Protein AF-A0A8T7AA45-F1 (afdb_monomer)

Foldseek 3Di:
DDPLDDDDPVLLVVLADPVLVVQEPEEAEEAEDQEQLVVQVVDDADDALHKYKYWYQAHPNYDDPPRDGDHDDRSQKTKIKIKHKHQADAPLVLQVLLLLVLLLQVLVVVVQQVQWFDAPPFFIDHPNATFWGKDWDWDDDDGMIMIMIIIMGGQDDPDDPPPDPGGHDHQCPGPRHDDGDRSSNSRSSSSRSVSVCVVCCRPCQCVVCFVVNLVRHPQAQAWKWFADPNDIDTAGFPGADSSRFTWGDDPPGTDTHSDTPDMDGPPWQWEKEWEADQFKIKIFIDTPPGGPDDIDIDTDPLPLVVVVVVCCVVCVPDAGPAYEYQYPNDDSNQVSVQVSCCVRHVDGHDYDAFDCDFVQAGDPDPPRRVPRLLVNLLQLLQLVVCLVVVAQKEFRWAQAQKIKTWIAGNRNYTPGIDIGGHQVNQLCVVVVPDPDDDDDPFDDDCDGPDPSNNSNNVSVCVVLVVSVVVVVVVCVVDPVPGGYEYEYEYDCRVVVCVVCVPPPPHHYDYDHCSSSSSSVSSVVSVVD

pLDDT: mean 88.95, std 11.35, range [33.25, 98.56]

Nearest PDB structures (foldseek):
  4xtw-assembly2_B  TM=8.180E-01  e=6.264E-20  Mycobacterium tuberculosis
  4op0-assembly2_B  TM=8.089E-01  e=9.878E-20  Mycobacterium tuberculosis H37Rv
  3rkx-assembly1_A  TM=8.396E-01  e=1.027E-16  Staphylococcus aureus subsp. aureus ECT-R 2
  3djc-assembly2_D  TM=8.272E-01  e=6.348E-16  Legionella pneumophila subsp. pneumophila str. Philadelphia 1
  3v8j-assembly1_A  TM=8.514E-01  e=2.221E-15  Staphylococcus aureus A9781

Structure (mmCIF, N/CA/C/O backbone):
data_AF-A0A8T7AA45-F1
#
_entry.id   AF-A0A8T7AA45-F1
#
loop_
_atom_site.group_PDB
_atom_site.id
_atom_site.type_symbol
_atom_site.label_atom_id
_atom_site.label_alt_id
_atom_site.label_comp_id
_atom_site.label_asym_id
_atom_site.label_entity_id
_atom_site.label_seq_id
_atom_site.pdbx_PDB_ins_code
_atom_site.Cartn_x
_atom_site.Cartn_y
_atom_site.Cartn_z
_atom_site.occupancy
_atom_site.B_iso_or_equiv
_atom_site.auth_seq_id
_atom_site.auth_comp_id
_atom_site.auth_asym_id
_atom_site.auth_atom_id
_atom_site.pdbx_PDB_model_num
ATOM 1 N N . MET A 1 1 ? -27.283 29.668 18.998 1.00 33.25 1 MET A N 1
ATOM 2 C CA . MET A 1 1 ? -25.837 29.643 19.294 1.00 33.25 1 MET A CA 1
ATOM 3 C C . MET A 1 1 ? -25.556 28.261 19.825 1.00 33.25 1 MET A C 1
ATOM 5 O O . MET A 1 1 ? -26.089 27.935 20.875 1.00 33.25 1 MET A O 1
ATOM 9 N N . ILE A 1 2 ? -24.916 27.415 19.022 1.00 34.56 2 ILE A N 1
ATOM 10 C CA . ILE A 1 2 ? -24.655 26.023 19.390 1.00 34.56 2 ILE A CA 1
ATOM 11 C C . ILE A 1 2 ? -23.529 26.033 20.419 1.00 34.56 2 ILE A C 1
ATOM 13 O O . ILE A 1 2 ? -22.495 26.669 20.232 1.00 34.56 2 ILE A O 1
ATOM 17 N N . ASP A 1 3 ? -23.825 25.395 21.536 1.00 42.53 3 ASP A N 1
ATOM 18 C CA . ASP A 1 3 ? -23.030 25.320 22.741 1.00 42.53 3 ASP A CA 1
ATOM 19 C C . ASP A 1 3 ? -21.851 24.361 22.508 1.00 42.53 3 ASP A C 1
ATOM 21 O O . ASP A 1 3 ? -21.913 23.178 22.833 1.00 42.53 3 ASP A O 1
ATOM 25 N N . HIS A 1 4 ? -20.753 24.862 21.932 1.00 50.78 4 HIS A N 1
ATOM 26 C CA . HIS A 1 4 ? -19.437 24.203 22.014 1.00 50.78 4 HIS A CA 1
ATOM 27 C C . HIS A 1 4 ? -18.843 24.323 23.431 1.00 50.78 4 HIS A C 1
ATOM 29 O O . HIS A 1 4 ? -17.626 24.250 23.600 1.00 50.78 4 HIS A O 1
ATOM 35 N N . ALA A 1 5 ? -19.709 24.552 24.431 1.00 61.84 5 ALA A N 1
ATOM 36 C CA . ALA A 1 5 ? -19.382 24.762 25.821 1.00 61.84 5 ALA A CA 1
ATOM 37 C C . ALA A 1 5 ? -18.411 23.710 26.309 1.00 61.84 5 ALA A C 1
ATOM 39 O O . ALA A 1 5 ? -18.487 22.521 25.979 1.00 61.84 5 ALA A O 1
ATOM 40 N N . HIS A 1 6 ? -17.514 24.213 27.137 1.00 84.25 6 HIS A N 1
ATOM 41 C CA . HIS A 1 6 ? -16.704 23.437 28.036 1.00 84.25 6 HIS A CA 1
ATOM 42 C C . HIS A 1 6 ? -17.445 22.214 28.576 1.00 84.25 6 HIS A C 1
ATOM 44 O O . HIS A 1 6 ? -18.660 22.224 28.804 1.00 84.25 6 HIS A O 1
ATOM 50 N N . LEU A 1 7 ? -16.688 21.150 28.786 1.00 91.56 7 LEU A N 1
ATOM 51 C CA . LEU A 1 7 ? -17.201 19.962 29.438 1.00 91.56 7 LEU A CA 1
ATOM 52 C C . LEU A 1 7 ? -17.827 20.356 30.781 1.00 91.56 7 LEU A C 1
ATOM 54 O O . LEU A 1 7 ? -17.224 21.079 31.578 1.00 91.56 7 LEU A O 1
ATOM 58 N N . SER A 1 8 ? -19.061 19.917 31.016 1.00 93.69 8 SER A N 1
ATOM 59 C CA . SER A 1 8 ? -19.813 20.295 32.207 1.00 93.69 8 SER A CA 1
ATOM 60 C C . SER A 1 8 ? -20.681 19.136 32.679 1.00 93.69 8 SER A C 1
ATOM 62 O O . SER A 1 8 ? -21.363 18.474 31.894 1.00 93.69 8 SER A O 1
ATOM 64 N N . VAL A 1 9 ? -20.668 18.897 33.993 1.00 93.69 9 VAL A N 1
ATOM 65 C CA . VAL A 1 9 ? -21.466 17.828 34.608 1.00 93.69 9 VAL A CA 1
ATOM 66 C C . VAL A 1 9 ? -22.955 18.100 34.392 1.00 93.69 9 VAL A C 1
ATOM 68 O O . VAL A 1 9 ? -23.713 17.193 34.071 1.00 93.69 9 VAL A O 1
ATOM 71 N N . ALA A 1 10 ? -23.367 19.368 34.477 1.00 92.38 10 ALA A N 1
ATOM 72 C CA . ALA A 1 10 ? -24.760 19.768 34.313 1.00 92.38 10 ALA A CA 1
ATOM 73 C C . ALA A 1 10 ? -25.297 19.515 32.892 1.00 92.38 10 ALA A C 1
ATOM 75 O O . ALA A 1 10 ? -26.455 19.121 32.737 1.00 92.38 10 ALA A O 1
ATOM 76 N N . ASP A 1 11 ? -24.486 19.746 31.856 1.00 92.19 11 ASP A N 1
ATOM 77 C CA . ASP A 1 11 ? -24.891 19.488 30.472 1.00 92.19 11 ASP A CA 1
ATOM 78 C C . ASP A 1 11 ? -24.833 17.997 30.148 1.00 92.19 11 ASP A C 1
ATOM 80 O O . ASP A 1 11 ? -25.753 17.485 29.512 1.00 92.19 11 ASP A O 1
ATOM 84 N N . PHE A 1 12 ? -23.822 17.279 30.642 1.00 94.00 12 PHE A N 1
ATOM 85 C CA . PHE A 1 12 ? -23.780 15.819 30.563 1.00 94.00 12 PHE A CA 1
ATOM 86 C C . PHE A 1 12 ? -25.046 15.195 31.176 1.00 94.00 12 PHE A C 1
ATOM 88 O O . PHE A 1 12 ? -25.753 14.434 30.513 1.00 94.00 12 PHE A O 1
ATOM 95 N N . ASP A 1 13 ? -25.405 15.593 32.399 1.00 92.69 13 ASP A N 1
ATOM 96 C CA . ASP A 1 13 ? -26.589 15.099 33.110 1.00 92.69 13 ASP A CA 1
ATOM 97 C C . ASP A 1 13 ? -27.908 15.423 32.402 1.00 92.69 13 ASP A C 1
ATOM 99 O O . ASP A 1 13 ? -28.885 14.682 32.553 1.00 92.69 13 ASP A O 1
ATOM 103 N N . ARG A 1 14 ? -27.959 16.520 31.633 1.00 91.44 14 ARG A N 1
ATOM 104 C CA . ARG A 1 14 ? -29.129 16.895 30.822 1.00 91.44 14 ARG A CA 1
ATOM 105 C C . ARG A 1 14 ? -29.361 15.916 29.674 1.00 91.44 14 ARG A C 1
ATOM 107 O O . ARG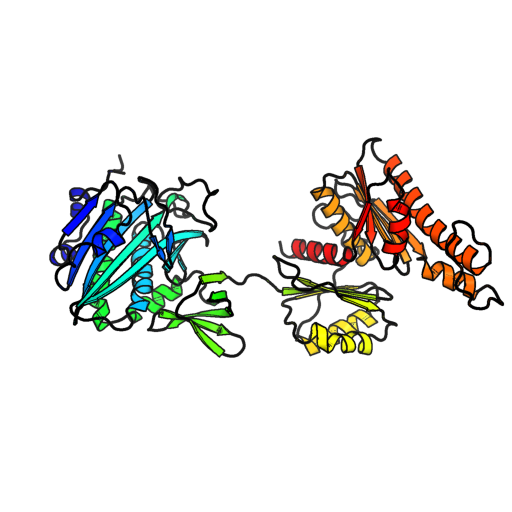 A 1 14 ? -30.508 15.703 29.284 1.00 91.44 14 ARG A O 1
ATOM 114 N N . HIS A 1 15 ? -28.288 15.341 29.141 1.00 91.56 15 HIS A N 1
ATOM 115 C CA . HIS A 1 15 ? -28.327 14.383 28.039 1.00 91.56 15 HIS A CA 1
ATOM 116 C C . HIS A 1 15 ? -28.331 12.921 28.510 1.00 91.56 15 HIS A C 1
ATOM 118 O O . HIS A 1 15 ? -28.638 12.025 27.723 1.00 91.56 15 HIS A O 1
ATOM 124 N N . LEU A 1 16 ? -28.033 12.662 29.787 1.00 90.06 16 LEU A N 1
ATOM 125 C CA . LEU A 1 16 ? -27.965 11.312 30.337 1.00 90.06 16 LEU A CA 1
ATOM 126 C C . LEU A 1 16 ? -29.354 10.667 30.455 1.00 90.06 16 LEU A C 1
ATOM 128 O O . LEU A 1 16 ? -30.253 11.166 31.139 1.00 90.06 16 LEU A O 1
ATOM 132 N N . GLY A 1 17 ? -29.517 9.501 29.826 1.00 85.19 17 GLY A N 1
ATOM 133 C CA . GLY A 1 17 ? -30.761 8.736 29.875 1.00 85.19 17 GLY A CA 1
ATOM 134 C C . GLY A 1 17 ? -31.127 8.282 31.301 1.00 85.19 17 GLY A C 1
ATOM 135 O O . GLY A 1 17 ? -30.249 7.899 32.078 1.00 85.19 17 GLY A O 1
ATOM 136 N N . PRO A 1 18 ? -32.425 8.243 31.666 1.00 80.25 18 PRO A N 1
ATOM 137 C CA . PRO A 1 18 ? -32.855 7.929 33.033 1.00 80.25 18 PRO A CA 1
ATOM 138 C C . PRO A 1 18 ? -32.487 6.507 33.484 1.00 80.25 18 PRO A C 1
ATOM 140 O O . PRO A 1 18 ? -32.278 6.288 34.673 1.00 80.25 18 PRO A O 1
ATOM 143 N N . GLY A 1 19 ? -32.367 5.555 32.551 1.00 81.12 19 GLY A N 1
ATOM 144 C CA . GLY A 1 19 ? -31.950 4.178 32.844 1.00 81.12 19 GLY A CA 1
ATOM 145 C C . GLY A 1 19 ? -30.464 4.024 33.185 1.00 81.12 19 GLY A C 1
ATOM 146 O O . GLY A 1 19 ? -30.075 2.993 33.717 1.00 81.12 19 GLY A O 1
ATOM 147 N N . VAL A 1 20 ? -29.643 5.044 32.916 1.00 84.12 20 VAL A N 1
ATOM 148 C CA . VAL A 1 20 ? -28.186 4.998 33.113 1.00 84.12 20 VAL A CA 1
ATOM 149 C C . VAL A 1 20 ? -27.795 5.453 34.518 1.00 84.12 20 VAL A C 1
ATOM 151 O O . VAL A 1 20 ? -26.892 4.885 35.125 1.00 84.12 20 VAL A O 1
ATOM 154 N N . LYS A 1 21 ? -28.511 6.442 35.073 1.00 86.88 21 LYS A N 1
ATOM 155 C CA . LYS A 1 21 ? -28.230 7.035 36.395 1.00 86.88 21 LYS A CA 1
ATOM 156 C C . LYS A 1 21 ? -28.052 6.020 37.533 1.00 86.88 21 LYS A C 1
ATOM 158 O O . LYS A 1 21 ? -27.139 6.213 38.326 1.00 86.88 21 LYS A O 1
ATOM 163 N N . PRO A 1 22 ? -28.838 4.929 37.634 1.00 91.00 22 PRO A N 1
ATOM 164 C CA . PRO A 1 22 ? -28.629 3.924 38.677 1.00 91.00 22 PRO A CA 1
ATOM 165 C C . PRO A 1 22 ? -27.280 3.204 38.592 1.00 91.00 22 PRO A C 1
ATOM 167 O O . PRO A 1 22 ? -26.842 2.644 39.593 1.00 91.00 22 PRO A O 1
ATOM 170 N N . HIS A 1 23 ? -26.632 3.206 37.429 1.00 92.81 23 HIS A N 1
ATOM 171 C CA . HIS A 1 23 ? -25.357 2.539 37.171 1.00 92.81 23 HIS A CA 1
ATOM 172 C C . HIS A 1 23 ? -24.181 3.514 37.076 1.00 92.81 23 HIS A C 1
ATOM 174 O O . HIS A 1 23 ? -23.044 3.070 36.994 1.00 92.81 23 HIS A O 1
ATOM 180 N N . LEU A 1 24 ? -24.418 4.824 37.126 1.00 94.81 24 LEU A N 1
ATOM 181 C CA . LEU A 1 24 ? -23.363 5.829 37.180 1.00 94.81 24 LEU A CA 1
ATOM 182 C C . LEU A 1 24 ? -23.053 6.156 38.646 1.00 94.81 24 LEU A C 1
ATOM 184 O O . LEU A 1 24 ? -23.938 6.588 39.381 1.00 94.81 24 LEU A O 1
ATOM 188 N N . GLN A 1 25 ? -21.815 5.921 39.078 1.00 96.12 25 GLN A N 1
ATOM 189 C CA . GLN A 1 25 ? -21.346 6.306 40.409 1.00 96.12 25 GLN A CA 1
ATOM 190 C C . GLN A 1 25 ? -20.983 7.788 40.447 1.00 96.12 25 GLN A C 1
ATOM 192 O O . GLN A 1 25 ? -21.463 8.498 41.324 1.00 96.12 25 GLN A O 1
ATOM 197 N N . ASP A 1 26 ? -20.149 8.241 39.509 1.00 95.94 26 ASP A N 1
ATOM 198 C CA . ASP A 1 26 ? -19.750 9.646 39.412 1.00 95.94 26 ASP A CA 1
ATOM 199 C C . ASP A 1 26 ? -19.184 9.984 38.021 1.00 95.94 26 ASP A C 1
ATOM 201 O O . ASP A 1 26 ? -18.845 9.093 37.229 1.00 95.94 26 ASP A O 1
ATOM 205 N N . ILE A 1 27 ? -19.061 11.280 37.738 1.00 96.06 27 ILE A N 1
ATOM 206 C CA . ILE A 1 27 ? -18.383 11.829 36.564 1.00 96.06 27 ILE A CA 1
ATOM 207 C C . ILE A 1 27 ? -17.385 12.912 36.985 1.00 96.06 27 ILE A C 1
ATOM 209 O O . ILE A 1 27 ? -17.725 13.926 37.590 1.00 96.06 27 ILE A O 1
ATOM 213 N N . LEU A 1 28 ? -16.130 12.710 36.599 1.00 97.00 28 LEU A N 1
ATOM 214 C CA . LEU A 1 28 ? -15.008 13.580 36.913 1.00 97.00 28 LEU A CA 1
ATOM 215 C C . LEU A 1 28 ? -14.596 14.336 35.649 1.00 97.00 28 LEU A C 1
ATOM 217 O O . LEU A 1 28 ? -14.003 13.765 34.735 1.00 97.00 28 LEU A O 1
ATOM 221 N N . ILE A 1 29 ? -14.916 15.629 35.595 1.00 96.38 29 ILE A N 1
ATOM 222 C CA . ILE A 1 29 ? -14.514 16.512 34.495 1.00 96.38 29 ILE A CA 1
ATOM 223 C C . ILE A 1 29 ? -13.346 17.378 34.953 1.00 96.38 29 ILE A C 1
ATOM 225 O O . ILE A 1 29 ? -13.465 18.133 35.919 1.00 96.38 29 ILE A O 1
ATOM 229 N N . VAL A 1 30 ? -12.224 17.282 34.244 1.00 95.31 30 VAL A N 1
ATOM 230 C CA . VAL A 1 30 ? -10.992 18.018 34.545 1.00 95.31 30 VAL A CA 1
ATOM 231 C C . VAL A 1 30 ? -10.563 18.881 33.360 1.00 95.31 30 VAL A C 1
ATOM 233 O O . VAL A 1 30 ? -10.872 18.590 32.209 1.00 95.31 30 VAL A O 1
ATOM 236 N N . GLN A 1 31 ? -9.854 19.976 33.631 1.00 93.75 31 GLN A N 1
ATOM 237 C CA . GLN A 1 31 ? -9.307 20.815 32.558 1.00 93.75 31 GLN A CA 1
ATOM 238 C C . GLN A 1 31 ? -8.138 20.111 31.864 1.00 93.75 31 GLN A C 1
ATOM 240 O O . GLN A 1 31 ? -8.100 19.999 30.645 1.00 93.75 31 GLN A O 1
ATOM 245 N N . GLU A 1 32 ? -7.211 19.571 32.646 1.00 94.38 32 GLU A N 1
ATOM 246 C CA . GLU A 1 32 ? -6.036 18.886 32.127 1.00 94.38 32 GLU A CA 1
ATOM 247 C C . GLU A 1 32 ? -5.744 17.639 32.955 1.00 94.38 32 GLU A C 1
ATOM 249 O O . GLU A 1 32 ? -5.924 17.626 34.176 1.00 94.38 32 GLU A O 1
ATOM 254 N N . VAL A 1 33 ? -5.285 16.591 32.279 1.00 96.00 33 VAL A N 1
ATOM 255 C CA . VAL A 1 33 ? -4.812 15.348 32.887 1.00 96.00 33 VAL A CA 1
ATOM 256 C C . VAL A 1 33 ? -3.629 14.815 32.080 1.00 96.00 33 VAL A C 1
ATOM 258 O O . VAL A 1 33 ? -3.537 15.080 30.888 1.00 96.00 33 VAL A O 1
ATOM 261 N N . GLY A 1 34 ? -2.728 14.044 32.692 1.00 95.19 34 GLY A N 1
ATOM 262 C CA . GLY A 1 34 ? -1.714 13.313 31.920 1.00 95.19 34 GLY A CA 1
ATOM 263 C C . GLY A 1 34 ? -2.390 12.321 30.966 1.00 95.19 34 GLY A C 1
ATOM 264 O O . GLY A 1 34 ? -2.362 12.492 29.752 1.00 95.19 34 GLY A O 1
ATOM 265 N N . SER A 1 35 ? -3.100 11.348 31.537 1.00 96.62 35 SER A N 1
ATOM 266 C CA . SER A 1 35 ? -3.940 10.374 30.834 1.00 96.62 35 SER A CA 1
ATOM 267 C C . SER A 1 35 ? -5.206 10.120 31.654 1.00 96.62 35 SER A C 1
ATOM 269 O O . SER A 1 35 ? -5.129 9.870 32.859 1.00 96.62 35 SER A O 1
ATOM 271 N N . SER A 1 36 ? -6.379 10.191 31.022 1.00 97.25 36 SER A N 1
ATOM 272 C CA . SER A 1 36 ? -7.666 9.939 31.689 1.00 97.25 36 SER A CA 1
ATOM 273 C C . SER A 1 36 ? -7.806 8.479 32.140 1.00 97.25 36 SER A C 1
ATOM 275 O O . SER A 1 36 ? -8.377 8.226 33.202 1.00 97.25 36 SER A O 1
ATOM 277 N N . ASN A 1 37 ? -7.193 7.534 31.416 1.00 97.44 37 ASN A N 1
ATOM 278 C CA . ASN A 1 37 ? -7.073 6.144 31.856 1.00 97.44 37 ASN A CA 1
ATOM 279 C C . ASN A 1 37 ? -6.233 6.028 33.132 1.00 97.44 37 ASN A C 1
ATOM 281 O O . ASN A 1 37 ? -6.673 5.407 34.096 1.00 97.44 37 ASN A O 1
ATOM 285 N N . ASP A 1 38 ? -5.045 6.644 33.164 1.00 96.56 38 ASP A N 1
ATOM 286 C CA . ASP A 1 38 ? -4.155 6.574 34.334 1.00 96.56 38 ASP A CA 1
ATOM 287 C C . ASP A 1 38 ? -4.809 7.191 35.567 1.00 96.56 38 ASP A C 1
ATOM 289 O O . ASP A 1 38 ? -4.690 6.656 36.668 1.00 96.56 38 ASP A O 1
ATOM 293 N N . PHE A 1 39 ? -5.547 8.285 35.372 1.00 97.12 39 PHE A N 1
ATOM 294 C CA . PHE A 1 39 ? -6.305 8.931 36.433 1.00 97.12 39 PHE A CA 1
ATOM 295 C C . PHE A 1 39 ? -7.352 7.990 37.044 1.00 97.12 39 PHE A C 1
ATOM 297 O O . PHE A 1 39 ? -7.386 7.833 38.264 1.00 97.12 39 PHE A O 1
ATOM 304 N N . LEU A 1 40 ? -8.150 7.306 36.216 1.00 97.25 40 LEU A N 1
ATOM 305 C CA . LEU A 1 40 ? -9.131 6.326 36.697 1.00 97.25 40 LEU A CA 1
ATOM 306 C C . LEU A 1 40 ? -8.482 5.062 37.282 1.00 97.25 40 LEU A C 1
ATOM 308 O O . LEU A 1 40 ? -9.023 4.475 38.212 1.00 97.25 40 LEU A O 1
ATOM 312 N N . LEU A 1 41 ? -7.315 4.652 36.782 1.00 95.50 41 LEU A N 1
ATOM 313 C CA . LEU A 1 41 ? -6.566 3.503 37.303 1.00 95.50 41 LEU A CA 1
ATOM 314 C C . LEU A 1 41 ? -5.846 3.790 38.629 1.00 95.50 41 LEU A C 1
ATOM 316 O O . LEU A 1 41 ? -5.406 2.833 39.277 1.00 95.50 41 LEU A O 1
ATOM 320 N N . ALA A 1 42 ? -5.651 5.063 38.982 1.00 94.88 42 ALA A N 1
ATOM 321 C CA . ALA A 1 42 ? -4.960 5.507 40.192 1.00 94.88 42 ALA A CA 1
ATOM 322 C C . ALA A 1 42 ? -5.892 5.699 41.399 1.00 94.88 42 ALA A C 1
ATOM 324 O O . ALA A 1 42 ? -5.408 5.799 42.527 1.00 94.88 42 ALA A O 1
ATOM 325 N N . ILE A 1 43 ? -7.202 5.755 41.170 1.00 93.00 43 ILE A N 1
ATOM 326 C CA . ILE A 1 43 ? -8.227 5.851 42.214 1.00 93.00 43 ILE A CA 1
ATOM 327 C C . ILE A 1 43 ? -8.858 4.483 42.486 1.00 93.00 43 ILE A C 1
ATOM 329 O O . ILE A 1 43 ? -8.633 3.521 41.748 1.00 93.00 43 ILE A O 1
ATOM 333 N N . ASP A 1 44 ? -9.634 4.391 43.566 1.00 92.19 44 ASP A N 1
ATOM 334 C CA . ASP A 1 44 ? -10.352 3.160 43.881 1.00 92.19 44 ASP A CA 1
ATOM 335 C C . ASP A 1 44 ? -11.345 2.814 42.756 1.00 92.19 44 ASP A C 1
ATOM 337 O O . ASP A 1 44 ? -12.023 3.708 42.231 1.00 92.19 44 ASP A O 1
ATOM 341 N N . PRO A 1 45 ? -11.450 1.527 42.372 1.00 92.06 45 PRO A N 1
ATOM 342 C CA . PRO A 1 45 ? -12.404 1.108 41.359 1.00 92.06 45 PRO A CA 1
ATOM 343 C C . PRO A 1 45 ? -13.835 1.438 41.812 1.00 92.06 45 PRO A C 1
ATOM 345 O O . PRO A 1 45 ? -14.121 1.401 43.014 1.00 92.06 45 PRO A O 1
ATOM 348 N N . PRO A 1 46 ? -14.759 1.723 40.876 1.00 94.56 46 PRO A N 1
ATOM 349 C CA . PRO A 1 46 ? -16.154 1.926 41.236 1.00 94.56 46 PRO A CA 1
ATOM 350 C C . PRO A 1 46 ? -16.743 0.674 41.901 1.00 94.56 46 PRO A C 1
ATOM 352 O O . PRO A 1 46 ? -16.223 -0.442 41.771 1.00 94.56 46 PRO A O 1
ATOM 355 N N . GLU A 1 47 ? -17.859 0.853 42.604 1.00 93.81 47 GLU A N 1
ATOM 356 C CA . GLU A 1 47 ? -18.631 -0.265 43.136 1.00 93.81 47 GLU A CA 1
ATOM 357 C C . GLU A 1 47 ? -19.021 -1.245 42.016 1.00 93.81 47 GLU A C 1
ATOM 359 O O . GLU A 1 47 ? -19.099 -0.897 40.834 1.00 93.81 47 GLU A O 1
ATOM 364 N N . ASN A 1 48 ? -19.280 -2.497 42.389 1.00 91.44 48 ASN A N 1
ATOM 365 C CA . ASN A 1 48 ? -19.659 -3.528 41.429 1.00 91.44 48 ASN A CA 1
ATOM 366 C C . ASN A 1 48 ? -20.863 -3.092 40.582 1.00 91.44 48 ASN A C 1
ATOM 368 O O . ASN A 1 48 ? -21.890 -2.657 41.107 1.00 91.44 48 ASN A O 1
ATOM 372 N N . ASN A 1 49 ? -20.746 -3.277 39.267 1.00 88.94 49 ASN A N 1
ATOM 373 C CA . ASN A 1 49 ? -21.749 -2.900 38.271 1.00 88.94 49 ASN A CA 1
ATOM 374 C C . ASN A 1 49 ? -22.090 -1.395 38.272 1.00 88.94 49 ASN A C 1
ATOM 376 O O . ASN A 1 49 ? -23.219 -1.003 37.940 1.00 88.94 49 ASN A O 1
ATOM 380 N N . LYS A 1 50 ? -21.119 -0.562 38.666 1.00 93.50 50 LYS A N 1
ATOM 381 C CA . LYS A 1 50 ? -21.151 0.890 38.517 1.00 93.50 50 LYS A CA 1
ATOM 382 C C . LYS A 1 50 ? -20.050 1.378 37.582 1.00 93.50 50 LYS A C 1
ATOM 384 O O . LYS A 1 50 ? -18.971 0.790 37.490 1.00 93.50 50 LYS A O 1
ATOM 389 N N . ALA A 1 51 ? -20.336 2.501 36.938 1.00 96.19 51 ALA A N 1
ATOM 390 C CA . ALA A 1 51 ? -19.421 3.251 36.105 1.00 96.19 51 ALA A CA 1
ATOM 391 C C . ALA A 1 51 ? -18.870 4.473 36.842 1.00 96.19 51 ALA A C 1
ATOM 393 O O . ALA A 1 51 ? -19.616 5.181 37.519 1.00 96.19 51 ALA A O 1
ATOM 394 N N . LEU A 1 52 ? -17.593 4.767 36.632 1.00 97.81 52 LEU A N 1
ATOM 395 C CA . LEU A 1 52 ? -16.965 6.035 36.989 1.00 97.81 52 LEU A CA 1
ATOM 396 C C . LEU A 1 52 ? -16.343 6.634 35.730 1.00 97.81 52 LEU A C 1
ATOM 398 O O . LEU A 1 52 ? -15.537 5.984 35.071 1.00 97.81 52 LEU A O 1
ATOM 402 N N . ILE A 1 53 ? -16.742 7.848 35.368 1.00 98.19 53 ILE A N 1
ATOM 403 C CA . ILE A 1 53 ? -16.325 8.477 34.111 1.00 98.19 53 ILE A CA 1
ATOM 404 C C . ILE A 1 53 ? -15.283 9.554 34.395 1.00 98.19 53 ILE A C 1
ATOM 406 O O . ILE A 1 53 ? -15.429 10.322 35.341 1.00 98.19 53 ILE A O 1
ATOM 410 N N . CYS A 1 54 ? -14.264 9.648 33.545 1.00 98.19 54 CYS A N 1
ATOM 411 C CA . CYS A 1 54 ? -13.356 10.784 33.484 1.00 98.19 54 CYS A CA 1
ATOM 412 C C . CYS A 1 54 ? -13.413 11.418 32.095 1.00 98.19 54 CYS A C 1
ATOM 414 O O . CYS A 1 54 ? -13.276 10.732 31.083 1.00 98.19 54 CYS A O 1
ATOM 416 N N . MET A 1 55 ? -13.589 12.735 32.046 1.00 97.62 55 MET A N 1
ATOM 417 C CA . MET A 1 55 ? -13.442 13.516 30.823 1.00 97.62 55 MET A CA 1
ATOM 418 C C . MET A 1 55 ? -12.461 14.657 31.054 1.00 97.62 55 MET A C 1
ATOM 420 O O . MET A 1 55 ? -12.423 15.232 32.144 1.00 97.62 55 MET A O 1
ATOM 424 N N . ALA A 1 56 ? -11.699 15.005 30.023 1.00 95.94 56 ALA A N 1
ATOM 425 C CA . ALA A 1 56 ? -10.740 16.098 30.094 1.00 95.94 56 ALA A CA 1
ATOM 426 C C . ALA A 1 56 ? -10.864 17.038 28.895 1.00 95.94 56 ALA A C 1
ATOM 428 O O . ALA A 1 56 ? -11.185 16.605 27.790 1.00 95.94 56 ALA A O 1
ATOM 429 N N . GLU A 1 57 ? -10.589 18.326 29.102 1.00 93.50 57 GLU A N 1
ATOM 430 C CA . GLU A 1 57 ? -10.461 19.268 27.983 1.00 93.50 57 GLU A CA 1
ATOM 431 C C . GLU A 1 57 ? -9.171 19.023 27.190 1.00 93.50 57 GLU A C 1
ATOM 433 O O . GLU A 1 57 ? -9.152 19.204 25.972 1.00 93.50 57 GLU A O 1
ATOM 438 N N . HIS A 1 58 ? -8.111 18.585 27.875 1.00 92.38 58 HIS A N 1
ATOM 439 C CA . HIS A 1 58 ? -6.809 18.287 27.291 1.00 92.38 58 HIS A CA 1
ATOM 440 C C . HIS A 1 58 ? -6.085 17.151 28.034 1.00 92.38 58 HIS A C 1
ATOM 442 O O . HIS A 1 58 ? -6.174 17.027 29.259 1.00 92.38 58 HIS A O 1
ATOM 448 N N . GLN A 1 59 ? -5.337 16.344 27.280 1.00 93.75 59 GLN A N 1
ATOM 449 C CA . GLN A 1 59 ? -4.409 15.333 27.780 1.00 93.75 59 GLN A CA 1
ATOM 450 C C . GLN A 1 59 ? -2.963 15.691 27.416 1.00 93.75 59 GLN A C 1
ATOM 452 O O . GLN A 1 59 ? -2.640 15.771 26.233 1.00 93.75 59 GLN A O 1
ATOM 457 N N . SER A 1 60 ? -2.090 15.837 28.416 1.00 92.94 60 SER A N 1
ATOM 458 C CA . SER A 1 60 ? -0.672 16.183 28.214 1.00 92.94 60 SER A CA 1
ATOM 459 C C . SER A 1 60 ? 0.266 14.986 28.045 1.00 92.94 60 SER A C 1
ATOM 461 O O . SER A 1 60 ? 1.384 15.156 27.572 1.00 92.94 60 SER A O 1
ATOM 463 N N . ALA A 1 61 ? -0.174 13.779 28.404 1.00 92.81 61 ALA A N 1
ATOM 464 C CA . ALA A 1 61 ? 0.585 12.534 28.271 1.00 92.81 61 ALA A CA 1
ATOM 465 C C . ALA A 1 61 ? -0.352 11.385 27.860 1.00 92.81 61 ALA A C 1
ATOM 467 O O . ALA A 1 61 ? -0.449 10.352 28.530 1.00 92.81 61 ALA A O 1
ATOM 468 N N . GLY A 1 62 ? -1.124 11.607 26.792 1.00 90.50 62 GLY A N 1
ATOM 469 C CA . GLY A 1 62 ? -2.110 10.641 26.331 1.00 90.50 62 GLY A CA 1
ATOM 470 C C . GLY A 1 62 ? -1.474 9.328 25.892 1.00 90.50 62 GLY A C 1
ATOM 471 O O . GLY A 1 62 ? -0.409 9.304 25.278 1.00 90.50 62 GLY A O 1
ATOM 472 N N . ARG A 1 63 ? -2.149 8.218 26.196 1.00 92.31 63 ARG A N 1
ATOM 473 C CA . ARG A 1 63 ? -1.651 6.871 25.923 1.00 92.31 63 ARG A CA 1
ATOM 474 C C . ARG A 1 63 ? -2.459 6.178 24.835 1.00 92.31 63 ARG A C 1
ATOM 476 O O . ARG A 1 63 ? -3.685 6.150 24.872 1.00 92.31 63 ARG A O 1
ATOM 483 N N . GLY A 1 64 ? -1.746 5.540 23.923 1.00 88.81 64 GLY A N 1
ATOM 484 C CA . GLY A 1 64 ? -2.244 4.527 23.011 1.00 88.81 64 GLY A CA 1
ATOM 485 C C . GLY A 1 64 ? -1.786 3.124 23.415 1.00 88.81 64 GLY A C 1
ATOM 486 O O . GLY A 1 64 ? -1.076 2.896 24.398 1.00 88.81 64 GLY A O 1
ATOM 487 N N . THR A 1 65 ? -2.184 2.135 22.619 1.00 84.69 65 THR A N 1
ATOM 488 C CA . THR A 1 65 ? -1.727 0.749 22.786 1.00 84.69 65 THR A CA 1
ATOM 489 C C . THR A 1 65 ? -0.212 0.648 22.630 1.00 84.69 65 THR A C 1
ATOM 491 O O . THR A 1 65 ? 0.355 1.316 21.761 1.00 84.69 65 THR A O 1
ATOM 494 N N . ARG A 1 66 ? 0.412 -0.274 23.373 1.00 81.44 66 ARG A N 1
ATOM 495 C CA . ARG A 1 66 ? 1.841 -0.619 23.246 1.00 81.44 66 ARG A CA 1
ATOM 496 C C . ARG A 1 66 ? 2.794 0.556 23.497 1.00 81.44 66 ARG A C 1
ATOM 498 O O . ARG A 1 66 ? 3.871 0.606 22.922 1.00 81.44 66 ARG A O 1
ATOM 505 N N . GLY A 1 67 ? 2.387 1.499 24.346 1.00 80.44 67 GLY A N 1
ATOM 506 C CA . GLY A 1 67 ? 3.216 2.647 24.721 1.00 80.44 67 GLY A CA 1
ATOM 507 C C . GLY A 1 67 ? 3.289 3.755 23.670 1.00 80.44 67 GLY A C 1
ATOM 508 O O . GLY A 1 67 ? 4.051 4.691 23.866 1.00 80.44 67 GLY A O 1
ATOM 509 N N . ARG A 1 68 ? 2.505 3.674 22.583 1.00 85.12 68 ARG A N 1
ATOM 510 C CA . ARG A 1 68 ? 2.343 4.794 21.644 1.00 85.12 68 ARG A CA 1
ATOM 511 C C . ARG A 1 68 ? 1.693 5.981 22.350 1.00 85.12 68 ARG A C 1
ATOM 513 O O . ARG A 1 68 ? 0.882 5.780 23.253 1.00 85.12 68 ARG A O 1
ATOM 520 N N . GLU A 1 69 ? 2.008 7.189 21.912 1.00 87.12 69 GLU A N 1
ATOM 521 C CA . GLU A 1 69 ? 1.393 8.408 22.434 1.00 87.12 69 GLU A CA 1
ATOM 522 C C . GLU A 1 69 ? 0.057 8.692 21.731 1.00 87.12 69 GLU A C 1
ATOM 524 O O . GLU A 1 69 ? -0.151 8.344 20.566 1.00 87.12 69 GLU A O 1
ATOM 529 N N . TRP A 1 70 ? -0.883 9.280 22.470 1.00 88.19 70 TRP A N 1
ATOM 530 C CA . TRP A 1 70 ? -2.131 9.823 21.941 1.00 88.19 70 TRP A CA 1
ATOM 531 C C . TRP A 1 70 ? -2.109 11.340 22.099 1.00 88.19 70 TRP A C 1
ATOM 533 O O . TRP A 1 70 ? -2.195 11.856 23.217 1.00 88.19 70 TRP A O 1
ATOM 543 N N . HIS A 1 71 ? -2.025 12.045 20.975 1.00 86.31 71 HIS A N 1
ATOM 544 C CA . HIS A 1 71 ? -2.055 13.500 20.949 1.00 86.31 71 HIS A CA 1
ATOM 545 C C . HIS A 1 71 ? -3.502 13.984 21.025 1.00 86.31 71 HIS A C 1
ATOM 547 O O . HIS A 1 71 ? -4.372 13.506 20.300 1.00 86.31 71 HIS A O 1
ATOM 553 N N . SER A 1 72 ? -3.765 14.938 21.914 1.00 84.62 72 SER A N 1
ATOM 554 C CA . SER A 1 72 ? -5.072 15.580 22.035 1.00 84.62 72 SER A CA 1
ATOM 555 C C . SER A 1 72 ? -4.918 17.087 21.922 1.00 84.62 72 SER A C 1
ATOM 557 O O . SER A 1 72 ? -3.937 17.643 22.408 1.00 84.62 72 SER A O 1
ATOM 559 N N . GLN A 1 73 ? -5.886 17.753 21.303 1.00 84.44 73 GLN A N 1
ATOM 560 C CA . GLN A 1 73 ? -5.934 19.207 21.225 1.00 84.44 73 GLN A CA 1
ATOM 561 C C . GLN A 1 73 ? -7.121 19.745 22.016 1.00 84.44 73 GLN A C 1
ATOM 563 O O . GLN A 1 73 ? -8.226 19.196 21.974 1.00 84.44 73 GLN A O 1
ATOM 568 N N . LEU A 1 74 ? -6.877 20.852 22.720 1.00 86.75 74 LEU A N 1
ATOM 569 C CA . LEU A 1 74 ? -7.864 21.510 23.565 1.00 86.75 74 LEU A CA 1
ATOM 570 C C . LEU A 1 74 ? -9.123 21.853 22.755 1.00 86.75 74 LEU A C 1
ATOM 572 O O . LEU A 1 74 ? -9.064 22.620 21.797 1.00 86.75 74 LEU A O 1
ATOM 576 N N . GLY A 1 75 ? -10.263 21.273 23.131 1.00 83.38 75 GLY A N 1
ATOM 577 C CA . GLY A 1 75 ? -11.551 21.507 22.462 1.00 83.38 75 GLY A CA 1
ATOM 578 C C . GLY A 1 75 ? -11.752 20.780 21.123 1.00 83.38 75 GLY A C 1
ATOM 579 O O . GLY A 1 75 ? -12.898 20.587 20.720 1.00 83.38 75 GLY A O 1
ATOM 580 N N . ALA A 1 76 ? -10.678 20.337 20.465 1.00 88.88 76 ALA A N 1
ATOM 581 C CA . ALA A 1 76 ? -10.714 19.643 19.175 1.00 88.88 76 ALA A CA 1
ATOM 582 C C . ALA A 1 76 ? -10.680 18.111 19.298 1.00 88.88 76 ALA A C 1
ATOM 584 O O . ALA A 1 76 ? -11.055 17.409 18.360 1.00 88.88 76 ALA A O 1
ATOM 585 N N . SER A 1 77 ? -10.284 17.581 20.456 1.00 91.81 77 SER A N 1
ATOM 586 C CA . SER A 1 77 ? -10.324 16.149 20.752 1.00 91.81 77 SER A CA 1
ATOM 587 C C . SER A 1 77 ? -11.420 15.816 21.765 1.00 91.81 77 SER A C 1
ATOM 589 O O . SER A 1 77 ? -11.668 16.541 22.731 1.00 91.81 77 SER A O 1
ATOM 591 N N . PHE A 1 78 ? -12.068 14.674 21.565 1.00 95.44 78 PHE A N 1
ATOM 592 C CA . PHE A 1 78 ? -12.892 14.023 22.570 1.00 95.44 78 PHE A CA 1
ATOM 593 C C . PHE A 1 78 ? -11.996 13.133 23.427 1.00 95.44 78 PHE A C 1
ATOM 595 O O . PHE A 1 78 ? -11.465 12.140 22.934 1.00 95.44 78 PHE A O 1
ATOM 602 N N . VAL A 1 79 ? -11.810 13.511 24.691 1.00 96.44 79 VAL A N 1
ATOM 603 C CA . VAL A 1 79 ? -11.042 12.740 25.673 1.00 96.44 79 VAL A CA 1
ATOM 604 C C . VAL A 1 79 ? -12.008 12.198 26.716 1.00 96.44 79 VAL A C 1
ATOM 606 O O . VAL A 1 79 ? -12.550 12.950 27.531 1.00 96.44 79 VAL A O 1
ATOM 609 N N . TYR A 1 80 ? -12.233 10.890 26.668 1.00 98.06 80 TYR A N 1
ATOM 610 C CA . TYR A 1 80 ? -13.209 10.204 27.501 1.00 98.06 80 TYR A CA 1
ATOM 611 C C . TYR A 1 80 ? -12.641 8.881 27.996 1.00 98.06 80 TYR A C 1
ATOM 613 O O . TYR A 1 80 ? -12.113 8.106 27.206 1.00 98.06 80 TYR A O 1
ATOM 621 N N . SER A 1 81 ? -12.808 8.601 29.284 1.00 98.56 81 SER A N 1
ATOM 622 C CA . SER A 1 81 ? -12.543 7.288 29.859 1.00 98.56 81 SER A CA 1
ATOM 623 C C . SER A 1 81 ? -13.687 6.854 30.765 1.00 98.56 81 SER A C 1
ATOM 625 O O . SER A 1 81 ? -14.233 7.663 31.516 1.00 98.56 81 SER A O 1
ATOM 627 N N . ILE A 1 82 ? -14.032 5.570 30.726 1.00 98.50 82 ILE A N 1
ATOM 628 C CA . ILE A 1 82 ? -15.011 4.957 31.627 1.00 98.50 82 ILE A CA 1
ATOM 629 C C . ILE A 1 82 ? -14.381 3.777 32.358 1.00 98.50 82 ILE A C 1
ATOM 631 O O . ILE A 1 82 ? -13.852 2.848 31.750 1.00 98.50 82 ILE A O 1
ATOM 635 N N . ALA A 1 83 ? -14.441 3.825 33.682 1.00 98.06 83 ALA A N 1
ATOM 636 C CA . ALA A 1 83 ? -14.108 2.730 34.568 1.00 98.06 83 ALA A CA 1
ATOM 637 C C . ALA A 1 83 ? -15.370 1.929 34.883 1.00 98.06 83 ALA A C 1
ATOM 639 O O . ALA A 1 83 ? -16.391 2.505 35.252 1.00 98.06 83 ALA A O 1
ATOM 640 N N . TRP A 1 84 ? -15.285 0.607 34.791 1.00 96.88 84 TRP A N 1
ATOM 641 C CA . TRP A 1 84 ? -16.336 -0.327 35.176 1.00 96.88 84 TRP A CA 1
ATOM 642 C C . TRP A 1 84 ? -15.746 -1.431 36.043 1.00 96.88 84 TRP A C 1
ATOM 644 O O . TRP A 1 84 ? -14.628 -1.894 35.806 1.00 96.88 84 TRP A O 1
ATOM 654 N N . ASN A 1 85 ? -16.488 -1.864 37.057 1.00 93.94 85 ASN A N 1
ATOM 655 C CA . ASN A 1 85 ? -16.074 -2.969 37.908 1.00 93.94 85 ASN A CA 1
ATOM 656 C C . ASN A 1 85 ? -17.044 -4.141 37.758 1.00 93.94 85 ASN A C 1
ATOM 658 O O . ASN A 1 85 ? -18.184 -4.093 38.228 1.00 93.94 85 ASN A O 1
ATOM 662 N N . PHE A 1 86 ? -16.593 -5.196 37.082 1.00 92.75 86 PHE A N 1
ATOM 663 C CA . PHE A 1 86 ? -17.349 -6.434 36.975 1.00 92.75 86 PHE A CA 1
ATOM 664 C C . PHE A 1 86 ? -17.235 -7.221 38.278 1.00 92.75 86 PHE A C 1
ATOM 666 O O . PHE A 1 86 ? -16.138 -7.414 38.805 1.00 92.75 86 PHE A O 1
ATOM 673 N N . SER A 1 87 ? -18.369 -7.737 38.755 1.00 89.69 87 SER A N 1
ATOM 674 C CA . SER A 1 87 ? -18.397 -8.594 39.950 1.00 89.69 87 SER A CA 1
ATOM 675 C C . SER A 1 87 ? -17.559 -9.867 39.771 1.00 89.69 87 SER A C 1
ATOM 677 O O . SER A 1 87 ? -16.960 -10.343 40.733 1.00 89.69 87 SER A O 1
ATOM 679 N N . GLU A 1 88 ? -17.499 -10.380 38.539 1.00 86.75 88 GLU A N 1
ATOM 680 C CA . GLU A 1 88 ? -16.694 -11.529 38.122 1.00 86.75 88 GLU A CA 1
ATOM 681 C C . GLU A 1 88 ? -16.007 -11.232 36.784 1.00 86.75 88 GLU A C 1
ATOM 683 O O . GLU A 1 88 ? -16.554 -10.508 35.951 1.00 86.75 88 GLU A O 1
ATOM 688 N N . ALA A 1 89 ? -14.808 -11.776 36.562 1.00 85.69 89 ALA A N 1
ATOM 689 C CA . ALA A 1 89 ? -14.085 -11.588 35.305 1.00 85.69 89 ALA A CA 1
ATOM 690 C C . ALA A 1 89 ? -14.858 -12.188 34.110 1.00 85.69 89 ALA A C 1
ATOM 692 O O . ALA A 1 89 ? -15.075 -13.403 34.086 1.00 85.69 89 ALA A O 1
ATOM 693 N N . PRO A 1 90 ? -15.235 -11.381 33.096 1.00 87.62 90 PRO A N 1
ATOM 694 C CA . PRO A 1 90 ? -15.906 -11.903 31.913 1.00 87.62 90 PRO A CA 1
ATOM 695 C C . PRO A 1 90 ? -14.992 -12.831 31.111 1.00 87.62 90 PRO A C 1
ATOM 697 O O . PRO A 1 90 ? -13.776 -12.626 31.038 1.00 87.62 90 PRO A O 1
ATOM 700 N N . GLN A 1 91 ? -15.584 -13.814 30.433 1.00 86.00 91 GLN A N 1
ATOM 701 C CA . GLN A 1 91 ? -14.858 -14.593 29.432 1.00 86.00 91 GLN A CA 1
ATOM 702 C C . GLN A 1 91 ? -14.457 -13.705 28.246 1.00 86.00 91 GLN A C 1
ATOM 704 O O . GLN A 1 91 ? -15.162 -12.759 27.897 1.00 86.00 91 GLN A O 1
ATOM 709 N N . ASN A 1 92 ? -13.319 -14.023 27.619 1.00 87.75 92 ASN A N 1
ATOM 710 C CA . ASN A 1 92 ? -12.816 -13.339 26.422 1.00 87.75 92 ASN A CA 1
ATOM 711 C C . ASN A 1 92 ? -12.786 -11.809 26.562 1.00 87.75 92 ASN A C 1
ATOM 713 O O . ASN A 1 92 ? -13.197 -11.074 25.664 1.00 87.75 92 ASN A O 1
ATOM 717 N N . ILE A 1 93 ? -12.288 -11.313 27.698 1.00 90.00 93 ILE A N 1
ATOM 718 C CA . ILE A 1 93 ? -12.175 -9.871 27.959 1.00 90.00 93 ILE A CA 1
ATOM 719 C C . ILE A 1 93 ? -11.346 -9.134 26.890 1.00 90.00 93 ILE A C 1
ATOM 721 O O . ILE A 1 93 ? -11.552 -7.948 26.664 1.00 90.00 93 ILE A O 1
ATOM 725 N N . SER A 1 94 ? -10.459 -9.840 26.178 1.00 89.44 94 SER A N 1
ATOM 726 C CA . SER A 1 94 ? -9.705 -9.319 25.031 1.00 89.44 94 SER A CA 1
ATOM 727 C C . SER A 1 94 ? -10.600 -8.802 23.902 1.00 89.44 94 SER A C 1
ATOM 729 O O . SER A 1 94 ? -10.253 -7.813 23.264 1.00 89.44 94 SER A O 1
ATOM 731 N N . ALA A 1 95 ? -11.760 -9.424 23.677 1.00 95.00 95 ALA A N 1
ATOM 732 C CA . ALA A 1 95 ? -12.699 -9.032 22.627 1.00 95.00 95 ALA A CA 1
ATOM 733 C C . ALA A 1 95 ? -13.549 -7.802 22.995 1.00 95.00 95 ALA A C 1
ATOM 735 O O . ALA A 1 95 ? -14.222 -7.237 22.132 1.00 95.00 95 ALA A O 1
ATOM 736 N N . LEU A 1 96 ? -13.494 -7.343 24.253 1.00 96.19 96 LEU A N 1
ATOM 737 C CA . LEU A 1 96 ? -14.293 -6.219 24.742 1.00 96.19 96 LEU A CA 1
ATOM 738 C C . LEU A 1 96 ? -14.016 -4.935 23.945 1.00 96.19 96 LEU A C 1
ATOM 740 O O . LEU A 1 96 ? -14.940 -4.184 23.647 1.00 96.19 96 LEU A O 1
ATOM 744 N N . THR A 1 97 ? -12.763 -4.715 23.530 1.00 96.56 97 THR A N 1
ATOM 745 C CA . THR A 1 97 ? -12.374 -3.566 22.692 1.00 96.56 97 THR A CA 1
ATOM 746 C C . THR A 1 97 ? -13.128 -3.518 21.359 1.00 96.56 97 THR A C 1
ATOM 748 O O . THR A 1 97 ? -13.448 -2.434 20.878 1.00 96.56 97 THR A O 1
ATOM 751 N N . LEU A 1 98 ? -13.460 -4.677 20.777 1.00 97.75 98 LEU A N 1
ATOM 752 C CA . LEU A 1 98 ? -14.187 -4.761 19.509 1.00 97.75 98 LEU A CA 1
ATOM 753 C C . LEU A 1 98 ? -15.661 -4.396 19.709 1.00 97.75 98 LEU A C 1
ATOM 755 O O . LEU A 1 98 ? -16.208 -3.609 18.939 1.00 97.75 98 LEU A O 1
ATOM 759 N N . ALA A 1 99 ? -16.279 -4.896 20.785 1.00 98.00 99 ALA A N 1
ATOM 760 C CA . ALA A 1 99 ? -17.649 -4.539 21.159 1.00 98.00 99 ALA A CA 1
ATOM 761 C C . ALA A 1 99 ? -17.787 -3.031 21.444 1.00 98.00 99 ALA A C 1
ATOM 763 O O . ALA A 1 99 ? -18.727 -2.388 20.980 1.00 98.00 99 ALA A O 1
ATOM 764 N N . ILE A 1 100 ? -16.813 -2.454 22.157 1.00 98.50 100 ILE A N 1
ATOM 765 C CA . ILE A 1 100 ? -16.736 -1.009 22.418 1.00 98.50 100 ILE A CA 1
ATOM 766 C C . ILE A 1 100 ? -16.595 -0.233 21.105 1.00 98.50 100 ILE A C 1
ATOM 768 O O . ILE A 1 100 ? -17.256 0.789 20.943 1.00 98.50 100 ILE A O 1
ATOM 772 N N . GLY A 1 101 ? -15.797 -0.731 20.154 1.00 98.31 101 GLY A N 1
ATOM 773 C CA . GLY A 1 101 ? -15.689 -0.165 18.807 1.00 98.31 101 GLY A CA 1
ATOM 774 C C . GLY A 1 101 ? -17.038 -0.068 18.100 1.00 98.31 101 GLY A C 1
ATOM 775 O O . GLY A 1 101 ? -17.390 1.002 17.609 1.00 98.31 101 GLY A O 1
ATOM 776 N N . VAL A 1 102 ? -17.833 -1.143 18.129 1.00 98.50 102 VAL A N 1
ATOM 777 C CA . VAL A 1 102 ? -19.195 -1.145 17.567 1.00 98.50 102 VAL A CA 1
ATOM 778 C C . VAL A 1 102 ? -20.086 -0.120 18.267 1.00 98.50 102 VAL A C 1
ATOM 780 O O . VAL A 1 102 ? -20.754 0.659 17.597 1.00 98.50 102 VAL A O 1
ATOM 783 N N . VAL A 1 103 ? -20.076 -0.066 19.602 1.00 98.38 103 VAL A N 1
ATOM 784 C CA . VAL A 1 103 ? -20.889 0.903 20.360 1.00 98.38 103 VAL A CA 1
ATOM 785 C C . VAL A 1 103 ? -20.471 2.348 20.079 1.00 98.38 103 VAL A C 1
ATOM 787 O O . VAL A 1 103 ? -21.331 3.220 19.945 1.00 98.38 103 VAL A O 1
ATOM 790 N N . ALA A 1 104 ? -19.172 2.617 19.954 1.00 98.38 104 ALA A N 1
ATOM 791 C CA . ALA A 1 104 ? -18.664 3.937 19.605 1.00 98.38 104 ALA A CA 1
ATOM 792 C C . ALA A 1 104 ? -19.103 4.341 18.191 1.00 98.38 104 ALA A C 1
ATOM 794 O O . ALA A 1 104 ? -19.627 5.439 18.009 1.00 98.38 104 ALA A O 1
ATOM 795 N N . GLN A 1 105 ? -18.967 3.443 17.213 1.00 98.06 105 GLN A N 1
ATOM 796 C CA . GLN A 1 105 ? -19.406 3.681 15.838 1.00 98.06 105 GLN A CA 1
ATOM 797 C C . GLN A 1 105 ? -20.923 3.911 15.761 1.00 98.06 105 GLN A C 1
ATOM 799 O O . GLN A 1 105 ? -21.342 4.930 15.223 1.00 98.06 105 GLN A O 1
ATOM 804 N N . GLN A 1 106 ? -21.745 3.059 16.380 1.00 97.75 106 GLN A N 1
ATOM 805 C CA . GLN A 1 106 ? -23.207 3.219 16.404 1.00 97.75 106 GLN A CA 1
ATOM 806 C C . GLN A 1 106 ? -23.629 4.516 17.101 1.00 97.75 106 GLN A C 1
ATOM 808 O O . GLN A 1 106 ? -24.612 5.163 16.733 1.00 97.75 106 GLN A O 1
ATOM 813 N N . THR A 1 107 ? -22.883 4.925 18.131 1.00 96.81 107 THR A N 1
ATOM 814 C CA . THR A 1 107 ? -23.092 6.222 18.773 1.00 96.81 107 THR A CA 1
ATOM 815 C C . THR A 1 107 ? -22.843 7.349 17.773 1.00 96.81 107 THR A C 1
ATOM 817 O O . THR A 1 107 ? -23.713 8.199 17.617 1.00 96.81 107 THR A O 1
ATOM 820 N N . LEU A 1 108 ? -21.708 7.345 17.068 1.00 96.12 108 LEU A N 1
ATOM 821 C CA . LEU A 1 108 ? -21.364 8.347 16.051 1.00 96.12 108 LEU A CA 1
ATOM 822 C C . LEU A 1 108 ? -22.352 8.357 14.873 1.00 96.12 108 LEU A C 1
ATOM 824 O O . LEU A 1 108 ? -22.736 9.430 14.406 1.00 96.12 108 LEU A O 1
ATOM 828 N N . GLU A 1 109 ? -22.842 7.191 14.457 1.00 95.44 109 GLU A N 1
ATOM 829 C CA . GLU A 1 109 ? -23.885 7.051 13.440 1.00 95.44 109 GLU A CA 1
ATOM 830 C C . GLU A 1 109 ? -25.177 7.779 13.848 1.00 95.44 109 GLU A C 1
ATOM 832 O O . GLU A 1 109 ? -25.753 8.509 13.043 1.00 95.44 109 GLU A O 1
ATOM 837 N N . ASN A 1 110 ? -25.589 7.693 15.121 1.00 93.62 110 ASN A N 1
ATOM 838 C CA . ASN A 1 110 ? -26.746 8.445 15.635 1.00 93.62 110 ASN A CA 1
ATOM 839 C C . ASN A 1 110 ? -26.553 9.973 15.589 1.00 93.62 110 ASN A C 1
ATOM 841 O O . ASN A 1 110 ? -27.532 10.719 15.659 1.00 93.62 110 ASN A O 1
ATOM 845 N N . PHE A 1 111 ? -25.310 10.442 15.475 1.00 93.19 111 PHE A N 1
ATOM 846 C CA . PHE A 1 111 ? -24.969 11.846 15.249 1.00 93.19 111 PHE A CA 1
ATOM 847 C C . PHE A 1 111 ? -24.743 12.187 13.768 1.00 93.19 111 PHE A C 1
ATOM 849 O O . PHE A 1 111 ? -24.385 13.322 13.471 1.00 93.19 111 PHE A O 1
ATOM 856 N N . GLY A 1 112 ? -24.992 11.253 12.845 1.00 92.81 112 GLY A N 1
ATOM 857 C CA . GLY A 1 112 ? -24.919 11.460 11.396 1.00 92.81 112 GLY A CA 1
ATOM 858 C C . GLY A 1 112 ? -23.614 11.005 10.737 1.00 92.81 112 GLY A C 1
ATOM 859 O O . GLY A 1 112 ? -23.455 11.218 9.539 1.00 92.81 112 GLY A O 1
ATOM 860 N N . TYR A 1 113 ? -22.700 10.370 11.475 1.00 94.06 113 TYR A N 1
ATOM 861 C CA . TYR A 1 113 ? -21.397 9.926 10.965 1.00 94.06 113 TYR A CA 1
ATOM 862 C C . TYR A 1 113 ? -21.403 8.426 10.633 1.00 94.06 113 TYR A C 1
ATOM 864 O O . TYR A 1 113 ? -20.748 7.620 11.292 1.00 94.06 113 TYR A O 1
ATOM 872 N N . SER A 1 114 ? -22.194 8.033 9.630 1.00 93.25 114 SER A N 1
ATOM 873 C CA . SER A 1 114 ? -22.339 6.627 9.212 1.00 93.25 114 SER A CA 1
ATOM 874 C C . SER A 1 114 ? -21.153 6.088 8.398 1.00 93.25 114 SER A C 1
ATOM 876 O O . SER A 1 114 ? -21.086 4.896 8.133 1.00 93.25 114 SER A O 1
ATOM 878 N N . ASP A 1 115 ? -20.239 6.958 7.968 1.00 93.94 115 ASP A N 1
ATOM 879 C CA . ASP A 1 115 ? -19.006 6.647 7.230 1.00 93.94 115 ASP A CA 1
ATOM 880 C C . ASP A 1 115 ? -17.828 6.258 8.139 1.00 93.94 115 ASP A C 1
ATOM 882 O O . ASP A 1 115 ? -16.727 6.023 7.645 1.00 93.94 115 ASP A O 1
ATOM 886 N N . VAL A 1 116 ? -18.041 6.191 9.457 1.00 96.88 116 VAL A N 1
ATOM 887 C CA . VAL A 1 116 ? -17.022 5.717 10.397 1.00 96.88 116 VAL A CA 1
ATOM 888 C C . VAL A 1 116 ? -16.903 4.198 10.312 1.00 96.88 116 VAL A C 1
ATOM 890 O O . VAL A 1 116 ? -17.857 3.469 10.587 1.00 96.88 116 VAL A O 1
ATOM 893 N N . GLU A 1 117 ? -15.702 3.731 9.993 1.00 97.62 117 GLU A N 1
ATOM 894 C CA . GLU A 1 117 ? -15.332 2.320 9.921 1.00 97.62 117 GLU A CA 1
ATOM 895 C C . GLU A 1 117 ? -14.498 1.899 11.143 1.00 97.62 117 GLU A C 1
ATOM 897 O O . GLU A 1 117 ? -13.941 2.723 11.876 1.00 97.62 117 GLU A O 1
ATOM 902 N N . LEU A 1 118 ? -14.361 0.588 11.341 1.00 98.31 118 LEU A N 1
ATOM 903 C CA . LEU A 1 118 ? -13.519 -0.014 12.371 1.00 98.31 118 LEU A CA 1
ATOM 904 C C . LEU A 1 118 ? -12.290 -0.681 11.756 1.00 98.31 118 LEU A C 1
ATOM 906 O O . LEU A 1 118 ? -12.355 -1.375 10.740 1.00 98.31 118 LEU A O 1
ATOM 910 N N . LYS A 1 119 ? -11.141 -0.545 12.412 1.00 96.94 119 LYS A N 1
ATOM 911 C CA . LYS A 1 119 ? -9.938 -1.300 12.066 1.00 96.94 119 LYS A CA 1
ATOM 912 C C . LYS A 1 119 ? -9.411 -2.042 13.278 1.00 96.94 119 LYS A C 1
ATOM 914 O O . LYS A 1 119 ? -9.174 -1.470 14.341 1.00 96.94 119 LYS A O 1
ATOM 919 N N . TRP A 1 120 ? -9.214 -3.342 13.087 1.00 97.00 120 TRP A N 1
ATOM 920 C CA . TRP A 1 120 ? -8.678 -4.205 14.121 1.00 97.00 120 TRP A CA 1
ATOM 921 C C . TRP A 1 120 ? -7.276 -3.747 14.573 1.00 97.00 120 TRP A C 1
ATOM 923 O O . TRP A 1 120 ? -6.446 -3.414 13.722 1.00 97.00 120 TRP A O 1
ATOM 933 N N . PRO A 1 121 ? -6.982 -3.771 15.884 1.00 93.75 121 PRO A N 1
ATOM 934 C CA . PRO A 1 121 ? -7.884 -4.213 16.950 1.00 93.75 121 PRO A CA 1
ATOM 935 C C . PRO A 1 121 ? -8.751 -3.102 17.563 1.00 93.75 121 PRO A C 1
ATOM 937 O O . PRO A 1 121 ? -9.669 -3.414 18.314 1.00 93.75 121 PRO A O 1
ATOM 940 N N . ASN A 1 122 ? -8.464 -1.821 17.323 1.00 95.06 122 ASN A N 1
ATOM 941 C CA . ASN A 1 122 ? -8.974 -0.757 18.193 1.00 95.06 122 ASN A CA 1
ATOM 942 C C . ASN A 1 122 ? -9.042 0.648 17.566 1.00 95.06 122 ASN A C 1
ATOM 944 O O . ASN A 1 122 ? -9.173 1.628 18.303 1.00 95.06 122 ASN A O 1
ATOM 948 N N . ASP A 1 123 ? -8.922 0.763 16.245 1.00 96.31 123 ASP A N 1
ATOM 949 C CA . ASP A 1 123 ? -8.923 2.051 15.547 1.00 96.31 123 ASP A CA 1
ATOM 950 C C . ASP A 1 123 ? -10.312 2.363 14.963 1.00 96.31 123 ASP A C 1
ATOM 952 O O . ASP A 1 123 ? -10.983 1.487 14.412 1.00 96.31 123 ASP A O 1
ATOM 956 N N . LEU A 1 124 ? -10.714 3.632 15.055 1.00 97.94 124 LEU A N 1
ATOM 957 C CA . LEU A 1 124 ? -11.846 4.216 14.326 1.00 97.94 124 LEU A CA 1
ATOM 958 C C . LEU A 1 124 ? -11.289 4.932 13.095 1.00 97.94 124 LEU A C 1
ATOM 960 O O . LEU A 1 124 ? -10.319 5.685 13.233 1.00 97.94 124 LEU A O 1
ATOM 964 N N . LEU A 1 125 ? -11.882 4.730 11.918 1.00 96.94 125 LEU A N 1
ATOM 965 C CA . LEU A 1 125 ? -11.403 5.304 10.657 1.00 96.94 125 LEU A CA 1
ATOM 966 C C . LEU A 1 125 ? -12.491 6.089 9.914 1.00 96.94 125 LEU A C 1
ATOM 968 O O . LEU A 1 125 ? -13.670 5.772 10.029 1.00 96.94 125 LEU A O 1
ATOM 972 N N . ILE A 1 126 ? -12.070 7.062 9.105 1.00 94.38 126 ILE A N 1
ATOM 973 C CA . ILE A 1 126 ? -12.851 7.644 8.000 1.00 94.38 126 ILE A CA 1
ATOM 974 C C . ILE A 1 126 ? -11.929 7.682 6.781 1.00 94.38 126 ILE A C 1
ATOM 976 O O . ILE A 1 126 ? -10.785 8.121 6.900 1.00 94.38 126 ILE A O 1
ATOM 980 N N . ASP A 1 127 ? -12.398 7.212 5.621 1.00 87.75 127 ASP A N 1
ATOM 981 C CA . ASP A 1 127 ? -11.617 7.173 4.371 1.00 87.75 127 ASP A CA 1
ATOM 982 C C . ASP A 1 127 ? -10.205 6.574 4.573 1.00 87.75 127 ASP A C 1
ATOM 984 O O . ASP A 1 127 ? -9.194 7.120 4.129 1.00 87.75 127 ASP A O 1
ATOM 988 N N . HIS A 1 128 ? -10.128 5.462 5.315 1.00 86.81 128 HIS A N 1
ATOM 989 C CA . HIS A 1 128 ? -8.889 4.760 5.690 1.00 86.81 128 HIS A CA 1
ATOM 990 C C . HIS A 1 128 ? -7.882 5.551 6.551 1.00 86.81 128 HIS A C 1
ATOM 992 O O . HIS A 1 128 ? -6.804 5.039 6.866 1.00 86.81 128 HIS A O 1
ATOM 998 N N . LYS A 1 129 ? -8.229 6.764 6.989 1.00 90.62 129 LYS A N 1
ATOM 999 C CA . LYS A 1 129 ? -7.431 7.592 7.900 1.00 90.62 129 LYS A CA 1
ATOM 1000 C C . LYS A 1 129 ? -7.923 7.441 9.329 1.00 90.62 129 LYS A C 1
ATOM 1002 O O . LYS A 1 129 ? -9.114 7.271 9.578 1.00 90.62 129 LYS A O 1
ATOM 1007 N N . LYS A 1 130 ? -7.005 7.522 10.289 1.00 92.81 130 LYS A N 1
ATOM 1008 C CA . LYS A 1 130 ? -7.330 7.336 11.704 1.00 92.81 130 LYS A CA 1
ATOM 1009 C C . LYS A 1 130 ? -8.117 8.516 12.268 1.00 92.81 130 LYS A C 1
ATOM 1011 O O . LYS A 1 130 ? -7.597 9.622 12.359 1.00 92.81 130 LYS A O 1
ATOM 1016 N N . LEU A 1 131 ? -9.354 8.257 12.678 1.00 95.50 131 LEU A N 1
ATOM 1017 C CA . LEU A 1 131 ? -10.230 9.201 13.371 1.00 95.50 131 LEU A CA 1
ATOM 1018 C C . LEU A 1 131 ? -9.982 9.192 14.885 1.00 95.50 131 LEU A C 1
ATOM 1020 O O . LEU A 1 131 ? -10.074 10.217 15.559 1.00 95.50 131 LEU A O 1
ATOM 1024 N N . GLY A 1 132 ? -9.723 8.012 15.438 1.00 95.19 132 GLY A N 1
ATOM 1025 C CA . GLY A 1 132 ? -9.698 7.803 16.876 1.00 95.19 132 GLY A CA 1
ATOM 1026 C C . GLY A 1 132 ? -9.165 6.436 17.261 1.00 95.19 132 GLY A C 1
ATOM 1027 O O . GLY A 1 132 ? -8.853 5.605 16.406 1.00 95.19 132 GLY A O 1
ATOM 1028 N N . GLY A 1 133 ? -9.059 6.205 18.562 1.00 95.94 133 GLY A N 1
ATOM 1029 C CA . GLY A 1 133 ? -8.575 4.947 19.109 1.00 95.94 133 GLY A CA 1
ATOM 1030 C C . GLY A 1 133 ? -9.213 4.609 20.446 1.00 95.94 133 GLY A C 1
ATOM 1031 O O . GLY A 1 133 ? -9.604 5.488 21.216 1.00 95.94 133 GLY A O 1
ATOM 1032 N N . ILE A 1 134 ? -9.292 3.309 20.711 1.00 97.56 134 ILE A N 1
ATOM 1033 C CA . ILE A 1 134 ? -9.810 2.742 21.955 1.00 97.56 134 ILE A CA 1
ATOM 1034 C C . ILE A 1 134 ? -8.655 2.087 22.716 1.00 97.56 134 ILE A C 1
ATOM 1036 O O . ILE A 1 134 ? -7.835 1.376 22.132 1.00 97.56 134 ILE A O 1
ATOM 1040 N N . LEU A 1 135 ? -8.580 2.312 24.025 1.00 96.69 135 LEU A N 1
ATOM 1041 C CA . LEU A 1 135 ? -7.602 1.693 24.914 1.00 96.69 135 LEU A CA 1
ATOM 1042 C C . LEU A 1 135 ? -8.314 1.066 26.111 1.00 96.69 135 LEU A C 1
ATOM 1044 O O . LEU A 1 135 ? -8.752 1.765 27.023 1.00 96.69 135 LEU A O 1
ATOM 1048 N N . VAL A 1 136 ? -8.391 -0.264 26.117 1.00 95.94 136 VAL A N 1
ATOM 1049 C CA . VAL A 1 136 ? -8.948 -1.037 27.231 1.00 95.94 136 VAL A CA 1
ATOM 1050 C C . VAL A 1 136 ? -7.817 -1.558 28.108 1.00 95.94 136 VAL A C 1
ATOM 1052 O O . VAL A 1 136 ? -6.937 -2.281 27.643 1.00 95.94 136 VAL A O 1
ATOM 1055 N N . GLU A 1 137 ? -7.867 -1.223 29.390 1.00 95.44 137 GLU A N 1
ATOM 1056 C CA . GLU A 1 137 ? -6.942 -1.702 30.410 1.00 95.44 137 GLU A CA 1
ATOM 1057 C C . GLU A 1 137 ? -7.702 -2.464 31.486 1.00 95.44 137 GLU A C 1
ATOM 1059 O O . GLU A 1 137 ? -8.754 -2.031 31.953 1.00 95.44 137 GLU A O 1
ATOM 1064 N N . VAL A 1 138 ? -7.164 -3.615 31.882 1.00 93.38 138 VAL A N 1
ATOM 1065 C CA . VAL A 1 138 ? -7.826 -4.538 32.804 1.00 93.38 138 VAL A CA 1
ATOM 1066 C C . VAL A 1 138 ? -6.934 -4.773 34.017 1.00 93.38 138 VAL A C 1
ATOM 1068 O O . VAL A 1 138 ? -5.777 -5.168 33.880 1.00 93.38 138 VAL A O 1
ATOM 1071 N N . LYS A 1 139 ? -7.487 -4.574 35.214 1.00 90.50 139 LYS A N 1
ATOM 1072 C CA . LYS A 1 139 ? -6.894 -4.956 36.498 1.00 90.50 139 LYS A CA 1
ATOM 1073 C C . LYS A 1 139 ? -7.795 -5.987 37.168 1.00 90.50 139 LYS A C 1
ATOM 1075 O O . LYS A 1 139 ? -8.931 -5.696 37.534 1.00 90.50 139 LYS A O 1
ATOM 1080 N N . GLN A 1 140 ? -7.286 -7.197 37.358 1.00 84.25 140 GLN A N 1
ATOM 1081 C CA . GLN A 1 140 ? -7.989 -8.213 38.139 1.00 84.25 140 GLN A CA 1
ATOM 1082 C C . GLN A 1 140 ? -7.629 -8.072 39.618 1.00 84.25 140 GLN A C 1
ATOM 1084 O O . GLN A 1 140 ? -6.454 -7.939 39.967 1.00 84.25 140 GLN A O 1
ATOM 1089 N N . HIS A 1 141 ? -8.637 -8.109 40.488 1.00 76.69 141 HIS A N 1
ATOM 1090 C CA . HIS A 1 141 ? -8.451 -8.127 41.934 1.00 76.69 141 HIS A CA 1
ATOM 1091 C C . HIS A 1 141 ? -9.405 -9.144 42.567 1.00 76.69 141 HIS A C 1
ATOM 1093 O O . HIS A 1 141 ? -10.617 -8.950 42.577 1.00 76.69 141 HIS A O 1
ATOM 1099 N N . ASN A 1 142 ? -8.860 -10.229 43.123 1.00 79.00 142 ASN A N 1
ATOM 1100 C CA . ASN A 1 142 ? -9.642 -11.379 43.592 1.00 79.00 142 ASN A CA 1
ATOM 1101 C C . ASN A 1 142 ? -10.578 -11.900 42.483 1.00 79.00 142 ASN A C 1
ATOM 1103 O O . ASN A 1 142 ? -10.097 -12.274 41.416 1.00 79.00 142 ASN A O 1
ATOM 1107 N N . ASN A 1 143 ? -11.892 -11.910 42.727 1.00 77.31 143 ASN A N 1
ATOM 1108 C CA . ASN A 1 143 ? -12.892 -12.303 41.735 1.00 77.31 143 ASN A CA 1
ATOM 1109 C C . ASN A 1 143 ? -13.354 -11.137 40.850 1.00 77.31 143 ASN A C 1
ATOM 1111 O O . ASN A 1 143 ? -13.856 -11.396 39.760 1.00 77.31 143 ASN A O 1
ATOM 1115 N N . SER A 1 144 ? -13.189 -9.879 41.277 1.00 85.00 144 SER A N 1
ATOM 1116 C CA . SER A 1 144 ? -13.669 -8.729 40.509 1.00 85.00 144 SER A CA 1
ATOM 1117 C C . SER A 1 144 ? -12.680 -8.331 39.416 1.00 85.00 144 SER A C 1
ATOM 1119 O O . SER A 1 144 ? -11.456 -8.426 39.568 1.00 85.00 144 SER A O 1
ATOM 1121 N N . CYS A 1 145 ? -13.219 -7.850 38.303 1.00 91.12 145 CYS A N 1
ATOM 1122 C CA . CYS A 1 145 ? -12.445 -7.410 37.154 1.00 91.12 145 CYS A CA 1
ATOM 1123 C C . CYS A 1 145 ? -12.716 -5.930 36.912 1.00 91.12 145 CYS A C 1
ATOM 1125 O O . CYS A 1 145 ? -13.790 -5.547 36.452 1.00 91.12 145 CYS A O 1
ATOM 1127 N N . HIS A 1 146 ? -11.724 -5.102 37.221 1.00 93.94 146 HIS A N 1
ATOM 1128 C CA . HIS A 1 146 ? -11.780 -3.674 36.977 1.00 93.94 146 HIS A CA 1
ATOM 1129 C C . HIS A 1 146 ? -11.274 -3.378 35.567 1.00 93.94 146 HIS A C 1
ATOM 1131 O O . HIS A 1 146 ? -10.169 -3.776 35.198 1.00 93.94 146 HIS A O 1
ATOM 1137 N N . VAL A 1 147 ? -12.089 -2.686 34.782 1.00 96.25 147 VAL A N 1
ATOM 1138 C CA . VAL A 1 147 ? -11.776 -2.299 33.409 1.00 96.25 147 VAL A CA 1
ATOM 1139 C C . VAL A 1 147 ? -11.830 -0.789 33.297 1.00 96.25 147 VAL A C 1
ATOM 1141 O O . VAL A 1 147 ? -12.780 -0.172 33.768 1.00 96.25 147 VAL A O 1
ATOM 1144 N N . VAL A 1 148 ? -10.834 -0.204 32.640 1.00 97.81 148 VAL A N 1
ATOM 1145 C CA . VAL A 1 148 ? -10.829 1.202 32.241 1.00 97.81 148 VAL A CA 1
ATOM 1146 C C . VAL A 1 148 ? -10.727 1.264 30.726 1.00 97.81 148 VAL A C 1
ATOM 1148 O O . VAL A 1 148 ? -9.794 0.725 30.135 1.00 97.81 148 VAL A O 1
ATOM 1151 N N . CYS A 1 149 ? -11.718 1.883 30.095 1.00 97.88 149 CYS A N 1
ATOM 1152 C CA . CYS A 1 149 ? -11.780 2.068 28.655 1.00 97.88 149 CYS A CA 1
ATOM 1153 C C . CYS A 1 149 ? -11.629 3.546 28.312 1.00 97.88 149 CYS A C 1
ATOM 1155 O O . CYS A 1 149 ? -12.553 4.324 28.552 1.00 97.88 149 CYS A O 1
ATOM 1157 N N . GLY A 1 150 ? -10.511 3.892 27.684 1.00 98.06 150 GLY A N 1
ATOM 1158 C CA . GLY A 1 150 ? -10.258 5.201 27.098 1.00 98.06 150 GLY A CA 1
ATOM 1159 C C . GLY A 1 150 ? -10.693 5.230 25.639 1.00 98.06 150 GLY A C 1
ATOM 1160 O O . GLY A 1 150 ? -10.402 4.305 24.882 1.00 98.06 150 GLY A O 1
ATOM 1161 N N . ILE A 1 151 ? -11.394 6.287 25.243 1.00 98.44 151 ILE A N 1
ATOM 1162 C CA . ILE A 1 151 ? -11.871 6.529 23.882 1.00 98.44 151 ILE A CA 1
ATOM 1163 C C . ILE A 1 151 ? -11.443 7.942 23.493 1.00 98.44 151 ILE A C 1
ATOM 1165 O O . ILE A 1 151 ? -11.928 8.932 24.044 1.00 98.44 151 ILE A O 1
ATOM 1169 N N . GLY A 1 152 ? -10.511 8.014 22.544 1.00 96.88 152 GLY A N 1
ATOM 1170 C CA . GLY A 1 152 ? -10.032 9.253 21.942 1.00 96.88 152 GLY A CA 1
ATOM 1171 C C . GLY A 1 152 ? -10.591 9.414 20.533 1.00 96.88 152 GLY A C 1
ATOM 1172 O O . GLY A 1 152 ? -10.442 8.502 19.721 1.00 96.88 152 GLY A O 1
ATOM 1173 N N . ILE A 1 153 ? -11.226 10.549 20.230 1.00 96.19 153 ILE A N 1
ATOM 1174 C CA . ILE A 1 153 ? -11.769 10.848 18.890 1.00 96.19 153 ILE A CA 1
ATOM 1175 C C . ILE A 1 153 ? -11.363 12.262 18.480 1.00 96.19 153 ILE A C 1
ATOM 1177 O O . ILE A 1 153 ? -11.546 13.209 19.246 1.00 96.19 153 ILE A O 1
ATOM 1181 N N . ASN A 1 154 ? -10.852 12.419 17.264 1.00 93.94 154 ASN A N 1
ATOM 1182 C CA . ASN A 1 154 ? -10.588 13.724 16.671 1.00 93.94 154 ASN A CA 1
ATOM 1183 C C . ASN A 1 154 ? -11.903 14.335 16.175 1.00 93.94 154 ASN A C 1
ATOM 1185 O O . ASN A 1 154 ? -12.563 13.785 15.294 1.00 93.94 154 ASN A O 1
ATOM 1189 N N . LEU A 1 155 ? -12.305 15.466 16.748 1.00 92.31 155 LEU A N 1
ATOM 1190 C CA . LEU A 1 155 ? -13.554 16.139 16.387 1.00 92.31 155 LEU A CA 1
ATOM 1191 C C . LEU A 1 155 ? -13.330 17.201 15.315 1.00 92.31 155 LEU A C 1
ATOM 1193 O O . LEU A 1 155 ? -14.148 17.310 14.406 1.00 92.31 155 LEU A O 1
ATOM 1197 N N . LEU A 1 156 ? -12.241 17.966 15.438 1.00 89.12 156 LEU A N 1
ATOM 1198 C CA . LEU A 1 156 ? -11.892 19.062 14.537 1.00 89.12 156 LEU A CA 1
ATOM 1199 C C . LEU A 1 156 ? -10.478 18.886 13.979 1.00 89.12 156 LEU A C 1
ATOM 1201 O O . LEU A 1 156 ? -9.556 18.506 14.705 1.00 89.12 156 LEU A O 1
ATOM 1205 N N . SER A 1 157 ? -10.303 19.198 12.699 1.00 83.50 157 SER A N 1
ATOM 1206 C CA . SER A 1 157 ? -9.015 19.160 12.014 1.00 83.50 157 SER A CA 1
ATOM 1207 C C . SER A 1 157 ? -8.199 20.413 12.332 1.00 83.50 157 SER A C 1
ATOM 1209 O O . SER A 1 157 ? -8.205 21.383 11.575 1.00 83.50 157 SER A O 1
ATOM 1211 N N . THR A 1 158 ? -7.480 20.393 13.452 1.00 72.19 158 THR A N 1
ATOM 1212 C CA . THR A 1 158 ? -6.638 21.518 13.902 1.00 72.19 158 THR A CA 1
ATOM 1213 C C . THR A 1 158 ? -5.169 21.139 14.136 1.00 72.19 158 THR A C 1
ATOM 1215 O O . THR A 1 158 ? -4.398 21.963 14.628 1.00 72.19 158 THR A O 1
ATOM 1218 N N . MET A 1 159 ? -4.763 19.907 13.805 1.00 61.56 159 MET A N 1
ATOM 1219 C CA . MET A 1 159 ? -3.369 19.446 13.892 1.00 61.56 159 MET A CA 1
ATOM 1220 C C . MET A 1 159 ? -2.651 19.626 12.551 1.00 61.56 159 MET A C 1
ATOM 1222 O O . MET A 1 159 ? -3.155 19.170 11.524 1.00 61.56 159 MET A O 1
ATOM 1226 N N . ASP A 1 160 ? -1.462 20.230 12.581 1.00 57.09 160 ASP A N 1
ATOM 1227 C CA . ASP A 1 160 ? -0.518 20.174 11.464 1.00 57.09 160 ASP A CA 1
ATOM 1228 C C . ASP A 1 160 ? 0.087 18.763 11.387 1.00 57.09 160 ASP A C 1
ATOM 1230 O O . ASP A 1 160 ? 0.407 18.146 12.403 1.00 57.09 160 ASP A O 1
ATOM 1234 N N . SER A 1 161 ? 0.199 18.215 10.176 1.00 54.22 161 SER A N 1
ATOM 1235 C CA . SER A 1 161 ? 0.521 16.800 9.941 1.00 54.22 161 SER A CA 1
ATOM 1236 C C . SER A 1 161 ? 1.998 16.425 10.108 1.00 54.22 161 SER A C 1
ATOM 1238 O O . SER A 1 161 ? 2.342 15.271 9.879 1.00 54.22 161 SER A O 1
ATOM 1240 N N . GLU A 1 162 ? 2.879 17.373 10.438 1.00 52.41 162 GLU A N 1
ATOM 1241 C CA . GLU A 1 162 ? 4.337 17.173 10.380 1.00 52.41 162 GLU A CA 1
ATOM 1242 C C . GLU A 1 162 ? 4.890 16.258 11.493 1.00 52.41 162 GLU A C 1
ATOM 1244 O O . GLU A 1 162 ? 5.937 15.649 11.293 1.00 52.41 162 GLU A O 1
ATOM 1249 N N . ASP A 1 163 ? 4.165 16.080 12.607 1.00 52.19 163 ASP A N 1
ATOM 1250 C CA . ASP A 1 163 ? 4.627 15.316 13.783 1.00 52.19 163 ASP A CA 1
ATOM 1251 C C . ASP A 1 163 ? 4.001 13.905 13.929 1.00 52.19 163 ASP A C 1
ATOM 1253 O O . ASP A 1 163 ? 4.258 13.217 14.919 1.00 52.19 163 ASP A O 1
ATOM 1257 N N . ILE A 1 164 ? 3.155 13.449 12.990 1.00 61.81 164 ILE A N 1
ATOM 1258 C CA . ILE A 1 164 ? 2.412 12.176 13.113 1.00 61.81 164 ILE A CA 1
ATOM 1259 C C . ILE A 1 164 ? 2.655 11.269 11.898 1.00 61.81 164 ILE A C 1
ATOM 1261 O O . ILE A 1 164 ? 2.141 11.513 10.810 1.00 61.81 164 ILE A O 1
ATOM 1265 N N . ASP A 1 165 ? 3.348 10.146 12.118 1.00 58.66 165 ASP A N 1
ATOM 1266 C CA . ASP A 1 165 ? 3.719 9.166 11.077 1.00 58.66 165 ASP A CA 1
ATOM 1267 C C . ASP A 1 165 ? 2.521 8.458 10.401 1.00 58.66 165 ASP A C 1
ATOM 1269 O O . ASP A 1 165 ? 2.654 7.863 9.329 1.00 58.66 165 ASP A O 1
ATOM 1273 N N . GLN A 1 166 ? 1.337 8.472 11.027 1.00 69.19 166 GLN A N 1
ATOM 1274 C CA . GLN A 1 166 ? 0.126 7.816 10.524 1.00 69.19 166 GLN A CA 1
ATOM 1275 C C . GLN A 1 166 ? -0.872 8.837 9.969 1.00 69.19 166 GLN A C 1
ATOM 1277 O O . GLN A 1 166 ? -1.248 9.785 10.652 1.00 69.19 166 GLN A O 1
ATOM 1282 N N . ALA A 1 167 ? -1.415 8.568 8.776 1.00 81.00 167 ALA A N 1
ATOM 1283 C CA . ALA A 1 167 ? -2.509 9.361 8.225 1.00 81.00 167 ALA A CA 1
ATOM 1284 C C . ALA A 1 167 ? -3.720 9.386 9.182 1.00 81.00 167 ALA A C 1
ATOM 1286 O O . ALA A 1 167 ? -4.301 8.343 9.506 1.00 81.00 167 ALA A O 1
ATOM 1287 N N . PHE A 1 168 ? -4.113 10.586 9.609 1.00 85.19 168 PHE A N 1
ATOM 1288 C CA . PHE A 1 168 ? -5.224 10.824 10.527 1.00 85.19 168 PHE A CA 1
ATOM 1289 C C . PHE A 1 168 ? -6.276 11.753 9.907 1.00 85.19 168 PHE A C 1
ATOM 1291 O O . PHE A 1 168 ? -6.071 12.350 8.849 1.00 85.19 168 PHE A O 1
ATOM 1298 N N . THR A 1 169 ? -7.439 11.817 10.545 1.00 90.69 169 THR A N 1
ATOM 1299 C CA . THR A 1 169 ? -8.581 12.646 10.153 1.00 90.69 169 THR A CA 1
ATOM 1300 C C . THR A 1 169 ? -9.379 13.059 11.392 1.00 90.69 169 THR A C 1
ATOM 1302 O O . THR A 1 169 ? -9.042 12.661 12.511 1.00 90.69 169 THR A O 1
ATOM 1305 N N . ALA A 1 170 ? -10.415 13.868 11.197 1.00 92.06 170 ALA A N 1
ATOM 1306 C CA . ALA A 1 170 ? -11.323 14.354 12.226 1.00 92.06 170 ALA A CA 1
ATOM 1307 C C . ALA A 1 170 ? -12.775 14.334 11.719 1.00 92.06 170 ALA A C 1
ATOM 1309 O O . ALA A 1 170 ? -13.017 14.291 10.512 1.00 92.06 170 ALA A O 1
ATOM 1310 N N . LEU A 1 171 ? -13.754 14.350 12.631 1.00 92.06 171 LEU A N 1
ATOM 1311 C CA . LEU A 1 171 ? -15.177 14.266 12.264 1.00 92.06 171 LEU A CA 1
ATOM 1312 C C . LEU A 1 171 ? -15.643 15.396 11.332 1.00 92.06 171 LEU A C 1
ATOM 1314 O O . LEU A 1 171 ? -16.526 15.174 10.507 1.00 92.06 171 LEU A O 1
ATOM 1318 N N . ASP A 1 172 ? -15.068 16.595 11.432 1.00 89.69 172 ASP A N 1
ATOM 1319 C CA . ASP A 1 172 ? -15.374 17.725 10.542 1.00 89.69 172 ASP A CA 1
ATOM 1320 C C . ASP A 1 172 ? -14.922 17.519 9.085 1.00 89.69 172 ASP A C 1
ATOM 1322 O O . ASP A 1 172 ? -15.392 18.230 8.199 1.00 89.69 172 ASP A O 1
ATOM 1326 N N . GLN A 1 173 ? -14.070 16.524 8.821 1.00 88.38 173 GLN A N 1
ATOM 1327 C CA . GLN A 1 173 ? -13.644 16.116 7.479 1.00 88.38 173 GLN A CA 1
ATOM 1328 C C . GLN A 1 173 ? -14.490 14.975 6.888 1.00 88.38 173 GLN A C 1
ATOM 1330 O O . GLN A 1 173 ? -14.272 14.587 5.740 1.00 88.38 173 GLN A O 1
ATOM 1335 N N . SER A 1 174 ? -15.451 14.433 7.644 1.00 88.88 174 SER A N 1
ATOM 1336 C CA . SER A 1 174 ? -16.387 13.414 7.152 1.00 88.88 174 SER A CA 1
ATOM 1337 C C . SER A 1 174 ? -17.172 13.918 5.941 1.00 88.88 174 SER A C 1
ATOM 1339 O O . SER A 1 174 ? -17.638 15.062 5.917 1.00 88.88 174 SER A O 1
ATOM 1341 N N . LYS A 1 175 ? -17.430 13.031 4.972 1.00 86.00 175 LYS A N 1
ATOM 1342 C CA . LYS A 1 175 ? -18.303 13.316 3.816 1.00 86.00 175 LYS A CA 1
ATOM 1343 C C . LYS A 1 175 ? -19.745 13.625 4.229 1.00 86.00 175 LYS A C 1
ATOM 1345 O O . LYS A 1 175 ? -20.473 14.269 3.478 1.00 86.00 175 LYS A O 1
ATOM 1350 N N . ASN A 1 176 ? -20.142 13.206 5.428 1.00 80.62 176 ASN A N 1
ATOM 1351 C CA . ASN A 1 176 ? -21.454 13.453 6.017 1.00 80.62 176 ASN A CA 1
ATOM 1352 C C . ASN A 1 176 ? -21.462 14.685 6.934 1.00 80.62 176 ASN A C 1
ATOM 1354 O O . ASN A 1 176 ? 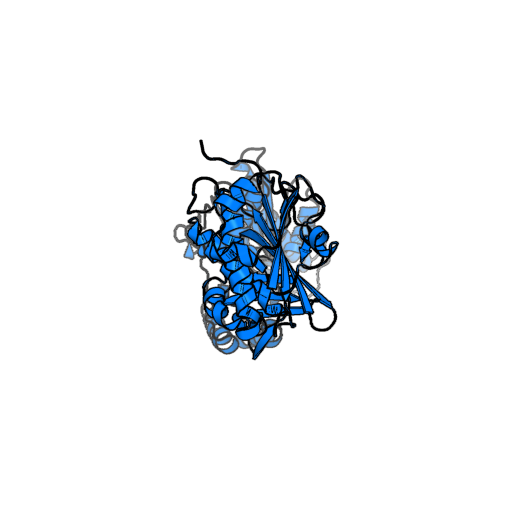-22.247 14.717 7.882 1.00 80.62 176 ASN A O 1
ATOM 1358 N N . SER A 1 177 ? -20.592 15.675 6.678 1.00 66.00 177 SER A N 1
ATOM 1359 C CA . SER A 1 177 ? -20.318 16.805 7.578 1.00 66.00 177 SER A CA 1
ATOM 1360 C C . SER A 1 177 ? -21.588 17.373 8.227 1.00 66.00 177 SER A C 1
ATOM 1362 O O . SER A 1 177 ? -22.476 17.912 7.562 1.00 66.00 177 SER A O 1
ATOM 1364 N N . GLN A 1 178 ? -21.650 17.261 9.552 1.00 72.38 178 GLN A N 1
ATOM 1365 C CA . GLN A 1 178 ? -22.706 17.814 10.396 1.00 72.38 178 GLN A CA 1
ATOM 1366 C C . GLN A 1 178 ? -22.209 19.082 11.107 1.00 72.38 178 GLN A C 1
ATOM 1368 O O . GLN A 1 178 ? -21.000 19.324 11.171 1.00 72.38 178 GLN A O 1
ATOM 1373 N N . PRO A 1 179 ? -23.106 19.898 11.697 1.00 76.94 179 PRO A N 1
ATOM 1374 C CA . PRO A 1 179 ? -22.699 20.878 12.701 1.00 76.94 179 PRO A CA 1
ATOM 1375 C C . PRO A 1 179 ? -21.846 20.210 13.794 1.00 76.94 179 PRO A C 1
ATOM 1377 O O . PRO A 1 179 ? -22.107 19.047 14.116 1.00 76.94 179 PRO A O 1
ATOM 1380 N N . PRO A 1 180 ? -20.865 20.906 14.401 1.00 80.12 180 PRO A N 1
ATOM 1381 C CA . PRO A 1 180 ? -19.939 20.226 15.292 1.00 80.12 180 PRO A CA 1
ATOM 1382 C C . PRO A 1 180 ? -20.665 19.625 16.496 1.00 80.12 180 PRO A C 1
ATOM 1384 O O . PRO A 1 180 ? -21.519 20.262 17.124 1.00 80.12 180 PRO A O 1
ATOM 1387 N N . ILE A 1 181 ? -20.317 18.377 16.798 1.00 87.69 181 ILE A N 1
ATOM 1388 C CA . ILE A 1 181 ? -20.980 17.572 17.817 1.00 87.69 181 ILE A CA 1
ATOM 1389 C C . ILE A 1 181 ? -20.808 18.175 19.218 1.00 87.69 181 ILE A C 1
ATOM 1391 O O . ILE A 1 181 ? -19.732 18.627 19.613 1.00 87.69 181 ILE A O 1
ATOM 1395 N N . CYS A 1 182 ? -21.880 18.162 20.013 1.00 91.12 182 CYS A N 1
ATOM 1396 C CA . CYS A 1 182 ? -21.800 18.534 21.422 1.00 91.12 182 CYS A CA 1
ATOM 1397 C C . CYS A 1 182 ? -21.104 17.413 22.210 1.00 91.12 182 CYS A C 1
ATOM 1399 O O . CYS A 1 182 ? -21.660 16.323 22.358 1.00 91.12 182 CYS A O 1
ATOM 1401 N N . ARG A 1 183 ? -19.911 17.690 22.755 1.00 93.38 183 ARG A N 1
ATOM 1402 C CA . ARG A 1 183 ? -19.095 16.713 23.505 1.00 93.38 183 ARG A CA 1
ATOM 1403 C C . ARG A 1 183 ? -19.812 16.142 24.730 1.00 93.38 183 ARG A C 1
ATOM 1405 O O . ARG A 1 183 ? -19.731 14.942 24.968 1.00 93.38 183 ARG A O 1
ATOM 1412 N N . ASN A 1 184 ? -20.559 16.971 25.465 1.00 94.81 184 ASN A N 1
ATOM 1413 C CA . ASN A 1 184 ? -21.352 16.523 26.617 1.00 94.81 184 ASN A CA 1
ATOM 1414 C C . ASN A 1 184 ? -22.466 15.546 26.192 1.00 94.81 184 ASN A C 1
ATOM 1416 O O . ASN A 1 184 ? -22.678 14.527 26.845 1.00 94.81 184 ASN A O 1
ATOM 1420 N N . ASN A 1 185 ? -23.140 15.819 25.068 1.00 94.31 185 ASN A N 1
ATOM 1421 C CA . ASN A 1 185 ? -24.176 14.940 24.524 1.00 94.31 185 ASN A CA 1
ATOM 1422 C C . ASN A 1 185 ? -23.587 13.619 23.996 1.00 94.31 185 ASN A C 1
ATOM 1424 O O . ASN A 1 185 ? -24.100 12.548 24.315 1.00 94.31 185 ASN A O 1
ATOM 1428 N N . LEU A 1 186 ? -22.475 13.689 23.251 1.00 95.44 186 LEU A N 1
ATOM 1429 C CA . LEU A 1 186 ? -21.739 12.507 22.792 1.00 95.44 186 LEU A CA 1
ATOM 1430 C C . LEU A 1 186 ? -21.352 11.615 23.977 1.00 95.44 186 LEU A C 1
ATOM 1432 O O . LEU A 1 186 ? -21.658 10.425 23.971 1.00 95.44 186 LEU A O 1
ATOM 1436 N N . ALA A 1 187 ? -20.747 12.195 25.016 1.00 96.56 187 ALA A N 1
ATOM 1437 C CA . ALA A 1 187 ? -20.352 11.459 26.209 1.00 96.56 187 ALA A CA 1
ATOM 1438 C C . ALA A 1 187 ? -21.543 10.826 26.925 1.00 96.56 187 ALA A C 1
ATOM 1440 O O . ALA A 1 187 ? -21.466 9.660 27.303 1.00 96.56 187 ALA A O 1
ATOM 1441 N N . ALA A 1 188 ? -22.649 11.550 27.103 1.00 96.06 188 ALA A N 1
ATOM 1442 C CA . ALA A 1 188 ? -23.827 11.022 27.784 1.00 96.06 188 ALA A CA 1
ATOM 1443 C C . ALA A 1 188 ? -24.452 9.840 27.025 1.00 96.06 188 ALA A C 1
ATOM 1445 O O . ALA A 1 188 ? -24.786 8.821 27.636 1.00 96.06 188 ALA A O 1
ATOM 1446 N N . LYS A 1 189 ? -24.563 9.947 25.693 1.00 96.31 189 LYS A N 1
ATOM 1447 C CA . LYS A 1 189 ? -25.092 8.874 24.842 1.00 96.31 189 LYS A CA 1
ATOM 1448 C C . LYS A 1 189 ? -24.170 7.653 24.837 1.00 96.31 189 LYS A C 1
ATOM 1450 O O . LYS A 1 189 ? -24.638 6.554 25.131 1.00 96.31 189 LYS A O 1
ATOM 1455 N N . LEU A 1 190 ? -22.872 7.871 24.612 1.00 97.50 190 LEU A N 1
ATOM 1456 C CA . LEU A 1 190 ? -21.851 6.823 24.630 1.00 97.50 190 LEU A CA 1
ATOM 1457 C C . LEU A 1 190 ? -21.818 6.096 25.980 1.00 97.50 190 LEU A C 1
ATOM 1459 O O . LEU A 1 190 ? -21.798 4.872 26.022 1.00 97.50 190 LEU A O 1
ATOM 1463 N N . SER A 1 191 ? -21.891 6.837 27.090 1.00 97.38 191 SER A N 1
ATOM 1464 C CA . SER A 1 191 ? -21.904 6.259 28.442 1.00 97.38 191 SER A CA 1
ATOM 1465 C C . SER A 1 191 ? -23.087 5.320 28.651 1.00 97.38 191 SER A C 1
ATOM 1467 O O . SER A 1 191 ? -22.924 4.246 29.222 1.00 97.38 191 SER A O 1
ATOM 1469 N N . GLY A 1 192 ? -24.279 5.703 28.182 1.00 96.12 192 GLY A N 1
ATOM 1470 C CA . GLY A 1 192 ? -25.463 4.856 28.290 1.00 96.12 192 GLY A CA 1
ATOM 1471 C C . GLY A 1 192 ? -25.326 3.543 27.523 1.00 96.12 192 GLY A C 1
ATOM 1472 O O . GLY A 1 192 ? -25.663 2.484 28.055 1.00 96.12 192 GLY A O 1
ATOM 1473 N N . ASP A 1 193 ? -24.792 3.606 26.304 1.00 96.12 193 ASP A N 1
ATOM 1474 C CA . ASP A 1 193 ? -24.629 2.428 25.454 1.00 96.12 193 ASP A CA 1
ATOM 1475 C C . ASP A 1 193 ? -23.480 1.523 25.948 1.00 96.12 193 ASP A C 1
ATOM 1477 O O . ASP A 1 193 ? -23.625 0.299 25.951 1.00 96.12 193 ASP A O 1
ATOM 1481 N N . LEU A 1 194 ? -22.386 2.098 26.467 1.00 97.81 194 LEU A N 1
ATOM 1482 C CA . LEU A 1 194 ? -21.282 1.346 27.080 1.00 97.81 194 LEU A CA 1
ATOM 1483 C C . LEU A 1 194 ? -21.688 0.669 28.389 1.00 97.81 194 LEU A C 1
ATOM 1485 O O . LEU A 1 194 ? -21.349 -0.490 28.599 1.00 97.81 194 LEU A O 1
ATOM 1489 N N . ILE A 1 195 ? -22.442 1.348 29.257 1.00 96.69 195 ILE A N 1
ATOM 1490 C CA . ILE A 1 195 ? -22.948 0.749 30.501 1.00 96.69 195 ILE A CA 1
ATOM 1491 C C . ILE A 1 195 ? -23.848 -0.445 30.189 1.00 96.69 195 ILE A C 1
ATOM 1493 O O . ILE A 1 195 ? -23.714 -1.491 30.820 1.00 96.69 195 ILE A O 1
ATOM 1497 N N . LYS A 1 196 ? -24.725 -0.321 29.186 1.00 95.25 196 LYS A N 1
ATOM 1498 C CA . LYS A 1 196 ? -25.549 -1.443 28.732 1.00 95.25 196 LYS A CA 1
ATOM 1499 C C . LYS A 1 196 ? -24.685 -2.601 28.227 1.00 95.25 196 LYS A C 1
ATOM 1501 O O . LYS A 1 196 ? -24.886 -3.732 28.656 1.00 95.25 196 LYS A O 1
ATOM 1506 N N . LEU A 1 197 ? -23.692 -2.313 27.383 1.00 96.69 197 LEU A N 1
ATOM 1507 C CA . LEU A 1 197 ? -22.727 -3.313 26.926 1.00 96.69 197 LEU A CA 1
ATOM 1508 C C . LEU A 1 197 ? -22.049 -4.007 28.113 1.00 96.69 197 LEU A C 1
ATOM 1510 O O . LEU A 1 197 ? -22.022 -5.231 28.146 1.00 96.69 197 LEU A O 1
ATOM 1514 N N . PHE A 1 198 ? -21.549 -3.267 29.105 1.00 96.31 198 PHE A N 1
ATOM 1515 C CA . PHE A 1 198 ? -20.879 -3.850 30.270 1.00 96.31 198 PHE A CA 1
ATOM 1516 C C . PHE A 1 198 ? -21.814 -4.683 31.150 1.00 96.31 198 PHE A C 1
ATOM 1518 O O . PHE A 1 198 ? -21.375 -5.664 31.740 1.00 96.31 198 PHE A O 1
ATOM 1525 N N . MET A 1 199 ? -23.095 -4.337 31.241 1.00 94.00 199 MET A N 1
ATOM 1526 C CA . MET A 1 199 ? -24.066 -5.172 31.947 1.00 94.00 199 MET A CA 1
ATOM 1527 C C . MET A 1 199 ? -24.321 -6.501 31.227 1.00 94.00 199 MET A C 1
ATOM 1529 O O . MET A 1 199 ? -24.407 -7.533 31.887 1.00 94.00 199 MET A O 1
ATOM 1533 N N . ASP A 1 200 ? -24.399 -6.483 29.896 1.00 94.00 200 ASP A N 1
ATOM 1534 C CA . ASP A 1 200 ? -24.736 -7.659 29.085 1.00 94.00 200 ASP A CA 1
ATOM 1535 C C . ASP A 1 200 ? -23.510 -8.565 28.811 1.00 94.00 200 ASP A C 1
ATOM 1537 O O . ASP A 1 200 ? -23.645 -9.769 28.564 1.00 94.00 200 ASP A O 1
ATOM 1541 N N . TYR A 1 201 ? -22.293 -8.007 28.845 1.00 94.81 201 TYR A N 1
ATOM 1542 C CA . TYR A 1 201 ? -21.059 -8.694 28.432 1.00 94.81 201 TYR A CA 1
ATOM 1543 C C . TYR A 1 201 ? -20.715 -9.964 29.237 1.00 94.81 201 TYR A C 1
ATOM 1545 O O . TYR A 1 201 ? -20.293 -10.938 28.612 1.00 94.81 201 TYR A O 1
ATOM 1553 N N . PRO A 1 202 ? -20.887 -10.033 30.578 1.00 93.31 202 PRO A N 1
ATOM 1554 C CA . PRO A 1 202 ? -20.578 -11.244 31.346 1.00 93.31 202 PRO A CA 1
ATOM 1555 C C . PRO A 1 202 ? -21.354 -12.481 30.887 1.00 93.31 202 PRO A C 1
ATOM 1557 O O . PRO A 1 202 ? -20.826 -13.589 30.950 1.00 93.31 202 PRO A O 1
ATOM 1560 N N . GLU A 1 203 ? -22.587 -12.296 30.411 1.00 92.19 203 GLU A N 1
ATOM 1561 C CA . GLU A 1 203 ? -23.445 -13.390 29.948 1.00 92.19 203 GLU A CA 1
ATOM 1562 C C . GLU A 1 203 ? -23.256 -13.688 28.459 1.00 92.19 203 GLU A C 1
ATOM 1564 O O . GLU A 1 203 ? -23.327 -14.842 28.033 1.00 92.19 203 GLU A O 1
ATOM 1569 N N . THR A 1 204 ? -23.036 -12.649 27.655 1.00 92.81 204 THR A N 1
ATOM 1570 C CA . THR A 1 204 ? -23.091 -12.756 26.192 1.00 92.81 204 THR A CA 1
ATOM 1571 C C . THR A 1 204 ? -21.721 -12.861 25.517 1.00 92.81 204 THR A C 1
ATOM 1573 O O . THR A 1 204 ? -21.630 -13.399 24.408 1.00 92.81 204 THR A O 1
ATOM 1576 N N . GLY A 1 205 ? -20.655 -12.379 26.167 1.00 93.75 205 GLY A N 1
ATOM 1577 C CA . GLY A 1 205 ? -19.340 -12.189 25.553 1.00 93.75 205 GLY A CA 1
ATOM 1578 C C . GLY A 1 205 ? -19.408 -11.275 24.323 1.00 93.75 205 GLY A C 1
ATOM 1579 O O . GLY A 1 205 ? -20.336 -10.500 24.156 1.00 93.75 205 GLY A O 1
ATOM 1580 N N . PHE A 1 206 ? -18.450 -11.382 23.402 1.00 94.94 206 PHE A N 1
ATOM 1581 C CA . PHE A 1 206 ? -18.428 -10.548 22.188 1.00 94.94 206 PHE A CA 1
ATOM 1582 C C . PHE A 1 206 ? -19.486 -10.925 21.131 1.00 94.94 206 PHE A C 1
ATOM 1584 O O . PHE A 1 206 ? -19.781 -10.145 20.225 1.00 94.94 206 PHE A O 1
ATOM 1591 N N . LYS A 1 207 ? -20.095 -12.108 21.239 1.00 94.44 207 LYS A N 1
ATOM 1592 C CA . LYS A 1 207 ? -20.937 -12.701 20.192 1.00 94.44 207 LYS A CA 1
ATOM 1593 C C . LYS A 1 207 ? -22.029 -11.773 19.619 1.00 94.44 207 LYS A C 1
ATOM 1595 O O . LYS A 1 207 ? -22.150 -11.754 18.395 1.00 94.44 207 LYS A O 1
ATOM 1600 N N . PRO A 1 208 ? -22.795 -10.992 20.414 1.00 95.62 208 PRO A N 1
ATOM 1601 C CA . PRO A 1 208 ? -23.832 -10.102 19.876 1.00 95.62 208 PRO A CA 1
ATOM 1602 C C . PRO A 1 208 ? -23.307 -8.994 18.955 1.00 95.62 208 PRO A C 1
ATOM 1604 O O . PRO A 1 208 ? -24.061 -8.478 18.136 1.00 95.62 208 PRO A O 1
ATOM 1607 N N . TRP A 1 209 ? -22.032 -8.622 19.092 1.00 96.69 209 TRP A N 1
ATOM 1608 C CA . TRP A 1 209 ? -21.418 -7.517 18.355 1.00 96.69 209 TRP A CA 1
ATOM 1609 C C . TRP A 1 209 ? -20.587 -7.971 17.156 1.00 96.69 209 TRP A C 1
ATOM 1611 O O . TRP A 1 209 ? -20.173 -7.121 16.373 1.00 96.69 209 TRP A O 1
ATOM 1621 N N . ARG A 1 210 ? -20.349 -9.278 16.981 1.00 96.56 210 ARG A N 1
ATOM 1622 C CA . ARG A 1 210 ? -19.439 -9.781 15.942 1.00 96.56 210 ARG A CA 1
ATOM 1623 C C . ARG A 1 210 ? -19.871 -9.387 14.534 1.00 96.56 210 ARG A C 1
ATOM 1625 O O . ARG A 1 210 ? -19.081 -8.794 13.816 1.00 96.56 210 ARG A O 1
ATOM 1632 N N . GLU A 1 211 ? -21.105 -9.704 14.155 1.00 97.00 211 GLU A N 1
ATOM 1633 C CA . GLU A 1 211 ? -21.600 -9.455 12.793 1.00 97.00 211 GLU A CA 1
ATOM 1634 C C . GLU A 1 211 ? -21.577 -7.957 12.461 1.00 97.00 211 GLU A C 1
ATOM 1636 O O . GLU A 1 211 ? -21.119 -7.558 11.393 1.00 97.00 211 GLU A O 1
ATOM 1641 N N . ALA A 1 212 ? -21.982 -7.118 13.421 1.00 97.81 212 ALA A N 1
ATOM 1642 C CA . ALA A 1 212 ? -21.887 -5.669 13.288 1.00 97.81 212 ALA A CA 1
ATOM 1643 C C . ALA A 1 212 ? -20.427 -5.218 13.125 1.00 97.81 212 ALA A C 1
ATOM 1645 O O . ALA A 1 212 ? -20.128 -4.441 12.223 1.00 97.81 212 ALA A O 1
ATOM 1646 N N . TRP A 1 213 ? -19.506 -5.739 13.940 1.00 98.31 213 TRP A N 1
ATOM 1647 C CA . TRP A 1 213 ? -18.086 -5.409 13.839 1.00 98.31 213 TRP A CA 1
ATOM 1648 C C . TRP A 1 213 ? -17.495 -5.806 12.480 1.00 98.31 213 TRP A C 1
ATOM 1650 O O . TRP A 1 213 ? -16.826 -4.990 11.856 1.00 98.31 213 TRP A O 1
ATOM 1660 N N . GLU A 1 214 ? -17.774 -7.019 11.995 1.00 98.00 214 GLU A N 1
ATOM 1661 C CA . GLU A 1 214 ? -17.297 -7.509 10.693 1.00 98.00 214 GLU A CA 1
ATOM 1662 C C . GLU A 1 214 ? -17.866 -6.674 9.542 1.00 98.00 214 GLU A C 1
ATOM 1664 O O . GLU A 1 214 ? -17.137 -6.337 8.612 1.00 98.00 214 GLU A O 1
ATOM 1669 N N . SER A 1 215 ? -19.135 -6.256 9.629 1.00 97.69 215 SER A N 1
ATOM 1670 C CA . SER A 1 215 ? -19.751 -5.367 8.632 1.00 97.69 215 SER A CA 1
ATOM 1671 C C . SER A 1 215 ? -19.133 -3.964 8.590 1.00 97.69 215 SER A C 1
ATOM 1673 O O . SER A 1 215 ? -19.172 -3.310 7.551 1.00 97.69 215 SER A O 1
ATOM 1675 N N . LEU A 1 216 ? -18.550 -3.519 9.706 1.00 97.88 216 LEU A N 1
ATOM 1676 C CA . LEU A 1 216 ? -17.902 -2.216 9.859 1.00 97.88 216 LEU A CA 1
ATOM 1677 C C . LEU A 1 216 ? -16.385 -2.287 9.656 1.00 97.88 216 LEU A C 1
ATOM 1679 O O . LEU A 1 216 ? -15.719 -1.250 9.675 1.00 97.88 216 LEU A O 1
ATOM 1683 N N . HIS A 1 217 ? -15.804 -3.482 9.522 1.00 98.12 217 HIS A N 1
ATOM 1684 C CA . HIS A 1 217 ? -14.361 -3.613 9.471 1.00 98.12 217 HIS A CA 1
ATOM 1685 C C . HIS A 1 217 ? -13.819 -3.161 8.105 1.00 98.12 217 HIS A C 1
ATOM 1687 O O . HIS A 1 217 ? -14.022 -3.819 7.089 1.00 98.12 217 HIS A O 1
ATOM 1693 N N . ALA A 1 218 ? -13.028 -2.085 8.100 1.00 96.06 218 ALA A N 1
ATOM 1694 C CA . ALA A 1 218 ? -12.442 -1.469 6.904 1.00 96.06 218 ALA A CA 1
ATOM 1695 C C . ALA A 1 218 ? -11.599 -2.424 6.032 1.00 96.06 218 ALA A C 1
ATOM 1697 O O . ALA A 1 218 ? -11.353 -2.148 4.858 1.00 96.06 218 ALA A O 1
ATOM 1698 N N . LEU A 1 219 ? -11.118 -3.536 6.603 1.00 95.62 219 LEU A N 1
ATOM 1699 C CA . LEU A 1 219 ? -10.312 -4.544 5.907 1.00 95.62 219 LEU A CA 1
ATOM 1700 C C . LEU A 1 219 ? -11.046 -5.884 5.748 1.00 95.62 219 LEU A C 1
ATOM 1702 O O . LEU A 1 219 ? -10.426 -6.873 5.363 1.00 95.62 219 LEU A O 1
ATOM 1706 N N . GLN A 1 220 ? -12.352 -5.937 6.023 1.00 96.94 220 GLN A N 1
ATOM 1707 C CA . GLN A 1 220 ? -13.139 -7.159 5.899 1.00 96.94 220 GLN A CA 1
ATOM 1708 C C . GLN A 1 220 ? -13.079 -7.711 4.471 1.00 96.94 220 GLN A C 1
ATOM 1710 O O . GLN A 1 220 ? -13.357 -7.008 3.502 1.00 96.94 220 GLN A O 1
ATOM 1715 N N . ASN A 1 221 ? -12.745 -8.997 4.344 1.00 94.81 221 ASN A N 1
ATOM 1716 C CA . ASN A 1 221 ? -12.583 -9.716 3.078 1.00 94.81 221 ASN A CA 1
ATOM 1717 C C . ASN A 1 221 ? -11.546 -9.102 2.119 1.00 94.81 221 ASN A C 1
ATOM 1719 O O . ASN A 1 221 ? -11.545 -9.427 0.930 1.00 94.81 221 ASN A O 1
ATOM 1723 N N . LYS A 1 222 ? -10.651 -8.242 2.617 1.00 90.06 222 LYS A N 1
ATOM 1724 C CA . LYS A 1 222 ? -9.572 -7.648 1.827 1.00 90.06 222 LYS A CA 1
ATOM 1725 C C . LYS A 1 222 ? -8.267 -8.425 1.985 1.00 90.06 222 LYS A C 1
ATOM 1727 O O . LYS A 1 222 ? -8.046 -9.104 2.990 1.00 90.06 222 LYS A O 1
ATOM 1732 N N . SER A 1 223 ? -7.389 -8.299 0.990 1.00 88.88 223 SER A N 1
ATOM 1733 C CA . SER A 1 223 ? -5.992 -8.731 1.101 1.00 88.88 223 SER A CA 1
ATOM 1734 C C . SER A 1 223 ? -5.301 -7.866 2.150 1.00 88.88 223 SER A C 1
ATOM 1736 O O . SER A 1 223 ? -5.390 -6.640 2.098 1.00 88.88 223 SER A O 1
ATOM 1738 N N . VAL A 1 224 ? -4.628 -8.481 3.116 1.00 92.00 224 VAL A N 1
ATOM 1739 C CA . VAL A 1 224 ? -3.968 -7.790 4.223 1.00 92.00 224 VAL A CA 1
ATOM 1740 C C . VAL A 1 224 ? -2.547 -8.287 4.430 1.00 92.00 224 VAL A C 1
ATOM 1742 O O . VAL A 1 224 ? -2.207 -9.436 4.141 1.00 92.00 224 VAL A O 1
ATOM 1745 N N . ARG A 1 225 ? -1.717 -7.393 4.963 1.00 89.94 225 ARG A N 1
ATOM 1746 C CA . ARG A 1 225 ? -0.383 -7.682 5.477 1.00 89.94 225 ARG A CA 1
ATOM 1747 C C . ARG A 1 225 ? -0.367 -7.299 6.949 1.00 89.94 225 ARG A C 1
ATOM 1749 O O . ARG A 1 225 ? -0.640 -6.151 7.301 1.00 89.94 225 ARG A O 1
ATOM 1756 N N . LEU A 1 226 ? -0.067 -8.276 7.789 1.00 91.81 226 LEU A N 1
ATOM 1757 C CA . LEU A 1 226 ? 0.031 -8.141 9.232 1.00 91.81 226 LEU A CA 1
ATOM 1758 C C . LEU A 1 226 ? 1.485 -8.347 9.650 1.00 91.81 226 LEU A C 1
ATOM 1760 O O . LEU A 1 226 ? 2.109 -9.323 9.241 1.00 91.81 226 LEU A O 1
ATOM 1764 N N . GLU A 1 227 ? 2.001 -7.447 10.479 1.00 88.31 227 GLU A N 1
ATOM 1765 C CA . GLU A 1 227 ? 3.358 -7.503 11.025 1.00 88.31 227 GLU A CA 1
ATOM 1766 C C . GLU A 1 227 ? 3.290 -7.683 12.545 1.00 88.31 227 GLU A C 1
ATOM 1768 O O . GLU A 1 227 ? 2.548 -6.976 13.240 1.00 88.31 227 GLU A O 1
ATOM 1773 N N . GLN A 1 228 ? 4.024 -8.663 13.074 1.00 84.81 228 GLN A N 1
ATOM 1774 C CA . GLN A 1 228 ? 4.065 -8.964 14.504 1.00 84.81 228 GLN A CA 1
ATOM 1775 C C . GLN A 1 228 ? 5.407 -9.600 14.885 1.00 84.81 228 GLN A C 1
ATOM 1777 O O . GLN A 1 228 ? 5.728 -10.675 14.395 1.00 84.81 228 GLN A O 1
ATOM 1782 N N . ALA A 1 229 ? 6.158 -8.991 15.811 1.00 80.62 229 ALA A N 1
ATOM 1783 C CA . ALA A 1 229 ? 7.399 -9.550 16.359 1.00 80.62 229 ALA A CA 1
ATOM 1784 C C . ALA A 1 229 ? 8.444 -9.953 15.291 1.00 80.62 229 ALA A C 1
ATOM 1786 O O . ALA A 1 229 ? 9.187 -10.916 15.475 1.00 80.62 229 ALA A O 1
ATOM 1787 N N . GLY A 1 230 ? 8.496 -9.215 14.177 1.00 74.62 230 GLY A N 1
ATOM 1788 C CA . GLY A 1 230 ? 9.368 -9.499 13.030 1.00 74.62 230 GLY A CA 1
ATOM 1789 C C . GLY A 1 230 ? 8.810 -10.510 12.019 1.00 74.62 230 GLY A C 1
ATOM 1790 O O . GLY A 1 230 ? 9.372 -10.634 10.933 1.00 74.62 230 GLY A O 1
ATOM 1791 N N . ASP A 1 231 ? 7.697 -11.178 12.328 1.00 80.69 231 ASP A N 1
ATOM 1792 C CA . ASP A 1 231 ? 6.991 -12.049 11.393 1.00 80.69 231 ASP A CA 1
ATOM 1793 C C . ASP A 1 231 ? 5.980 -11.258 10.558 1.00 80.69 231 ASP A C 1
ATOM 1795 O O . ASP A 1 231 ? 5.305 -10.342 11.041 1.00 80.69 231 ASP A O 1
ATOM 1799 N N . VAL A 1 232 ? 5.839 -11.663 9.296 1.00 85.88 232 VAL A N 1
ATOM 1800 C CA . VAL A 1 232 ? 4.863 -11.108 8.357 1.00 85.88 232 VAL A CA 1
ATOM 1801 C C . VAL A 1 232 ? 3.860 -12.191 7.982 1.00 85.88 232 VAL A C 1
ATOM 1803 O O . VAL A 1 232 ? 4.232 -13.266 7.509 1.00 85.88 232 VAL A O 1
ATOM 1806 N N . ILE A 1 233 ? 2.574 -11.897 8.158 1.00 89.12 233 ILE A N 1
ATOM 1807 C CA . ILE A 1 233 ? 1.463 -12.741 7.719 1.00 89.12 233 ILE A CA 1
ATOM 1808 C C . ILE A 1 233 ? 0.721 -12.006 6.604 1.00 89.12 233 ILE A C 1
ATOM 1810 O O . ILE A 1 233 ? 0.260 -10.883 6.792 1.00 89.12 233 ILE A O 1
ATOM 1814 N N . GLN A 1 234 ? 0.590 -12.648 5.446 1.00 88.81 234 GLN A N 1
ATOM 1815 C CA . GLN A 1 234 ? -0.196 -12.148 4.318 1.00 88.81 234 GLN A CA 1
ATOM 1816 C C . GLN A 1 234 ? -1.351 -13.101 4.018 1.00 88.81 234 GLN A C 1
ATOM 1818 O O . GLN A 1 234 ? -1.205 -14.320 4.137 1.00 88.81 234 GLN A O 1
ATOM 1823 N N . GLY A 1 235 ? -2.500 -12.543 3.647 1.00 89.75 235 GLY A N 1
ATOM 1824 C CA . GLY A 1 235 ? -3.694 -13.323 3.344 1.00 89.75 235 GLY A CA 1
ATOM 1825 C C . GLY A 1 235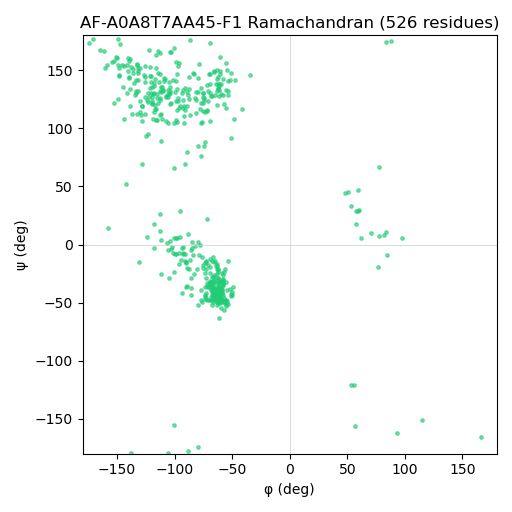 ? -4.952 -12.467 3.265 1.00 89.75 235 GLY A C 1
ATOM 1826 O O . GLY A 1 235 ? -4.868 -11.246 3.207 1.00 89.75 235 GLY A O 1
ATOM 1827 N N . ILE A 1 236 ? -6.121 -13.100 3.283 1.00 92.88 236 ILE A N 1
ATOM 1828 C CA . ILE A 1 236 ? -7.420 -12.414 3.276 1.00 92.88 236 ILE A CA 1
ATOM 1829 C C . ILE A 1 236 ? -7.939 -12.312 4.710 1.00 92.88 236 ILE A C 1
ATOM 1831 O O . ILE A 1 236 ? -8.049 -13.332 5.392 1.00 92.88 236 ILE A O 1
ATOM 1835 N N . ALA A 1 237 ? -8.279 -11.109 5.174 1.00 96.31 237 ALA A N 1
ATOM 1836 C CA . ALA A 1 237 ? -8.915 -10.929 6.478 1.00 96.31 237 ALA A CA 1
ATOM 1837 C C . ALA A 1 237 ? -10.368 -11.431 6.430 1.00 96.31 237 ALA A C 1
ATOM 1839 O O . ALA A 1 237 ? -11.202 -10.878 5.720 1.00 96.31 237 ALA A O 1
ATOM 1840 N N . LEU A 1 238 ? -10.671 -12.487 7.183 1.00 96.88 238 LEU A N 1
ATOM 1841 C CA . LEU A 1 238 ? -11.983 -13.140 7.206 1.00 96.88 238 LEU A CA 1
ATOM 1842 C C . LEU A 1 238 ? -12.918 -12.606 8.299 1.00 96.88 238 LEU A C 1
ATOM 1844 O O . LEU A 1 238 ? -14.084 -12.987 8.325 1.00 96.88 238 LEU A O 1
ATOM 1848 N N . GLY A 1 239 ? -12.436 -11.739 9.187 1.00 97.00 239 GLY A N 1
ATOM 1849 C CA . GLY A 1 239 ? -13.187 -11.256 10.349 1.00 97.00 239 GLY A CA 1
ATOM 1850 C C . GLY A 1 239 ? -12.551 -11.716 11.657 1.00 97.00 239 GLY A C 1
ATOM 1851 O O . GLY A 1 239 ? -11.334 -11.910 11.722 1.00 97.00 239 GLY A O 1
ATOM 1852 N N . VAL A 1 240 ? -13.349 -11.885 12.710 1.00 97.50 240 VAL A N 1
ATOM 1853 C CA . VAL A 1 240 ? -12.857 -12.164 14.074 1.00 97.50 240 VAL A CA 1
ATOM 1854 C C . VAL A 1 240 ? -13.602 -13.332 14.724 1.00 97.50 240 VAL A C 1
ATOM 1856 O O . VAL A 1 240 ? -14.776 -13.581 14.455 1.00 97.50 240 VAL A O 1
ATOM 1859 N N . ASP A 1 241 ? -12.926 -14.074 15.603 1.00 95.00 241 ASP A N 1
ATOM 1860 C CA . ASP A 1 241 ? -13.563 -15.142 16.386 1.00 95.00 241 ASP A CA 1
ATOM 1861 C C . ASP A 1 241 ? -14.171 -14.645 17.720 1.00 95.00 241 ASP A C 1
ATOM 1863 O O . ASP A 1 241 ? -14.145 -13.455 18.035 1.00 95.00 241 ASP A O 1
ATOM 1867 N N . ASP A 1 242 ? -14.732 -15.556 18.530 1.00 91.25 242 ASP A N 1
ATOM 1868 C CA . ASP A 1 242 ? -15.376 -15.228 19.821 1.00 91.25 242 ASP A CA 1
ATOM 1869 C C . ASP A 1 242 ? -14.383 -14.690 20.865 1.00 91.25 242 ASP A C 1
ATOM 1871 O O . ASP A 1 242 ? -14.799 -14.146 21.891 1.00 91.25 242 ASP A O 1
ATOM 1875 N N . THR A 1 243 ? -13.079 -14.863 20.630 1.00 92.00 243 THR A N 1
ATOM 1876 C CA . THR A 1 243 ? -11.992 -14.366 21.487 1.00 92.00 243 THR A CA 1
ATOM 1877 C C . THR A 1 243 ? -11.488 -12.988 21.051 1.00 92.00 243 THR A C 1
ATOM 1879 O O . THR A 1 243 ? -10.715 -12.356 21.779 1.00 92.00 243 THR A O 1
ATOM 1882 N N . GLY A 1 244 ? -11.960 -12.498 19.897 1.00 94.00 244 GLY A N 1
ATOM 1883 C 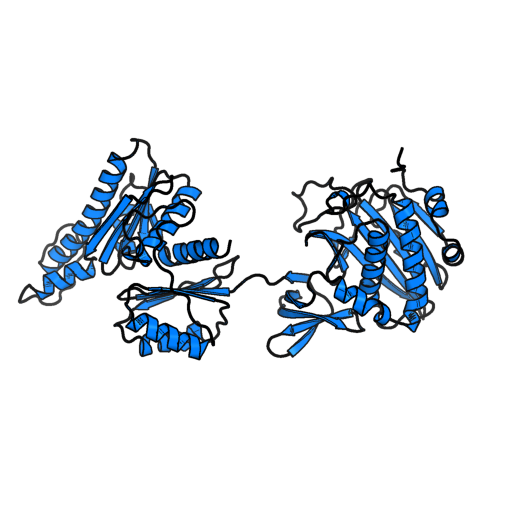CA . GLY A 1 244 ? -11.529 -11.253 19.266 1.00 94.00 244 GLY A CA 1
ATOM 1884 C C . GLY A 1 244 ? -10.263 -11.399 18.418 1.00 94.00 244 GLY A C 1
ATOM 1885 O O . GLY A 1 244 ? -9.687 -10.388 18.005 1.00 94.00 244 GLY A O 1
ATOM 1886 N N . ALA A 1 245 ? -9.816 -12.632 18.152 1.00 96.19 245 ALA A N 1
ATOM 1887 C CA . ALA A 1 245 ? -8.660 -12.878 17.301 1.00 96.19 245 ALA A CA 1
ATOM 1888 C C . ALA A 1 245 ? -9.033 -12.678 15.829 1.00 96.19 245 ALA A C 1
ATOM 1890 O O . ALA A 1 245 ? -10.018 -13.252 15.351 1.00 96.19 245 ALA A O 1
ATOM 1891 N N . LEU A 1 246 ? -8.223 -11.904 15.106 1.00 97.50 246 LEU A N 1
ATOM 1892 C CA . LEU A 1 246 ? -8.375 -11.699 13.668 1.00 97.50 246 LEU A CA 1
ATOM 1893 C C . LEU A 1 246 ? -8.070 -13.005 12.930 1.00 97.50 246 LEU A C 1
ATOM 1895 O O . LEU A 1 246 ? -7.019 -13.611 13.142 1.00 97.50 246 LEU A O 1
ATOM 1899 N N . GLN A 1 247 ? -8.981 -13.434 12.063 1.00 97.88 247 GLN A N 1
ATOM 1900 C CA . GLN A 1 247 ? -8.827 -14.626 11.237 1.00 97.88 247 GLN A CA 1
ATOM 1901 C C . GLN A 1 247 ? -8.290 -14.219 9.864 1.00 97.88 247 GLN A C 1
ATOM 1903 O O . GLN A 1 247 ? -8.937 -13.458 9.147 1.00 97.88 247 GLN A O 1
ATOM 1908 N N . ILE A 1 248 ? -7.116 -14.723 9.483 1.00 97.00 248 ILE A N 1
ATOM 1909 C CA . ILE A 1 248 ? -6.496 -14.454 8.180 1.00 97.00 248 ILE A CA 1
ATOM 1910 C C . ILE A 1 248 ? -6.377 -15.761 7.402 1.00 97.00 248 ILE A C 1
ATOM 1912 O 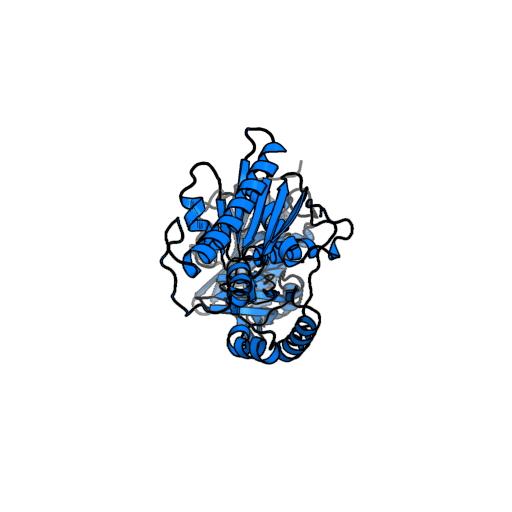O . ILE A 1 248 ? -5.692 -16.685 7.841 1.00 97.00 248 ILE A O 1
ATOM 1916 N N . GLN A 1 249 ? -7.013 -15.836 6.234 1.00 96.00 249 GLN A N 1
ATOM 1917 C CA . GLN A 1 249 ? -6.807 -16.922 5.280 1.00 96.00 249 GLN A CA 1
ATOM 1918 C C . GLN A 1 249 ? -5.483 -16.708 4.549 1.00 96.00 249 GLN A C 1
ATOM 1920 O O . GLN A 1 249 ? -5.397 -15.856 3.667 1.00 96.00 249 GLN A O 1
ATOM 1925 N N . THR A 1 250 ? -4.463 -17.484 4.903 1.00 89.38 250 THR A N 1
ATOM 1926 C CA . THR A 1 250 ? -3.220 -17.582 4.129 1.00 89.38 250 THR A CA 1
ATOM 1927 C C . THR A 1 250 ? -3.377 -18.642 3.033 1.00 89.38 250 THR A C 1
ATOM 1929 O O . THR A 1 250 ? -4.396 -19.332 2.976 1.00 89.38 250 THR A O 1
ATOM 1932 N N . ASP A 1 251 ? -2.372 -18.818 2.173 1.00 79.00 251 ASP A N 1
ATOM 1933 C CA . ASP A 1 251 ? -2.413 -19.827 1.098 1.00 79.00 251 ASP A CA 1
ATOM 1934 C C . ASP A 1 251 ? -2.680 -21.259 1.606 1.00 79.00 251 ASP A C 1
ATOM 1936 O O . ASP A 1 251 ? -3.330 -22.051 0.925 1.00 79.00 251 ASP A O 1
ATOM 1940 N N . ASP A 1 252 ? -2.210 -21.579 2.815 1.00 85.31 252 ASP A N 1
ATOM 1941 C CA . ASP A 1 252 ? -2.219 -22.943 3.354 1.00 85.31 252 ASP A CA 1
ATOM 1942 C C . ASP A 1 252 ? -3.303 -23.185 4.420 1.00 85.31 252 ASP A C 1
ATOM 1944 O O . ASP A 1 252 ? -3.743 -24.322 4.602 1.00 85.31 252 ASP A O 1
ATOM 1948 N N . ALA A 1 253 ? -3.711 -22.154 5.173 1.00 93.56 253 ALA A N 1
ATOM 1949 C CA . ALA A 1 253 ? -4.608 -22.301 6.323 1.00 93.56 253 ALA A CA 1
ATOM 1950 C C . ALA A 1 253 ? -5.216 -20.966 6.786 1.00 93.56 253 ALA A C 1
ATOM 1952 O O . ALA A 1 253 ? -4.739 -19.887 6.444 1.00 93.56 253 ALA A O 1
ATOM 1953 N N . VAL A 1 254 ? -6.231 -21.045 7.649 1.00 96.19 254 VAL A N 1
ATOM 1954 C CA . VAL A 1 254 ? -6.684 -19.895 8.445 1.00 96.19 254 VAL A CA 1
ATOM 1955 C C . VAL A 1 254 ? -5.788 -19.761 9.675 1.00 96.19 254 VAL A C 1
ATOM 1957 O O . VAL A 1 254 ? -5.623 -20.718 10.433 1.00 96.19 254 VAL A O 1
ATOM 1960 N N . ARG A 1 255 ? -5.211 -18.575 9.883 1.00 95.00 255 ARG A N 1
ATOM 1961 C CA . ARG A 1 255 ? -4.447 -18.216 11.083 1.00 95.00 255 ARG A CA 1
ATOM 1962 C C . ARG A 1 255 ? -5.254 -17.269 11.963 1.00 95.00 255 ARG A C 1
ATOM 1964 O O . ARG A 1 255 ? -5.722 -16.241 11.484 1.00 95.00 255 ARG A O 1
ATOM 1971 N N . SER A 1 256 ? -5.352 -17.593 13.248 1.00 95.38 256 SER A N 1
ATOM 1972 C CA . SER A 1 256 ? -5.941 -16.720 14.268 1.00 95.38 256 SER A CA 1
ATOM 1973 C C . SER A 1 256 ? -4.848 -15.870 14.921 1.00 95.38 256 SER A C 1
ATOM 1975 O O . SER A 1 256 ? -3.873 -16.409 15.448 1.00 95.38 256 SER A O 1
ATOM 1977 N N . VAL A 1 257 ? -5.002 -14.546 14.893 1.00 94.25 257 VAL A N 1
ATOM 1978 C CA . VAL A 1 257 ? -4.006 -13.584 15.386 1.00 94.25 257 VAL A CA 1
ATOM 1979 C C . VAL A 1 257 ? -4.601 -12.733 16.506 1.00 94.25 257 VAL A C 1
ATOM 1981 O O . VAL A 1 257 ? -5.620 -12.074 16.328 1.00 94.25 257 VAL A O 1
ATOM 1984 N N . LEU A 1 258 ? -3.953 -12.736 17.674 1.00 90.56 258 LEU A N 1
ATOM 1985 C CA . LEU A 1 258 ? -4.435 -12.038 18.875 1.00 90.56 258 LEU A CA 1
ATOM 1986 C C . LEU A 1 258 ? -3.941 -10.589 18.986 1.00 90.56 258 LEU A C 1
ATOM 1988 O O . LEU A 1 258 ? -4.512 -9.802 19.735 1.00 90.56 258 LEU A O 1
ATOM 1992 N N . SER A 1 259 ? -2.864 -10.225 18.284 1.00 88.94 259 SER A N 1
ATOM 1993 C CA . SER A 1 259 ? -2.343 -8.852 18.277 1.00 88.94 259 SER A CA 1
ATOM 1994 C C . SER A 1 259 ? -1.472 -8.581 17.043 1.00 88.94 259 SER A C 1
ATOM 1996 O O . SER A 1 259 ? -0.862 -9.515 16.542 1.00 88.94 259 SER A O 1
ATOM 1998 N N . ALA A 1 260 ? -1.338 -7.330 16.598 1.00 87.81 260 ALA A N 1
ATOM 1999 C CA . ALA A 1 260 ? -0.392 -6.941 15.542 1.00 87.81 260 ALA A CA 1
ATOM 2000 C C . ALA A 1 260 ? 0.279 -5.599 15.837 1.00 87.81 260 ALA A C 1
ATOM 2002 O O . ALA A 1 260 ? -0.305 -4.747 16.504 1.00 87.81 260 ALA A O 1
ATOM 2003 N N . GLU A 1 261 ? 1.521 -5.435 15.374 1.00 85.75 261 GLU A N 1
ATOM 2004 C CA . GLU A 1 261 ? 2.224 -4.138 15.339 1.00 85.75 261 GLU A CA 1
ATOM 2005 C C . GLU A 1 261 ? 1.645 -3.260 14.252 1.00 85.75 261 GLU A C 1
ATOM 2007 O O . GLU A 1 261 ? 1.310 -2.103 14.506 1.00 85.75 261 GLU A O 1
ATOM 2012 N N . ASN A 1 262 ? 1.449 -3.857 13.083 1.00 86.00 262 ASN A N 1
ATOM 2013 C CA . ASN A 1 262 ? 0.837 -3.199 11.957 1.00 86.00 262 ASN A CA 1
ATOM 2014 C C . ASN A 1 262 ? -0.107 -4.159 11.233 1.00 86.00 262 ASN A C 1
ATOM 2016 O O . ASN A 1 262 ? 0.148 -5.358 11.137 1.00 86.00 262 ASN A O 1
ATOM 2020 N N . LEU A 1 263 ? -1.205 -3.615 10.728 1.00 91.12 263 LEU A N 1
ATOM 2021 C CA . LEU A 1 263 ? -2.147 -4.304 9.859 1.00 91.12 263 LEU A CA 1
ATOM 2022 C C . LEU A 1 263 ? -2.531 -3.312 8.775 1.00 91.12 263 LEU A C 1
ATOM 2024 O O . LEU A 1 263 ? -3.069 -2.245 9.074 1.00 91.12 263 LEU A O 1
ATOM 2028 N N . VAL A 1 264 ? -2.252 -3.643 7.527 1.00 87.56 264 VAL A N 1
ATOM 2029 C CA . VAL A 1 264 ? -2.558 -2.787 6.381 1.00 87.56 264 VAL A CA 1
ATOM 2030 C C . VAL A 1 264 ? -3.233 -3.599 5.292 1.00 87.56 264 VAL A C 1
ATOM 2032 O O . VAL A 1 264 ? -3.039 -4.812 5.201 1.00 87.56 264 VAL A O 1
ATOM 2035 N N . GLU A 1 265 ? -4.022 -2.921 4.463 1.00 86.31 265 GLU A N 1
ATOM 2036 C CA . GLU A 1 265 ? -4.467 -3.493 3.198 1.00 86.31 265 GLU A CA 1
ATOM 2037 C C . GLU A 1 265 ? -3.232 -3.787 2.336 1.00 86.31 265 GLU A C 1
ATOM 2039 O O . GLU A 1 265 ? -2.353 -2.937 2.164 1.00 86.31 265 GLU A O 1
ATOM 2044 N N . ASN A 1 266 ? -3.125 -5.017 1.849 1.00 76.38 266 ASN A N 1
ATOM 2045 C CA . ASN A 1 266 ? -2.033 -5.461 0.999 1.00 76.38 266 ASN A CA 1
ATOM 2046 C C . ASN A 1 266 ? -2.414 -5.198 -0.460 1.00 76.38 266 ASN A C 1
ATOM 2048 O O . ASN A 1 266 ? -2.861 -6.103 -1.164 1.00 76.38 266 ASN A O 1
ATOM 2052 N N . ASN A 1 267 ? -2.252 -3.936 -0.866 1.00 63.22 267 ASN A N 1
ATOM 2053 C CA . ASN A 1 267 ? -2.514 -3.455 -2.228 1.00 63.22 267 ASN A CA 1
ATOM 2054 C C . ASN A 1 267 ? -1.323 -3.633 -3.177 1.00 63.22 267 ASN A C 1
ATOM 2056 O O . ASN A 1 267 ? -1.448 -3.355 -4.362 1.00 63.22 267 ASN A O 1
ATOM 2060 N N . SER A 1 268 ? -0.173 -4.102 -2.687 1.00 61.53 268 SER A N 1
ATOM 2061 C CA . SER A 1 268 ? 1.043 -4.219 -3.489 1.00 61.53 268 SER A CA 1
ATOM 2062 C C . SER A 1 268 ? 0.925 -5.385 -4.479 1.00 61.53 268 SER A C 1
ATOM 2064 O O . SER A 1 268 ? 1.320 -6.511 -4.166 1.00 61.53 268 SER A O 1
ATOM 2066 N N . GLN A 1 269 ? 0.388 -5.131 -5.676 1.00 70.94 269 GLN A N 1
ATOM 2067 C CA . GLN A 1 269 ? 0.482 -6.096 -6.770 1.00 70.94 269 GLN A CA 1
ATOM 2068 C C . GLN A 1 269 ? 1.957 -6.359 -7.077 1.00 70.94 269 GLN A C 1
ATOM 2070 O O . GLN A 1 269 ? 2.749 -5.432 -7.246 1.00 70.94 269 GLN A O 1
ATOM 2075 N N . THR A 1 270 ? 2.336 -7.630 -7.134 1.00 81.06 270 THR A N 1
ATOM 2076 C CA . THR A 1 270 ? 3.677 -8.058 -7.522 1.00 81.06 270 THR A CA 1
ATOM 2077 C C . THR A 1 270 ? 3.697 -8.308 -9.023 1.00 81.06 270 THR A C 1
ATOM 2079 O O . THR A 1 270 ? 3.119 -9.278 -9.513 1.00 81.06 270 THR A O 1
ATOM 2082 N N . ASN A 1 271 ? 4.390 -7.456 -9.770 1.00 89.25 271 ASN A N 1
ATOM 2083 C CA . ASN A 1 271 ? 4.474 -7.534 -11.223 1.00 89.25 271 ASN A CA 1
ATOM 2084 C C . ASN A 1 271 ? 5.832 -8.101 -11.661 1.00 89.25 271 ASN A C 1
ATOM 2086 O O . ASN A 1 271 ? 6.887 -7.719 -11.150 1.00 89.25 271 ASN A O 1
ATOM 2090 N N . LEU A 1 272 ? 5.805 -9.018 -12.631 1.00 92.56 272 LEU A N 1
ATOM 2091 C CA . LEU A 1 272 ? 6.996 -9.513 -13.322 1.00 92.56 272 LEU A CA 1
ATOM 2092 C C . LEU A 1 272 ? 7.158 -8.764 -14.648 1.00 92.56 272 LEU A C 1
ATOM 2094 O O . LEU A 1 272 ? 6.334 -8.918 -15.550 1.00 92.56 272 LEU A O 1
ATOM 2098 N N . TYR A 1 273 ? 8.239 -8.000 -14.769 1.00 94.12 273 TYR A N 1
ATOM 2099 C CA . TYR A 1 273 ? 8.586 -7.225 -15.959 1.00 94.12 273 TYR A CA 1
ATOM 2100 C C . TYR A 1 273 ? 9.706 -7.915 -16.725 1.00 94.12 273 TYR A C 1
ATOM 2102 O O . TYR A 1 273 ? 10.720 -8.291 -16.134 1.00 94.12 273 TYR A O 1
ATOM 2110 N N . ILE A 1 274 ? 9.525 -8.097 -18.032 1.00 94.44 274 ILE A N 1
ATOM 2111 C CA . ILE A 1 274 ? 10.461 -8.831 -18.885 1.00 94.44 274 ILE A CA 1
ATOM 2112 C C . ILE A 1 274 ? 10.711 -8.045 -20.168 1.00 94.44 274 ILE A C 1
ATOM 2114 O O . ILE A 1 274 ? 9.774 -7.708 -20.884 1.00 94.44 274 ILE A O 1
ATOM 2118 N N . ASP A 1 275 ? 11.979 -7.842 -20.491 1.00 94.81 275 ASP A N 1
ATOM 2119 C CA . ASP A 1 275 ? 12.453 -7.388 -21.790 1.00 94.81 275 ASP A CA 1
ATOM 2120 C C . ASP A 1 275 ? 13.140 -8.547 -22.532 1.00 94.81 275 ASP A C 1
ATOM 2122 O O . ASP A 1 275 ? 14.005 -9.244 -21.992 1.00 94.81 275 ASP A O 1
ATOM 2126 N N . ILE A 1 276 ? 12.719 -8.796 -23.771 1.00 93.38 276 ILE A N 1
ATOM 2127 C CA . ILE A 1 276 ? 13.234 -9.865 -24.628 1.00 93.38 276 ILE A CA 1
ATOM 2128 C C . ILE A 1 276 ? 13.760 -9.261 -25.928 1.00 93.38 276 ILE A C 1
ATOM 2130 O O . ILE A 1 276 ? 13.029 -9.105 -26.919 1.00 93.38 276 ILE A O 1
ATOM 2134 N N . GLY A 1 277 ? 15.067 -9.022 -25.931 1.00 90.31 277 GLY A N 1
ATOM 2135 C CA . GLY A 1 277 ? 15.841 -8.630 -27.094 1.00 90.31 277 GLY A CA 1
ATOM 2136 C C . GLY A 1 277 ? 16.200 -9.800 -28.014 1.00 90.31 277 GLY A C 1
ATOM 2137 O O . GLY A 1 277 ? 15.805 -10.955 -27.846 1.00 90.31 277 GLY A O 1
ATOM 2138 N N . ASN A 1 278 ? 17.008 -9.507 -29.033 1.00 87.44 278 ASN A N 1
ATOM 2139 C CA . ASN A 1 278 ? 17.437 -10.510 -30.015 1.00 87.44 278 ASN A CA 1
ATOM 2140 C C . ASN A 1 278 ? 18.484 -11.503 -29.486 1.00 87.44 278 ASN A C 1
ATOM 2142 O O . ASN A 1 278 ? 18.609 -12.610 -30.022 1.00 87.44 278 ASN A O 1
ATOM 2146 N N . THR A 1 279 ? 19.245 -11.103 -28.469 1.00 87.06 279 THR A N 1
ATOM 2147 C CA . THR A 1 279 ? 20.406 -11.839 -27.941 1.00 87.06 279 THR A CA 1
ATOM 2148 C C . THR A 1 279 ? 20.385 -12.008 -26.428 1.00 87.06 279 THR A C 1
ATOM 2150 O O . THR A 1 279 ? 21.141 -12.827 -25.899 1.00 87.06 279 THR A O 1
ATOM 2153 N N . SER A 1 280 ? 19.546 -11.247 -25.733 1.00 89.25 280 SER A N 1
ATOM 2154 C CA . SER A 1 280 ? 19.428 -11.253 -24.282 1.00 89.25 280 SER A CA 1
ATOM 2155 C C . SER A 1 280 ? 17.977 -11.117 -23.843 1.00 89.25 280 SER A C 1
ATOM 2157 O O . SER A 1 280 ? 17.133 -10.584 -24.559 1.00 89.25 280 SER A O 1
ATOM 2159 N N . MET A 1 281 ? 17.714 -11.631 -22.648 1.00 90.25 281 MET A N 1
ATOM 2160 C CA . MET A 1 281 ? 16.475 -11.458 -21.911 1.00 90.25 281 MET A CA 1
ATOM 2161 C C . MET A 1 281 ? 16.813 -10.856 -20.552 1.00 90.25 281 MET A C 1
ATOM 2163 O O . MET A 1 281 ? 17.678 -11.387 -19.847 1.00 90.25 281 MET A O 1
ATOM 2167 N N . HIS A 1 282 ? 16.109 -9.790 -20.197 1.00 91.06 282 HIS A N 1
ATOM 2168 C CA . HIS A 1 282 ? 16.224 -9.088 -18.930 1.00 91.06 282 HIS A CA 1
ATOM 2169 C C . HIS A 1 282 ? 14.892 -9.175 -18.193 1.00 91.06 282 HIS A C 1
ATOM 2171 O O . HIS A 1 282 ? 13.838 -9.080 -18.814 1.00 91.06 282 HIS A O 1
ATOM 2177 N N . TRP A 1 283 ? 14.903 -9.384 -16.882 1.00 92.25 283 TRP A N 1
ATOM 2178 C CA . TRP A 1 283 ? 13.667 -9.365 -16.105 1.00 92.25 283 TRP A CA 1
ATOM 2179 C C . TRP A 1 283 ? 13.890 -8.886 -14.676 1.00 92.25 283 TRP A C 1
ATOM 2181 O O . TRP A 1 283 ? 14.983 -9.034 -14.130 1.00 92.25 283 TRP A O 1
ATOM 2191 N N . ARG A 1 284 ? 12.836 -8.332 -14.073 1.00 90.50 284 ARG A N 1
ATOM 2192 C CA . ARG A 1 284 ? 12.790 -7.944 -12.657 1.00 90.50 284 ARG A CA 1
ATOM 2193 C C . ARG A 1 284 ? 11.394 -8.146 -12.081 1.00 90.50 284 ARG A C 1
ATOM 2195 O O . ARG A 1 284 ? 10.404 -8.102 -12.812 1.00 90.50 284 ARG A O 1
ATOM 2202 N N . VAL A 1 285 ? 11.328 -8.341 -10.771 1.00 87.94 285 VAL A N 1
ATOM 2203 C CA . VAL A 1 285 ? 10.084 -8.313 -10.003 1.00 87.94 285 VAL A CA 1
ATOM 2204 C C . VAL A 1 285 ? 10.027 -6.999 -9.247 1.00 87.94 285 VAL A C 1
ATOM 2206 O O . VAL A 1 285 ? 11.000 -6.616 -8.597 1.00 87.94 285 VAL A O 1
ATOM 2209 N N . SER A 1 286 ? 8.889 -6.329 -9.325 1.00 82.69 286 SER A N 1
ATOM 2210 C CA . SER A 1 286 ? 8.628 -5.106 -8.577 1.00 82.69 286 SER A CA 1
ATOM 2211 C C . SER A 1 286 ? 7.224 -5.158 -7.993 1.00 82.69 286 SER A C 1
ATOM 2213 O O . SER A 1 286 ? 6.340 -5.833 -8.527 1.00 82.69 286 SER A O 1
ATOM 2215 N N . ASN A 1 287 ? 7.039 -4.480 -6.872 1.00 74.62 287 ASN A N 1
ATOM 2216 C CA . ASN A 1 287 ? 5.727 -4.138 -6.349 1.00 74.62 287 ASN A CA 1
ATOM 2217 C C . ASN A 1 287 ? 5.561 -2.611 -6.440 1.00 74.62 287 ASN A C 1
ATOM 2219 O O . ASN A 1 287 ? 6.545 -1.904 -6.620 1.00 74.62 287 ASN A O 1
ATOM 2223 N N . GLU A 1 288 ? 4.342 -2.084 -6.305 1.00 61.94 288 GLU A N 1
ATOM 2224 C CA . GLU A 1 288 ? 4.061 -0.639 -6.462 1.00 61.94 288 GLU A CA 1
ATOM 2225 C C . GLU A 1 288 ? 4.929 0.308 -5.600 1.00 61.94 288 GLU A C 1
ATOM 2227 O O . GLU A 1 288 ? 4.928 1.514 -5.834 1.00 61.94 288 GLU A O 1
ATOM 2232 N N . LYS A 1 289 ? 5.654 -0.201 -4.593 1.00 54.97 289 LYS A N 1
ATOM 2233 C CA . LYS A 1 289 ? 6.478 0.589 -3.667 1.00 54.97 289 LYS A CA 1
ATOM 2234 C C . LYS A 1 289 ? 7.984 0.364 -3.817 1.00 54.97 289 LYS A C 1
ATOM 2236 O O . LYS A 1 289 ? 8.748 1.244 -3.430 1.00 54.97 289 LYS A O 1
ATOM 2241 N N . GLU A 1 290 ? 8.426 -0.785 -4.326 1.00 65.88 290 GLU A N 1
ATOM 2242 C CA . GLU A 1 290 ? 9.846 -1.143 -4.388 1.00 65.88 290 GLU A CA 1
ATOM 2243 C C . GLU A 1 290 ? 10.162 -2.253 -5.403 1.00 65.88 290 GLU A C 1
ATOM 2245 O O . GLU A 1 290 ? 9.377 -3.177 -5.645 1.00 65.88 290 GLU A O 1
ATOM 2250 N N . ILE A 1 291 ? 11.393 -2.215 -5.923 1.00 69.69 291 ILE A N 1
ATOM 2251 C CA . ILE A 1 291 ? 11.970 -3.311 -6.704 1.00 69.69 291 ILE A CA 1
ATOM 2252 C C . ILE A 1 291 ? 12.214 -4.496 -5.759 1.00 69.69 291 ILE A C 1
ATOM 2254 O O . ILE A 1 291 ? 13.158 -4.504 -4.969 1.00 69.69 291 ILE A O 1
ATOM 2258 N N . ALA A 1 292 ? 11.371 -5.520 -5.871 1.00 57.88 292 ALA A N 1
ATOM 2259 C CA . ALA A 1 292 ? 11.382 -6.699 -5.007 1.00 57.88 292 ALA A CA 1
ATOM 2260 C C . ALA A 1 292 ? 12.549 -7.667 -5.294 1.00 57.88 292 ALA A C 1
ATOM 2262 O O . ALA A 1 292 ? 12.840 -8.545 -4.482 1.00 57.88 292 ALA A O 1
ATOM 2263 N N . SER A 1 293 ? 13.220 -7.542 -6.446 1.00 64.19 293 SER A N 1
ATOM 2264 C CA . SER A 1 293 ? 14.389 -8.361 -6.795 1.00 64.19 293 SER A CA 1
ATOM 2265 C C . SER A 1 293 ? 15.391 -7.613 -7.681 1.00 64.19 293 SER A C 1
ATOM 2267 O O . SER A 1 293 ? 14.952 -6.921 -8.602 1.00 64.19 293 SER A O 1
ATOM 2269 N N . PRO A 1 294 ? 16.713 -7.837 -7.539 1.00 70.88 294 PRO A N 1
ATOM 2270 C CA . PRO A 1 294 ? 17.690 -7.367 -8.519 1.00 70.88 294 PRO A CA 1
ATOM 2271 C C . PRO A 1 294 ? 17.342 -7.841 -9.934 1.00 70.88 294 PRO A C 1
ATOM 2273 O O . PRO A 1 294 ? 16.931 -8.989 -10.121 1.00 70.88 294 PRO A O 1
ATOM 2276 N N . SER A 1 295 ? 17.542 -6.982 -10.931 1.00 80.12 295 SER A N 1
ATOM 2277 C CA . SER A 1 295 ? 17.333 -7.352 -12.330 1.00 80.12 295 SER A CA 1
ATOM 2278 C C . SER A 1 295 ? 18.280 -8.471 -12.759 1.00 80.12 295 SER A C 1
ATOM 2280 O O . SER A 1 295 ? 19.475 -8.460 -12.455 1.00 80.12 295 SER A O 1
ATOM 2282 N N . VAL A 1 296 ? 17.753 -9.427 -13.516 1.00 83.44 296 VAL A N 1
ATOM 2283 C CA . VAL A 1 296 ? 18.498 -10.572 -14.041 1.00 83.44 296 VAL A CA 1
ATOM 2284 C C . VAL A 1 296 ? 18.659 -10.420 -15.547 1.00 83.44 296 VAL A C 1
ATOM 2286 O O . VAL A 1 296 ? 17.688 -10.164 -16.250 1.00 83.44 296 VAL A O 1
ATOM 2289 N N . SER A 1 297 ? 19.879 -10.626 -16.047 1.00 85.06 297 SER A N 1
ATOM 2290 C CA . SER A 1 297 ? 20.224 -10.589 -17.474 1.00 85.06 297 SER A CA 1
ATOM 2291 C C . SER A 1 297 ? 20.759 -11.942 -17.941 1.00 85.06 297 SER A C 1
ATOM 2293 O O . SER A 1 297 ? 21.658 -12.511 -17.316 1.00 85.06 297 SER A O 1
ATOM 2295 N N . ILE A 1 298 ? 20.217 -12.477 -19.039 1.00 86.38 298 ILE A N 1
ATOM 2296 C CA . ILE A 1 298 ? 20.597 -13.783 -19.598 1.00 86.38 298 ILE A CA 1
ATOM 2297 C C . ILE A 1 298 ? 20.799 -13.683 -21.107 1.00 86.38 298 ILE A C 1
ATOM 2299 O O . ILE A 1 298 ? 19.907 -13.248 -21.830 1.00 86.38 298 ILE A O 1
ATOM 2303 N N . LYS A 1 299 ? 21.930 -14.191 -21.610 1.00 86.50 299 LYS A N 1
ATOM 2304 C CA . LYS A 1 299 ? 22.168 -14.353 -23.054 1.00 86.50 299 LYS A CA 1
ATOM 2305 C C . LYS A 1 299 ? 21.478 -15.606 -23.600 1.00 86.50 299 LYS A C 1
ATOM 2307 O O . LYS A 1 299 ? 21.476 -16.654 -22.954 1.00 86.50 299 LYS A O 1
ATOM 2312 N N . HIS A 1 300 ? 20.953 -15.533 -24.822 1.00 86.81 300 HIS A N 1
ATOM 2313 C CA . HIS A 1 300 ? 20.329 -16.672 -25.497 1.00 86.81 300 HIS A CA 1
ATOM 2314 C C . HIS A 1 300 ? 20.662 -16.745 -26.989 1.00 86.81 300 HIS A C 1
ATOM 2316 O O . HIS A 1 300 ? 20.973 -15.756 -27.642 1.00 86.81 300 HIS A O 1
ATOM 2322 N N . ASN A 1 301 ? 20.479 -17.931 -27.567 1.00 84.00 301 ASN A N 1
ATOM 2323 C CA . ASN A 1 301 ? 20.629 -18.209 -28.999 1.00 84.00 301 ASN A CA 1
ATOM 2324 C C . ASN A 1 301 ? 19.288 -18.563 -29.678 1.00 84.00 301 ASN A C 1
ATOM 2326 O O . ASN A 1 301 ? 19.274 -19.285 -30.671 1.00 84.00 301 ASN A O 1
ATOM 2330 N N . LYS A 1 302 ? 18.164 -18.076 -29.124 1.00 83.56 302 LYS A N 1
ATOM 2331 C CA . LYS A 1 302 ? 16.777 -18.349 -29.560 1.00 83.56 302 LYS A CA 1
ATOM 2332 C C . LYS A 1 302 ? 16.268 -19.773 -29.278 1.00 83.56 302 LYS A C 1
ATOM 2334 O O . LYS A 1 302 ? 15.162 -20.122 -29.684 1.00 83.56 302 LYS A O 1
ATOM 2339 N N . ASP A 1 303 ? 17.005 -20.580 -28.510 1.00 86.00 303 ASP A N 1
ATOM 2340 C CA . ASP A 1 303 ? 16.467 -21.797 -27.882 1.00 86.00 303 ASP A CA 1
ATOM 2341 C C . ASP A 1 303 ? 15.609 -21.436 -26.654 1.00 86.00 303 ASP A C 1
ATOM 2343 O O . ASP A 1 303 ? 16.024 -21.563 -25.501 1.00 86.00 303 ASP A O 1
ATOM 2347 N N . TRP A 1 304 ? 14.389 -20.952 -26.902 1.00 86.06 304 TRP A N 1
ATOM 2348 C CA . TRP A 1 304 ? 13.491 -20.437 -25.859 1.00 86.06 304 TRP A CA 1
ATOM 2349 C C . TRP A 1 304 ? 13.106 -21.473 -24.811 1.00 86.06 304 TRP A C 1
ATOM 2351 O O . TRP A 1 304 ? 12.946 -21.143 -23.636 1.00 86.06 304 TRP A O 1
ATOM 2361 N N . ARG A 1 305 ? 13.002 -22.744 -25.213 1.00 81.75 305 ARG A N 1
ATOM 2362 C CA . ARG A 1 305 ? 12.701 -23.831 -24.281 1.00 81.75 305 ARG A CA 1
ATOM 2363 C C . ARG A 1 305 ? 13.828 -23.985 -23.267 1.00 81.75 305 ARG A C 1
ATOM 2365 O O . ARG A 1 305 ? 13.549 -24.141 -22.079 1.00 81.75 305 ARG A O 1
ATOM 2372 N N . LYS A 1 306 ? 15.083 -23.949 -23.720 1.00 84.38 306 LYS A N 1
ATOM 2373 C CA . LYS A 1 306 ? 16.245 -23.997 -22.832 1.00 84.38 306 LYS A CA 1
ATOM 2374 C C . LYS A 1 306 ? 16.354 -22.725 -21.994 1.00 84.38 306 LYS A C 1
ATOM 2376 O O . LYS A 1 306 ? 16.496 -22.844 -20.781 1.00 84.38 306 LYS A O 1
ATOM 2381 N N . THR A 1 307 ? 16.230 -21.544 -22.603 1.00 85.38 307 THR A N 1
ATOM 2382 C CA . THR A 1 307 ? 16.328 -20.247 -21.910 1.00 85.38 307 THR A CA 1
ATOM 2383 C C . THR A 1 307 ? 15.344 -20.145 -20.747 1.00 85.38 307 THR A C 1
ATOM 2385 O O . THR A 1 307 ? 15.770 -19.927 -19.617 1.00 85.38 307 THR A O 1
ATOM 2388 N N . LEU A 1 308 ? 14.052 -20.394 -20.986 1.00 84.69 308 LEU A N 1
ATOM 2389 C CA . LEU A 1 308 ? 13.018 -20.311 -19.947 1.00 84.69 308 LEU A CA 1
ATOM 2390 C C . LEU A 1 308 ? 13.168 -21.415 -18.891 1.00 84.69 308 LEU A C 1
ATOM 2392 O O . LEU A 1 308 ? 12.971 -21.175 -17.703 1.00 84.69 308 LEU A O 1
ATOM 2396 N N . ARG A 1 309 ? 13.592 -22.626 -19.284 1.00 82.81 309 ARG A N 1
ATOM 2397 C CA . ARG A 1 309 ? 13.845 -23.714 -18.325 1.00 82.81 309 ARG A CA 1
ATOM 2398 C C . ARG A 1 309 ? 15.012 -23.409 -17.385 1.00 82.81 309 ARG A C 1
ATOM 2400 O O . ARG A 1 309 ? 14.935 -23.775 -16.219 1.00 82.81 309 ARG A O 1
ATOM 2407 N N . MET A 1 310 ? 16.065 -22.737 -17.852 1.00 82.31 310 MET A N 1
ATOM 2408 C CA . MET A 1 310 ? 17.163 -22.305 -16.973 1.00 82.31 310 MET A CA 1
ATOM 2409 C C . MET A 1 310 ? 16.690 -21.309 -15.908 1.00 82.31 310 MET A C 1
ATOM 2411 O O . MET A 1 310 ? 17.270 -21.262 -14.831 1.00 82.31 310 MET A O 1
ATOM 2415 N N . GLN A 1 311 ? 15.609 -20.573 -16.177 1.00 80.38 311 GLN A N 1
ATOM 2416 C CA . GLN A 1 311 ? 14.997 -19.658 -15.214 1.00 80.38 311 GLN A CA 1
ATOM 2417 C C . GLN A 1 311 ? 14.010 -20.338 -14.267 1.00 80.38 311 GLN A C 1
ATOM 2419 O O . GLN A 1 311 ? 13.486 -19.689 -13.373 1.00 80.38 311 GLN A O 1
ATOM 2424 N N . GLN A 1 312 ? 13.751 -21.640 -14.421 1.00 77.50 312 GLN A N 1
ATOM 2425 C CA . GLN A 1 312 ? 12.747 -22.339 -13.622 1.00 77.50 312 GLN A CA 1
ATOM 2426 C C . GLN A 1 312 ? 13.048 -22.321 -12.123 1.00 77.50 312 GLN A C 1
ATOM 2428 O O . GLN A 1 312 ? 12.101 -22.366 -11.348 1.00 77.50 312 GLN A O 1
ATOM 2433 N N . THR A 1 313 ? 14.319 -22.273 -11.722 1.00 70.62 313 THR A N 1
ATOM 2434 C CA . THR A 1 313 ? 14.698 -22.149 -10.309 1.00 70.62 313 THR A CA 1
ATOM 2435 C C . THR A 1 313 ? 14.493 -20.715 -9.826 1.00 70.62 313 THR A C 1
ATOM 2437 O O . THR A 1 313 ? 13.802 -20.506 -8.840 1.00 70.62 313 THR A O 1
ATOM 2440 N N . THR A 1 314 ? 15.004 -19.722 -10.560 1.00 71.88 314 THR A N 1
ATOM 2441 C CA . THR A 1 314 ? 14.988 -18.308 -10.143 1.00 71.88 314 THR A CA 1
ATOM 2442 C C . THR A 1 314 ? 13.598 -17.669 -10.215 1.00 71.88 314 THR A C 1
ATOM 2444 O O . THR A 1 314 ? 13.182 -16.988 -9.290 1.00 71.88 314 THR A O 1
ATOM 2447 N N . LEU A 1 315 ? 12.835 -17.943 -11.276 1.00 72.94 315 LEU A N 1
ATOM 2448 C CA . LEU A 1 315 ? 11.418 -17.575 -11.384 1.00 72.94 315 LEU A CA 1
ATOM 2449 C C . LEU A 1 315 ? 10.510 -18.592 -10.665 1.00 72.94 315 LEU A C 1
ATOM 2451 O O . LEU A 1 315 ? 9.289 -18.480 -10.690 1.00 72.94 315 LEU A O 1
ATOM 2455 N N . GLY A 1 316 ? 11.087 -19.646 -10.086 1.00 62.56 316 GLY A N 1
ATOM 2456 C CA . GLY A 1 316 ? 10.380 -20.836 -9.632 1.00 62.56 316 GLY A CA 1
ATOM 2457 C C . GLY A 1 316 ? 9.449 -20.626 -8.455 1.00 62.56 316 GLY A C 1
ATOM 2458 O O . GLY A 1 316 ? 8.395 -21.263 -8.400 1.00 62.56 316 GLY A O 1
ATOM 2459 N N . GLU A 1 317 ? 9.878 -19.762 -7.548 1.00 68.44 317 GLU A N 1
ATOM 2460 C CA . GLU A 1 317 ? 9.253 -19.487 -6.255 1.00 68.44 317 GLU A CA 1
ATOM 2461 C C . GLU A 1 317 ? 8.381 -18.227 -6.296 1.00 68.44 317 GLU A C 1
ATOM 2463 O O . GLU A 1 317 ? 7.631 -17.958 -5.362 1.00 68.44 317 GLU A O 1
ATOM 2468 N N . LEU A 1 318 ? 8.443 -17.476 -7.400 1.00 73.31 318 LEU A N 1
ATOM 2469 C CA . LEU A 1 318 ? 7.655 -16.269 -7.588 1.00 73.31 318 LEU A CA 1
ATOM 2470 C C . LEU A 1 318 ? 6.170 -16.598 -7.773 1.00 73.31 318 LEU A C 1
ATOM 2472 O O . LEU A 1 318 ? 5.803 -17.594 -8.401 1.00 73.31 318 LEU A O 1
ATOM 2476 N N . LYS A 1 319 ? 5.316 -15.699 -7.287 1.00 77.88 319 LYS A N 1
ATOM 2477 C CA . LYS A 1 319 ? 3.869 -15.701 -7.529 1.00 77.88 319 LYS A CA 1
ATOM 2478 C C . LYS A 1 319 ? 3.441 -14.318 -8.037 1.00 77.88 319 LYS A C 1
ATOM 2480 O O . LYS A 1 319 ? 2.829 -13.573 -7.282 1.00 77.88 319 LYS A O 1
ATOM 2485 N N . PRO A 1 320 ? 3.822 -13.928 -9.269 1.00 85.44 320 PRO A N 1
ATOM 2486 C CA . PRO A 1 320 ? 3.464 -12.615 -9.783 1.00 85.44 320 PRO A CA 1
ATOM 2487 C C . PRO A 1 320 ? 1.954 -12.529 -10.044 1.00 85.44 320 PRO A C 1
ATOM 2489 O O . PRO A 1 320 ? 1.353 -13.449 -10.613 1.00 85.44 320 PRO A O 1
ATOM 2492 N N . ASP A 1 321 ? 1.357 -11.402 -9.672 1.00 84.88 321 ASP A N 1
ATOM 2493 C CA . ASP A 1 321 ? -0.031 -11.065 -9.973 1.00 84.88 321 ASP A CA 1
ATOM 2494 C C . ASP A 1 321 ? -0.215 -10.866 -11.477 1.00 84.88 321 ASP A C 1
ATOM 2496 O O . ASP A 1 321 ? -1.132 -11.450 -12.073 1.00 84.88 321 ASP A O 1
ATOM 2500 N N . ASN A 1 322 ? 0.722 -10.137 -12.096 1.00 88.94 322 ASN A N 1
ATOM 2501 C CA . ASN A 1 322 ? 0.757 -9.859 -13.528 1.00 88.94 322 ASN A CA 1
ATOM 2502 C C . ASN A 1 322 ? 2.148 -10.094 -14.129 1.00 88.94 322 ASN A C 1
ATOM 2504 O O . ASN A 1 322 ? 3.174 -10.017 -13.451 1.00 88.94 322 ASN A O 1
ATOM 2508 N N . ILE A 1 323 ? 2.178 -10.372 -15.435 1.00 93.69 323 ILE A N 1
ATOM 2509 C CA . ILE A 1 323 ? 3.408 -10.607 -16.200 1.00 93.69 323 ILE A CA 1
ATOM 2510 C C . ILE A 1 323 ? 3.363 -9.723 -17.443 1.00 93.69 323 ILE A C 1
ATOM 2512 O O . ILE A 1 323 ? 2.529 -9.953 -18.319 1.00 93.69 323 ILE A O 1
ATOM 2516 N N . TYR A 1 324 ? 4.269 -8.754 -17.528 1.00 95.19 324 TYR A N 1
ATOM 2517 C CA . TYR A 1 324 ? 4.376 -7.807 -18.636 1.00 95.19 324 TYR A CA 1
ATOM 2518 C C . TYR A 1 324 ? 5.652 -8.067 -19.430 1.00 95.19 324 TYR A C 1
ATOM 2520 O O . TYR A 1 324 ? 6.732 -8.219 -18.856 1.00 95.19 324 TYR A O 1
ATOM 2528 N N . ILE A 1 325 ? 5.526 -8.144 -20.756 1.00 96.06 325 ILE A N 1
ATOM 2529 C CA . ILE A 1 325 ? 6.628 -8.505 -21.649 1.00 96.06 325 ILE A CA 1
ATOM 2530 C C . ILE A 1 325 ? 6.775 -7.476 -22.771 1.00 96.06 325 ILE A C 1
ATOM 2532 O O . ILE A 1 325 ? 5.891 -7.336 -23.616 1.00 96.06 325 ILE A O 1
ATOM 2536 N N . ALA A 1 326 ? 7.937 -6.833 -22.834 1.00 96.00 326 ALA A N 1
ATOM 2537 C CA . ALA A 1 326 ? 8.446 -6.157 -24.019 1.00 96.00 326 ALA A CA 1
ATOM 2538 C C . ALA A 1 326 ? 9.245 -7.169 -24.853 1.00 96.00 326 ALA A C 1
ATOM 2540 O O . ALA A 1 326 ? 10.078 -7.903 -24.322 1.00 96.00 326 ALA A O 1
ATOM 2541 N N . SER A 1 327 ? 8.967 -7.293 -26.154 1.00 94.56 327 SER A N 1
ATOM 2542 C CA . SER A 1 327 ? 9.686 -8.265 -26.986 1.00 94.56 327 SER A CA 1
ATOM 2543 C C . SER A 1 327 ? 9.841 -7.831 -28.434 1.00 94.56 327 SER A C 1
ATOM 2545 O O . SER A 1 327 ? 8.856 -7.649 -29.149 1.00 94.56 327 SER A O 1
ATOM 2547 N N . VAL A 1 328 ? 11.095 -7.810 -28.891 1.00 91.56 328 VAL A N 1
ATOM 2548 C CA . VAL A 1 328 ? 11.481 -7.630 -30.302 1.00 91.56 328 VAL 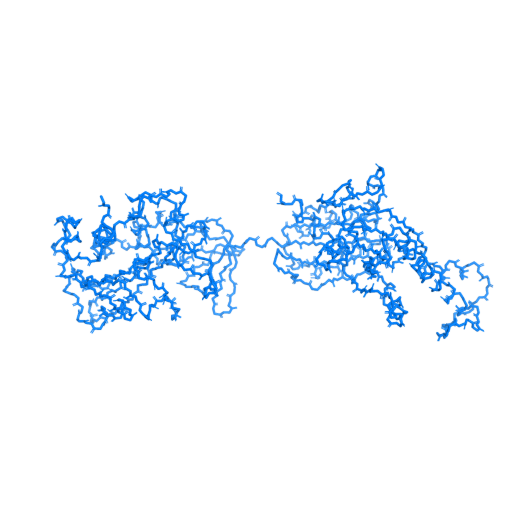A CA 1
ATOM 2549 C C . VAL A 1 328 ? 11.983 -8.927 -30.954 1.00 91.56 328 VAL A C 1
ATOM 2551 O O . VAL A 1 328 ? 12.324 -8.957 -32.134 1.00 91.56 328 VAL A O 1
ATOM 2554 N N . ALA A 1 329 ? 11.986 -10.040 -30.215 1.00 88.38 329 ALA A N 1
ATOM 2555 C CA . ALA A 1 329 ? 12.527 -11.332 -30.648 1.00 88.38 329 ALA A CA 1
ATOM 2556 C C . ALA A 1 329 ? 11.606 -12.153 -31.584 1.00 88.38 329 ALA A C 1
ATOM 2558 O O . ALA A 1 329 ? 11.950 -13.269 -31.994 1.00 88.38 329 ALA A O 1
ATOM 2559 N N . GLY A 1 330 ? 10.440 -11.606 -31.941 1.00 86.88 330 GLY A N 1
ATOM 2560 C CA . GLY A 1 330 ? 9.485 -12.186 -32.888 1.00 86.88 330 GLY A CA 1
ATOM 2561 C C . GLY A 1 330 ? 8.529 -13.232 -32.294 1.00 86.88 330 GLY A C 1
ATOM 2562 O O . GLY A 1 330 ? 8.641 -13.655 -31.144 1.00 86.88 330 GLY A O 1
ATOM 2563 N N . ARG A 1 331 ? 7.566 -13.686 -33.113 1.00 88.50 331 ARG A N 1
ATOM 2564 C CA . ARG A 1 331 ? 6.427 -14.523 -32.676 1.00 88.50 331 ARG A CA 1
ATOM 2565 C C . ARG A 1 331 ? 6.830 -15.842 -32.004 1.00 88.50 331 ARG A C 1
ATOM 2567 O O . ARG A 1 331 ? 6.184 -16.262 -31.052 1.00 88.50 331 ARG A O 1
ATOM 2574 N N . GLN A 1 332 ? 7.917 -16.478 -32.446 1.00 88.75 332 GLN A N 1
ATOM 2575 C CA . GLN A 1 332 ? 8.377 -17.734 -31.841 1.00 88.75 332 GLN A CA 1
ATOM 2576 C C . GLN A 1 332 ? 8.753 -17.566 -30.359 1.00 88.75 332 GLN A C 1
ATOM 2578 O O . GLN A 1 332 ? 8.506 -18.478 -29.567 1.00 88.75 332 GLN A O 1
ATOM 2583 N N . ALA A 1 333 ? 9.335 -16.419 -29.990 1.00 88.00 333 ALA A N 1
ATOM 2584 C CA . ALA A 1 333 ? 9.655 -16.092 -28.604 1.00 88.00 333 ALA A CA 1
ATOM 2585 C C . ALA A 1 333 ? 8.371 -15.885 -27.791 1.00 88.00 333 ALA A C 1
ATOM 2587 O O . ALA A 1 333 ? 8.193 -16.510 -26.747 1.00 88.00 333 ALA A O 1
ATOM 2588 N N . GLN A 1 334 ? 7.434 -15.098 -28.329 1.00 91.62 334 GLN A N 1
ATOM 2589 C CA . GLN A 1 334 ? 6.146 -14.810 -27.692 1.00 91.62 334 GLN A CA 1
ATOM 2590 C C . GLN A 1 334 ? 5.355 -16.099 -27.403 1.00 91.62 334 GLN A C 1
ATOM 2592 O O . GLN A 1 334 ? 4.966 -16.344 -26.262 1.00 91.62 334 GLN A O 1
ATOM 2597 N N . ASP A 1 335 ? 5.216 -16.987 -28.394 1.00 92.38 335 ASP A N 1
ATOM 2598 C CA . ASP A 1 335 ? 4.515 -18.271 -28.249 1.00 92.38 335 ASP A CA 1
ATOM 2599 C C . ASP A 1 335 ? 5.191 -19.209 -27.233 1.00 92.38 335 ASP A C 1
ATOM 2601 O O . ASP A 1 335 ? 4.544 -20.070 -26.624 1.00 92.38 335 ASP A O 1
ATOM 2605 N N . ALA A 1 336 ? 6.516 -19.119 -27.085 1.00 91.00 336 ALA A N 1
ATOM 2606 C CA . ALA A 1 336 ? 7.253 -19.887 -26.088 1.00 91.00 336 ALA A CA 1
ATOM 2607 C C . ALA A 1 336 ? 7.011 -19.337 -24.674 1.00 91.00 336 ALA A C 1
ATOM 2609 O O . ALA A 1 336 ? 6.734 -20.124 -23.767 1.00 91.00 336 ALA A O 1
ATOM 2610 N N . CYS A 1 337 ? 7.043 -18.012 -24.506 1.00 90.88 337 CYS A N 1
ATOM 2611 C CA . CYS A 1 337 ? 6.741 -17.336 -23.246 1.00 90.88 337 CYS A CA 1
ATOM 2612 C C . CYS A 1 337 ? 5.311 -17.625 -22.781 1.00 90.88 337 CYS A C 1
ATOM 2614 O O . CYS A 1 337 ? 5.138 -18.086 -21.656 1.00 90.88 337 CYS A O 1
ATOM 2616 N N . VAL A 1 338 ? 4.302 -17.452 -23.646 1.00 92.94 338 VAL A N 1
ATOM 2617 C CA . VAL A 1 338 ? 2.891 -17.731 -23.305 1.00 92.94 338 VAL A CA 1
ATOM 2618 C C . VAL A 1 338 ? 2.734 -19.147 -22.761 1.00 92.94 338 VAL A C 1
ATOM 2620 O O . VAL A 1 338 ? 2.206 -19.333 -21.667 1.00 92.94 338 VAL A O 1
ATOM 2623 N N . ARG A 1 339 ? 3.252 -20.149 -23.484 1.00 92.12 339 ARG A N 1
ATOM 2624 C CA . ARG A 1 339 ? 3.159 -21.552 -23.059 1.00 92.12 339 ARG A CA 1
ATOM 2625 C C . ARG A 1 339 ? 3.840 -21.801 -21.720 1.00 92.12 339 ARG A C 1
ATOM 2627 O O . ARG A 1 339 ? 3.303 -22.538 -20.899 1.00 92.12 339 ARG A O 1
ATOM 2634 N N . TRP A 1 340 ? 5.015 -21.217 -21.502 1.00 90.38 340 TRP A N 1
ATOM 2635 C CA . TRP A 1 340 ? 5.770 -21.434 -20.274 1.00 90.38 340 TRP A CA 1
ATOM 2636 C C . TRP A 1 340 ? 5.106 -20.768 -19.064 1.00 90.38 340 TRP A C 1
ATOM 2638 O O . TRP A 1 340 ? 4.904 -21.433 -18.052 1.00 90.38 340 TRP A O 1
ATOM 2648 N N . PHE A 1 341 ? 4.694 -19.501 -19.176 1.00 90.88 341 PHE A N 1
ATOM 2649 C CA . PHE A 1 341 ? 4.048 -18.771 -18.080 1.00 90.88 341 PHE A CA 1
ATOM 2650 C C . PHE A 1 341 ? 2.663 -19.333 -17.734 1.00 90.88 341 PHE A C 1
ATOM 2652 O O . PHE A 1 341 ? 2.340 -19.455 -16.552 1.00 90.88 341 PHE A O 1
ATOM 2659 N N . GLN A 1 342 ? 1.891 -19.796 -18.724 1.00 88.75 342 GLN A N 1
ATOM 2660 C CA . GLN A 1 342 ? 0.627 -20.494 -18.468 1.00 88.75 342 GLN A CA 1
ATOM 2661 C C . GLN A 1 342 ? 0.843 -21.816 -17.726 1.00 88.75 342 GLN A C 1
ATOM 2663 O O . GLN A 1 342 ? 0.090 -22.134 -16.813 1.00 88.75 342 GLN A O 1
ATOM 2668 N N . GLN A 1 343 ? 1.879 -22.583 -18.073 1.00 87.50 343 GLN A N 1
ATOM 2669 C CA . GLN A 1 343 ? 2.193 -23.831 -17.368 1.00 87.50 343 GLN A CA 1
ATOM 2670 C C . GLN A 1 343 ? 2.747 -23.591 -15.962 1.00 87.50 343 GLN A C 1
ATOM 2672 O O . GLN A 1 343 ? 2.481 -24.380 -15.059 1.00 87.50 343 GLN A O 1
ATOM 2677 N N . LYS A 1 344 ? 3.548 -22.537 -15.786 1.00 84.50 344 LYS A N 1
ATOM 2678 C CA . LYS A 1 344 ? 4.281 -22.281 -14.546 1.00 84.50 344 LYS A CA 1
ATOM 2679 C C . LYS A 1 344 ? 3.460 -21.517 -13.507 1.00 84.50 344 LYS A C 1
ATOM 2681 O O . LYS A 1 344 ? 3.510 -21.886 -12.339 1.00 84.50 344 LYS A O 1
ATOM 2686 N N . PHE A 1 345 ? 2.731 -20.484 -13.924 1.00 84.75 345 PHE A N 1
ATOM 2687 C CA . PHE A 1 345 ? 1.997 -19.580 -13.031 1.00 84.75 345 PHE A CA 1
ATOM 2688 C C . PHE A 1 345 ? 0.482 -19.584 -13.257 1.00 84.75 345 PHE A C 1
ATOM 2690 O O . PHE A 1 345 ? -0.224 -18.887 -12.539 1.00 84.75 345 PHE A O 1
ATOM 2697 N N . LEU A 1 346 ? -0.035 -20.330 -14.246 1.00 86.50 346 LEU A N 1
ATOM 2698 C CA . LEU A 1 346 ? -1.446 -20.261 -14.670 1.00 86.50 346 LEU A CA 1
ATOM 2699 C C . LEU A 1 346 ? -1.870 -18.844 -15.106 1.00 86.50 346 LEU A C 1
ATOM 2701 O O . LEU A 1 346 ? -3.036 -18.468 -15.005 1.00 86.50 346 LEU A O 1
ATOM 2705 N N . LYS A 1 347 ? -0.916 -18.056 -15.619 1.00 87.38 347 LYS A N 1
ATOM 2706 C CA . LYS A 1 347 ? -1.109 -16.671 -16.066 1.00 87.38 347 LYS A CA 1
ATOM 2707 C C . LYS A 1 347 ? -0.756 -16.534 -17.543 1.00 87.38 347 LYS A C 1
ATOM 2709 O O . LYS A 1 347 ? 0.172 -17.178 -18.035 1.00 87.38 347 LYS A O 1
ATOM 2714 N N . THR A 1 348 ? -1.489 -15.678 -18.248 1.00 91.81 348 THR A N 1
ATOM 2715 C CA . THR A 1 348 ? -1.163 -15.302 -19.630 1.00 91.81 348 THR A CA 1
ATOM 2716 C C . THR A 1 348 ? -0.401 -13.978 -19.600 1.00 91.81 348 THR A C 1
ATOM 2718 O O . THR A 1 348 ? -0.929 -13.024 -19.032 1.00 91.81 348 THR A O 1
ATOM 2721 N N . PRO A 1 349 ? 0.818 -13.903 -20.161 1.00 94.00 349 PRO A N 1
ATOM 2722 C CA . PRO A 1 349 ? 1.585 -12.665 -20.173 1.00 94.00 349 PRO A CA 1
ATOM 2723 C C . PRO A 1 349 ? 0.952 -11.618 -21.094 1.00 94.00 349 PRO A C 1
ATOM 2725 O O . PRO A 1 349 ? 0.401 -11.953 -22.146 1.00 94.00 349 PRO A O 1
ATOM 2728 N N . ILE A 1 350 ? 1.085 -10.353 -20.709 1.00 94.94 350 ILE A N 1
ATOM 2729 C CA . ILE A 1 350 ? 0.635 -9.185 -21.460 1.00 94.94 350 ILE A CA 1
ATOM 2730 C C . ILE A 1 350 ? 1.831 -8.652 -22.243 1.00 94.94 350 ILE A C 1
ATOM 2732 O O . ILE A 1 350 ? 2.836 -8.248 -21.661 1.00 94.94 350 ILE A O 1
ATOM 2736 N N . PHE A 1 351 ? 1.736 -8.671 -23.571 1.00 94.88 351 PHE A N 1
ATOM 2737 C CA . PHE A 1 351 ? 2.775 -8.111 -24.429 1.00 94.88 351 PHE A CA 1
ATOM 2738 C C . PHE A 1 351 ? 2.495 -6.638 -24.680 1.00 94.88 351 PHE A C 1
ATOM 2740 O O . PHE A 1 351 ? 1.462 -6.302 -25.262 1.00 94.88 351 PHE A O 1
ATOM 2747 N N . VAL A 1 352 ? 3.420 -5.781 -24.261 1.00 95.25 352 VAL A N 1
ATOM 2748 C CA . VAL A 1 352 ? 3.327 -4.343 -24.515 1.00 95.25 352 VAL A CA 1
ATOM 2749 C C . VAL A 1 352 ? 3.746 -4.022 -25.947 1.00 95.25 352 VAL A C 1
ATOM 2751 O O . VAL A 1 352 ? 4.482 -4.781 -26.587 1.00 95.25 352 VAL A O 1
ATOM 2754 N N . GLN A 1 353 ? 3.249 -2.904 -26.470 1.00 94.50 353 GLN A N 1
ATOM 2755 C CA . GLN A 1 353 ? 3.526 -2.443 -27.828 1.00 94.50 353 GLN A CA 1
ATOM 2756 C C . GLN A 1 353 ? 3.761 -0.937 -27.830 1.00 94.50 353 GLN A C 1
ATOM 2758 O O . GLN A 1 353 ? 3.212 -0.217 -27.001 1.00 94.50 353 GLN A O 1
ATOM 2763 N N . SER A 1 354 ? 4.544 -0.465 -28.796 1.00 96.31 354 SER A N 1
ATOM 2764 C CA . SER A 1 354 ? 4.712 0.963 -29.052 1.00 96.31 354 SER A CA 1
ATOM 2765 C C . SER A 1 354 ? 3.376 1.600 -29.429 1.00 96.31 354 SER A C 1
ATOM 2767 O O . SER A 1 354 ? 2.648 1.075 -30.276 1.00 96.31 354 SER A O 1
ATOM 2769 N N . GLN A 1 355 ? 3.066 2.734 -28.807 1.00 95.00 355 GLN A N 1
ATOM 2770 C CA . GLN A 1 355 ? 1.822 3.482 -29.003 1.00 95.00 355 GLN A CA 1
ATOM 2771 C C . GLN A 1 355 ? 2.102 4.841 -29.642 1.00 95.00 355 GLN A C 1
ATOM 2773 O O . GLN A 1 355 ? 3.256 5.248 -29.763 1.00 95.00 355 GLN A O 1
ATOM 2778 N N . SER A 1 356 ? 1.056 5.515 -30.126 1.00 95.44 356 SER A N 1
ATOM 2779 C CA . SER A 1 356 ? 1.177 6.883 -30.651 1.00 95.44 356 SER A CA 1
ATOM 2780 C C . SER A 1 356 ? 1.534 7.891 -29.558 1.00 95.44 356 SER A C 1
ATOM 2782 O O . SER A 1 356 ? 2.172 8.897 -29.852 1.00 95.44 356 SER A O 1
ATOM 2784 N N . GLU A 1 357 ? 1.150 7.604 -28.316 1.00 94.50 357 GLU A N 1
ATOM 2785 C CA . GLU A 1 357 ? 1.403 8.433 -27.141 1.00 94.50 357 GLU A CA 1
ATOM 2786 C C . GLU A 1 357 ? 1.465 7.578 -25.863 1.00 94.50 357 GLU A C 1
ATOM 2788 O O . GLU A 1 357 ? 0.950 6.459 -25.854 1.00 94.50 357 GLU A O 1
ATOM 2793 N N . SER A 1 358 ? 2.119 8.093 -24.819 1.00 93.00 358 SER A N 1
ATOM 2794 C CA . SER A 1 358 ? 2.126 7.577 -23.438 1.00 93.00 358 SER A CA 1
ATOM 2795 C C . SER A 1 358 ? 2.168 8.791 -22.509 1.00 93.00 358 SER A C 1
ATOM 2797 O O . SER A 1 358 ? 3.158 9.526 -22.508 1.00 93.00 358 SER A O 1
ATOM 2799 N N . GLY A 1 359 ? 1.064 9.084 -21.821 1.00 90.38 359 GLY A N 1
ATOM 2800 C CA . GLY A 1 359 ? 0.906 10.352 -21.110 1.00 90.38 359 GLY A CA 1
ATOM 2801 C C . GLY A 1 359 ? 1.099 11.552 -22.049 1.00 90.38 359 GLY A C 1
ATOM 2802 O O . GLY A 1 359 ? 0.387 11.700 -23.040 1.00 90.38 359 GLY A O 1
ATOM 2803 N N . GLU A 1 360 ? 2.076 12.406 -21.745 1.00 93.75 360 GLU A N 1
ATOM 2804 C CA . GLU A 1 360 ? 2.419 13.586 -22.558 1.00 93.75 360 GLU A CA 1
ATOM 2805 C C . GLU A 1 360 ? 3.409 13.286 -23.698 1.00 93.75 360 GLU A C 1
ATOM 2807 O O . GLU A 1 360 ? 3.579 14.103 -24.610 1.00 93.75 360 GLU A O 1
ATOM 2812 N N . LEU A 1 361 ? 4.050 12.113 -23.670 1.00 97.00 361 LEU A N 1
ATOM 2813 C CA . LEU A 1 361 ? 5.031 11.694 -24.663 1.00 97.00 361 LEU A CA 1
ATOM 2814 C C . LEU A 1 361 ? 4.336 11.286 -25.966 1.00 97.00 361 LEU A C 1
ATOM 2816 O O . LEU A 1 361 ? 3.483 10.403 -25.971 1.00 97.00 361 LEU A O 1
ATOM 2820 N N . ARG A 1 362 ? 4.760 11.865 -27.090 1.00 97.94 362 ARG A N 1
ATOM 2821 C CA . ARG A 1 362 ? 4.255 11.595 -28.444 1.00 97.94 362 ARG A CA 1
ATOM 2822 C C . ARG A 1 362 ? 5.306 10.865 -29.264 1.00 97.94 362 ARG A C 1
ATOM 2824 O O . ARG A 1 362 ? 6.450 11.301 -29.321 1.00 97.94 362 ARG A O 1
ATOM 2831 N N . ASN A 1 363 ? 4.909 9.789 -29.931 1.00 98.06 363 ASN A N 1
ATOM 2832 C CA . ASN A 1 363 ? 5.774 8.984 -30.790 1.00 98.06 363 ASN A CA 1
ATOM 2833 C C . ASN A 1 363 ? 5.968 9.647 -32.165 1.00 98.06 363 ASN A C 1
ATOM 2835 O O . ASN A 1 363 ? 4.989 10.007 -32.818 1.00 98.06 363 ASN A O 1
ATOM 2839 N N . ALA A 1 364 ? 7.214 9.757 -32.636 1.00 97.44 364 ALA A N 1
ATOM 2840 C CA . ALA A 1 364 ? 7.525 10.336 -33.949 1.00 97.44 364 ALA A CA 1
ATOM 2841 C C . ALA A 1 364 ? 7.106 9.467 -35.148 1.00 97.44 364 ALA A C 1
ATOM 2843 O O . ALA A 1 364 ? 7.085 9.953 -36.278 1.00 97.44 364 ALA A O 1
ATOM 2844 N N . TYR A 1 365 ? 6.842 8.173 -34.954 1.00 96.50 365 TYR A N 1
ATOM 2845 C CA . TYR A 1 365 ? 6.553 7.262 -36.061 1.00 96.50 365 TYR A CA 1
ATOM 2846 C C . TYR A 1 365 ? 5.089 7.392 -36.500 1.00 96.50 365 TYR A C 1
ATOM 2848 O O . TYR A 1 365 ? 4.185 7.107 -35.716 1.00 96.50 365 TYR A O 1
ATOM 2856 N N . ASP A 1 366 ? 4.855 7.676 -37.790 1.00 91.88 366 ASP A N 1
ATOM 2857 C CA . ASP A 1 366 ? 3.507 7.713 -38.397 1.00 91.88 366 ASP A CA 1
ATOM 2858 C C . ASP A 1 366 ? 2.701 6.434 -38.115 1.00 91.88 366 ASP A C 1
ATOM 2860 O O . ASP A 1 366 ? 1.492 6.455 -37.895 1.00 91.88 366 ASP A O 1
ATOM 2864 N N . THR A 1 367 ? 3.386 5.288 -38.138 1.00 94.81 367 THR A N 1
ATOM 2865 C CA . THR A 1 367 ? 2.853 4.003 -37.678 1.00 94.81 367 THR A CA 1
ATOM 2866 C C . THR A 1 367 ? 3.609 3.596 -36.422 1.00 94.81 367 THR A C 1
ATOM 2868 O O . THR A 1 367 ? 4.624 2.905 -36.502 1.00 94.81 367 THR A O 1
ATOM 2871 N N . SER A 1 368 ? 3.111 4.018 -35.261 1.00 94.06 368 SER A N 1
ATOM 2872 C CA . SER A 1 368 ? 3.767 3.846 -33.957 1.00 94.06 368 SER A CA 1
ATOM 2873 C C . SER A 1 368 ? 4.249 2.422 -33.667 1.00 94.06 368 SER A C 1
ATOM 2875 O O . SER A 1 368 ? 5.346 2.238 -33.146 1.00 94.06 368 SER A O 1
ATOM 2877 N N . THR A 1 369 ? 3.502 1.398 -34.088 1.00 92.19 369 THR A N 1
ATOM 2878 C CA . THR A 1 369 ? 3.866 -0.019 -33.904 1.00 92.19 369 THR A CA 1
ATOM 2879 C C . THR A 1 369 ? 5.105 -0.465 -34.695 1.00 92.19 369 THR A C 1
ATOM 2881 O O . THR A 1 369 ? 5.565 -1.589 -34.511 1.00 92.19 369 THR A O 1
ATOM 2884 N N . GLN A 1 370 ? 5.618 0.355 -35.620 1.00 94.25 370 GLN A N 1
ATOM 2885 C CA . GLN A 1 370 ? 6.879 0.087 -36.324 1.00 94.25 370 GLN A CA 1
ATOM 2886 C C . GLN A 1 370 ? 8.111 0.465 -35.492 1.00 94.25 370 GLN A C 1
ATOM 2888 O O . GLN A 1 370 ? 9.194 -0.061 -35.756 1.00 94.25 370 GLN A O 1
ATOM 2893 N N . LEU A 1 371 ? 7.967 1.344 -34.494 1.00 96.06 371 LEU A N 1
ATOM 2894 C CA . LEU A 1 371 ? 9.029 1.604 -33.529 1.00 96.06 371 LEU A CA 1
ATOM 2895 C C . LEU A 1 371 ? 9.200 0.363 -32.646 1.00 96.06 371 LEU A C 1
ATOM 2897 O O . LEU A 1 371 ? 8.220 -0.157 -32.109 1.00 96.06 371 LEU A O 1
ATOM 2901 N N . GLY A 1 372 ? 10.437 -0.111 -32.489 1.00 95.50 372 GLY A N 1
ATOM 2902 C CA . GLY A 1 372 ? 10.753 -1.202 -31.564 1.00 95.50 372 GLY A CA 1
ATOM 2903 C C . GLY A 1 372 ? 10.274 -0.871 -30.150 1.00 95.50 372 GLY A C 1
ATOM 2904 O O . GLY A 1 372 ? 10.476 0.245 -29.677 1.00 95.50 372 GLY A O 1
ATOM 2905 N N . VAL A 1 373 ? 9.596 -1.818 -29.499 1.00 96.19 373 VAL A N 1
ATOM 2906 C CA . VAL A 1 373 ? 9.004 -1.578 -28.174 1.00 96.19 373 VAL A CA 1
ATOM 2907 C C . VAL A 1 373 ? 10.065 -1.346 -27.099 1.00 96.19 373 VAL A C 1
ATOM 2909 O O . VAL A 1 373 ? 9.856 -0.541 -26.207 1.00 96.19 373 VAL A O 1
ATOM 2912 N N . ASP A 1 374 ? 11.230 -1.976 -27.228 1.00 95.31 374 ASP A N 1
ATOM 2913 C CA . ASP A 1 374 ? 12.418 -1.707 -26.412 1.00 95.31 374 ASP A CA 1
ATOM 2914 C C . ASP A 1 374 ? 12.841 -0.230 -26.483 1.00 95.31 374 ASP A C 1
ATOM 2916 O O . ASP A 1 374 ? 13.000 0.426 -25.454 1.00 95.31 374 ASP A O 1
ATOM 2920 N N . ARG A 1 375 ? 12.916 0.326 -27.698 1.00 96.94 375 ARG A N 1
ATOM 2921 C CA . ARG A 1 375 ? 13.228 1.744 -27.926 1.00 96.94 375 ARG A CA 1
ATOM 2922 C C . ARG A 1 375 ? 12.152 2.654 -27.351 1.00 96.94 375 ARG A C 1
ATOM 2924 O O . ARG A 1 375 ? 12.483 3.628 -26.689 1.00 96.94 375 ARG A O 1
ATOM 2931 N N . TRP A 1 376 ? 10.877 2.331 -27.581 1.00 97.88 376 TRP A N 1
ATOM 2932 C CA . TRP A 1 376 ? 9.756 3.110 -27.050 1.00 97.88 376 TRP A CA 1
ATOM 2933 C C . TRP A 1 376 ? 9.807 3.221 -25.523 1.00 97.88 376 TRP A C 1
ATOM 2935 O O . TRP A 1 376 ? 9.698 4.315 -24.977 1.00 97.88 376 TRP A O 1
ATOM 2945 N N . LEU A 1 377 ? 10.059 2.108 -24.836 1.00 97.94 377 LEU A N 1
ATOM 2946 C CA . LEU A 1 377 ? 10.180 2.081 -23.380 1.00 97.94 377 LEU A CA 1
ATOM 2947 C C . LEU A 1 377 ? 11.432 2.823 -22.892 1.00 97.94 377 LEU A C 1
ATOM 2949 O O . LEU A 1 377 ? 11.359 3.558 -21.912 1.00 97.94 377 LEU A O 1
ATOM 2953 N N . GLY A 1 378 ? 12.561 2.703 -23.597 1.00 97.62 378 GLY A N 1
ATOM 2954 C CA . GLY A 1 378 ? 13.752 3.507 -23.309 1.00 97.62 378 GLY A CA 1
ATOM 2955 C C . GLY A 1 378 ?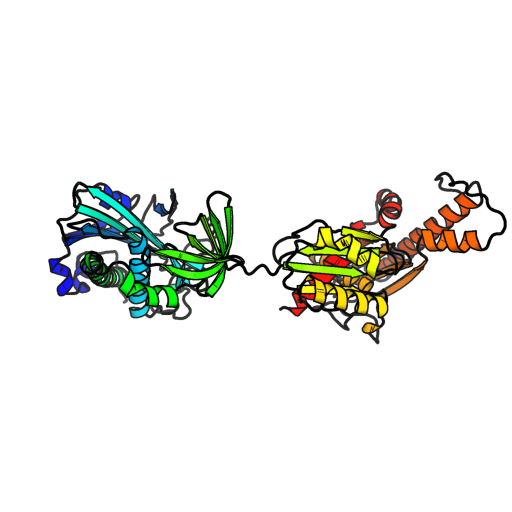 13.486 5.015 -23.411 1.00 97.62 378 GLY A C 1
ATOM 2956 O O . GLY A 1 378 ? 13.948 5.778 -22.565 1.00 97.62 378 GLY A O 1
ATOM 2957 N N . ILE A 1 379 ? 12.688 5.441 -24.397 1.00 98.25 379 ILE A N 1
ATOM 2958 C CA . ILE A 1 379 ? 12.266 6.840 -24.556 1.00 98.25 379 ILE A CA 1
ATOM 2959 C C . ILE A 1 379 ? 11.346 7.272 -23.407 1.00 98.25 379 ILE A C 1
ATOM 2961 O O . ILE A 1 379 ? 11.548 8.360 -22.878 1.00 98.25 379 ILE A O 1
ATOM 2965 N N . ILE A 1 380 ? 10.389 6.438 -22.979 1.00 97.75 380 ILE A N 1
ATOM 2966 C CA . ILE A 1 380 ? 9.532 6.720 -21.808 1.00 97.75 380 ILE A CA 1
ATOM 2967 C C . ILE A 1 380 ? 10.385 6.959 -20.559 1.00 97.75 380 ILE A C 1
ATOM 2969 O O . ILE A 1 380 ? 10.213 7.972 -19.882 1.00 97.75 380 ILE A O 1
ATOM 2973 N N . ALA A 1 381 ? 11.343 6.071 -20.283 1.00 97.06 381 ALA A N 1
ATOM 2974 C CA . ALA A 1 381 ? 12.241 6.230 -19.143 1.00 97.06 381 ALA A CA 1
ATOM 2975 C C . ALA A 1 381 ? 13.078 7.516 -19.248 1.00 97.06 381 ALA A C 1
ATOM 2977 O O . ALA A 1 381 ? 13.228 8.245 -18.266 1.00 97.06 381 ALA A O 1
ATOM 2978 N N . GLY A 1 382 ? 13.584 7.828 -20.446 1.00 97.44 382 GLY A N 1
ATOM 2979 C CA . GLY A 1 382 ? 14.333 9.059 -20.690 1.00 97.44 382 GLY A CA 1
ATOM 2980 C C . GLY A 1 382 ? 13.494 10.321 -20.510 1.00 97.44 382 GLY A C 1
ATOM 2981 O O . GLY A 1 382 ? 13.946 11.267 -19.870 1.00 97.44 382 GLY A O 1
ATOM 2982 N N . PHE A 1 383 ? 12.251 10.315 -20.991 1.00 98.00 383 PHE A N 1
ATOM 2983 C CA . PHE A 1 383 ? 11.309 11.417 -20.813 1.00 98.00 383 PHE A CA 1
ATOM 2984 C C . PHE A 1 383 ? 11.031 11.683 -19.329 1.00 98.00 383 PHE A C 1
ATOM 2986 O O . PHE A 1 383 ? 11.144 12.814 -18.860 1.00 98.00 383 PHE A O 1
ATOM 2993 N N . GLN A 1 384 ? 10.753 10.639 -18.551 1.00 95.38 384 GLN A N 1
ATOM 2994 C CA . GLN A 1 384 ? 10.530 10.779 -17.111 1.00 95.38 384 GLN A CA 1
ATOM 2995 C C . GLN A 1 384 ? 11.768 11.285 -16.367 1.00 95.38 384 GLN A C 1
ATOM 2997 O O . GLN A 1 384 ? 11.654 12.098 -15.444 1.00 95.38 384 GLN A O 1
ATOM 3002 N N . TYR A 1 385 ? 12.955 10.830 -16.773 1.00 95.75 385 TYR A N 1
ATOM 3003 C CA . TYR A 1 385 ? 14.208 11.292 -16.190 1.00 95.75 385 TYR A CA 1
ATOM 3004 C C . TYR A 1 385 ? 14.384 12.803 -16.376 1.00 95.75 385 TYR A C 1
ATOM 3006 O O . TYR A 1 385 ? 14.674 13.499 -15.401 1.00 95.75 385 TYR A O 1
ATOM 3014 N N . ILE A 1 386 ? 14.172 13.322 -17.591 1.00 96.81 386 ILE A N 1
ATOM 3015 C CA . ILE A 1 386 ? 14.361 14.754 -17.873 1.00 96.81 386 ILE A CA 1
ATOM 3016 C C . ILE A 1 386 ? 13.298 15.631 -17.212 1.00 96.81 386 ILE A C 1
ATOM 3018 O O . ILE A 1 386 ? 13.640 16.709 -16.727 1.00 96.81 386 ILE A O 1
ATOM 3022 N N . GLN A 1 387 ? 12.056 15.143 -17.087 1.00 94.38 387 GLN A N 1
ATOM 3023 C CA . GLN A 1 387 ? 11.019 15.802 -16.282 1.00 94.38 387 GLN A CA 1
ATOM 3024 C C . GLN A 1 387 ? 11.463 15.942 -14.823 1.00 94.38 387 GLN A C 1
ATOM 3026 O O . GLN A 1 387 ? 11.409 17.022 -14.237 1.00 94.38 387 GLN A O 1
ATOM 3031 N N . THR A 1 388 ? 11.955 14.848 -14.241 1.00 94.25 388 THR A N 1
ATOM 3032 C CA . THR A 1 388 ? 12.342 14.794 -12.825 1.00 94.25 388 THR A CA 1
ATOM 3033 C C . THR A 1 388 ? 13.564 15.663 -12.525 1.00 94.25 388 THR A C 1
ATOM 3035 O O . THR A 1 388 ? 13.625 16.311 -11.482 1.00 94.25 388 THR A O 1
ATOM 3038 N N . ASN A 1 389 ? 14.542 15.688 -13.435 1.00 94.62 389 ASN A N 1
ATOM 3039 C CA . ASN A 1 389 ? 15.838 16.340 -13.224 1.00 94.62 389 ASN A CA 1
ATOM 3040 C C . ASN A 1 389 ? 15.952 17.727 -13.880 1.00 94.62 389 ASN A C 1
ATOM 3042 O O . ASN A 1 389 ? 17.010 18.352 -13.801 1.00 94.62 389 ASN A O 1
ATOM 3046 N N . GLN A 1 390 ? 14.858 18.245 -14.452 1.00 94.19 390 GLN A N 1
ATOM 3047 C CA . GLN A 1 390 ? 14.784 19.575 -15.071 1.00 94.19 390 GLN A CA 1
ATOM 3048 C C . GLN A 1 390 ? 15.782 19.756 -16.227 1.00 94.19 390 GLN A C 1
ATOM 3050 O O . GLN A 1 390 ? 16.492 20.767 -16.310 1.00 94.19 390 GLN A O 1
ATOM 3055 N N . HIS A 1 391 ? 15.829 18.759 -17.111 1.00 97.50 391 HIS A N 1
ATOM 3056 C CA . HIS A 1 391 ? 16.541 18.817 -18.387 1.00 97.50 391 HIS A CA 1
ATOM 3057 C C . HIS A 1 391 ? 15.581 19.173 -19.525 1.00 97.50 391 HIS A C 1
ATOM 3059 O O . HIS A 1 391 ? 14.383 18.889 -19.467 1.00 97.50 391 HIS A O 1
ATOM 3065 N N . ASP A 1 392 ? 16.123 19.774 -20.581 1.00 98.12 392 ASP A N 1
ATOM 3066 C CA . ASP A 1 392 ? 15.355 20.198 -21.755 1.00 98.12 392 ASP A CA 1
ATOM 3067 C C . ASP A 1 392 ? 15.197 19.062 -22.774 1.00 98.12 392 ASP A C 1
ATOM 3069 O O . ASP A 1 392 ? 14.199 19.001 -23.497 1.00 98.12 392 ASP A O 1
ATOM 3073 N N . ALA A 1 393 ? 16.163 18.140 -22.818 1.00 98.31 393 ALA A N 1
ATOM 3074 C CA . ALA A 1 393 ? 16.128 16.980 -23.697 1.00 98.31 393 ALA A CA 1
ATOM 3075 C C . ALA A 1 393 ? 16.962 15.806 -23.166 1.00 98.31 393 ALA A C 1
ATOM 3077 O O . ALA A 1 393 ? 17.923 15.987 -22.415 1.00 98.31 393 ALA A O 1
ATOM 3078 N N . ALA A 1 394 ? 16.626 14.599 -23.619 1.00 98.44 394 ALA A N 1
ATOM 3079 C CA . ALA A 1 394 ? 17.440 13.402 -23.448 1.00 98.44 394 ALA A CA 1
ATOM 3080 C C . ALA A 1 394 ? 17.828 12.799 -24.799 1.00 98.44 394 ALA A C 1
ATOM 3082 O O . ALA A 1 394 ? 17.007 12.700 -25.714 1.00 98.44 394 ALA A O 1
ATOM 3083 N N . LEU A 1 395 ? 19.075 12.335 -24.879 1.00 98.38 395 LEU A N 1
ATOM 3084 C CA . LEU A 1 395 ? 19.569 11.463 -25.935 1.00 98.38 395 LEU A CA 1
ATOM 3085 C C . LEU A 1 395 ? 19.710 10.050 -25.358 1.00 98.38 395 LEU A C 1
ATOM 3087 O O . LEU A 1 395 ? 20.626 9.773 -24.585 1.00 98.38 395 LEU A O 1
ATOM 3091 N N . VAL A 1 396 ? 18.782 9.164 -25.706 1.00 98.56 396 VAL A N 1
ATOM 3092 C CA . VAL A 1 396 ? 18.713 7.790 -25.203 1.00 98.56 396 VAL A CA 1
ATOM 3093 C C . VAL A 1 396 ? 19.461 6.860 -26.151 1.00 98.56 396 VAL A C 1
ATOM 3095 O O . VAL A 1 396 ? 19.080 6.700 -27.312 1.00 98.56 396 VAL A O 1
ATOM 3098 N N . VAL A 1 397 ? 20.523 6.231 -25.649 1.00 98.38 397 VAL A N 1
ATOM 3099 C CA . VAL A 1 397 ? 21.387 5.325 -26.407 1.00 98.38 397 VAL A CA 1
ATOM 3100 C C . VAL A 1 397 ? 21.344 3.925 -25.809 1.00 98.38 397 VAL A C 1
ATOM 3102 O O . VAL A 1 397 ? 21.857 3.700 -24.716 1.00 98.38 397 VAL A O 1
ATOM 3105 N N . ASP A 1 398 ? 20.800 2.962 -26.552 1.00 96.50 398 ASP A N 1
ATOM 3106 C CA . ASP A 1 398 ? 20.908 1.537 -26.218 1.00 96.50 398 ASP A CA 1
ATOM 3107 C C . ASP A 1 398 ? 22.030 0.909 -27.043 1.00 96.50 398 ASP A C 1
ATOM 3109 O O . ASP A 1 398 ? 21.908 0.739 -28.255 1.00 96.50 398 ASP A O 1
ATOM 3113 N N . ALA A 1 399 ? 23.147 0.595 -26.390 1.00 94.00 399 ALA A N 1
ATOM 3114 C CA . ALA A 1 399 ? 24.333 -0.014 -26.971 1.00 94.00 399 ALA A CA 1
ATOM 3115 C C . ALA A 1 399 ? 24.259 -1.550 -26.890 1.00 94.00 399 ALA A C 1
ATOM 3117 O O . ALA A 1 399 ? 24.983 -2.205 -26.134 1.00 94.00 399 ALA A O 1
ATOM 3118 N N . GLY A 1 400 ? 23.350 -2.134 -27.671 1.00 90.44 400 GLY A N 1
ATOM 3119 C CA . GLY A 1 400 ? 23.173 -3.578 -27.809 1.00 90.44 400 GLY A CA 1
ATOM 3120 C C . GLY A 1 400 ? 23.799 -4.169 -29.080 1.00 90.44 400 GLY A C 1
ATOM 3121 O O . GLY A 1 400 ? 24.716 -3.623 -29.691 1.00 90.44 400 GLY A O 1
ATOM 3122 N N . THR A 1 401 ? 23.261 -5.313 -29.529 1.00 89.19 401 THR A N 1
ATOM 3123 C CA . THR A 1 401 ? 23.657 -5.955 -30.807 1.00 89.19 401 THR A CA 1
ATOM 3124 C C . THR A 1 401 ? 23.523 -4.989 -31.994 1.00 89.19 401 THR A C 1
ATOM 3126 O O . THR A 1 401 ? 24.367 -4.973 -32.898 1.00 89.19 401 THR A O 1
ATOM 3129 N N . ALA A 1 402 ? 22.469 -4.178 -31.984 1.00 93.06 402 ALA A N 1
ATOM 3130 C CA . ALA A 1 402 ? 22.401 -2.918 -32.705 1.00 93.06 402 ALA A CA 1
ATOM 3131 C C . ALA A 1 402 ? 22.451 -1.799 -31.662 1.00 93.06 402 ALA A C 1
ATOM 3133 O O . ALA A 1 402 ? 21.890 -1.963 -30.581 1.00 93.06 402 ALA A O 1
ATOM 3134 N N . MET A 1 403 ? 23.118 -0.698 -31.994 1.00 96.00 403 MET A N 1
ATOM 3135 C CA . MET A 1 403 ? 23.040 0.524 -31.215 1.00 96.00 403 MET A CA 1
ATOM 3136 C C . MET A 1 403 ? 21.877 1.369 -31.728 1.00 96.00 403 MET A C 1
ATOM 3138 O O . MET A 1 403 ? 21.776 1.594 -32.938 1.00 96.00 403 MET A O 1
ATOM 3142 N N . THR A 1 404 ? 21.024 1.852 -30.834 1.00 97.44 404 THR A N 1
ATOM 3143 C CA . THR A 1 404 ? 19.982 2.831 -31.169 1.00 97.44 404 THR A CA 1
ATOM 3144 C C . THR A 1 404 ? 20.280 4.156 -30.495 1.00 97.44 404 THR A C 1
ATOM 3146 O O . THR A 1 404 ? 20.841 4.172 -29.406 1.00 97.44 404 THR A O 1
ATOM 3149 N N . ILE A 1 405 ? 19.926 5.258 -31.150 1.00 98.38 405 ILE A N 1
ATOM 3150 C CA . ILE A 1 405 ? 20.055 6.616 -30.616 1.00 98.38 405 ILE A CA 1
ATOM 3151 C C . ILE A 1 405 ? 18.729 7.323 -30.874 1.00 98.38 405 ILE A C 1
ATOM 3153 O O . ILE A 1 405 ? 18.406 7.577 -32.033 1.00 98.38 405 ILE A O 1
ATOM 3157 N N . ASP A 1 406 ? 17.975 7.631 -29.828 1.00 98.56 406 ASP A N 1
ATOM 3158 C CA . ASP A 1 406 ? 16.684 8.317 -29.903 1.00 98.56 406 ASP A CA 1
ATOM 3159 C C . ASP A 1 406 ? 16.731 9.614 -29.088 1.00 98.56 406 ASP A C 1
ATOM 3161 O O . ASP A 1 406 ? 17.396 9.674 -28.056 1.00 98.56 406 ASP A O 1
ATOM 3165 N N . ALA A 1 407 ? 16.041 10.658 -29.549 1.00 98.44 407 ALA A N 1
ATOM 3166 C CA . ALA A 1 407 ? 16.004 11.954 -28.869 1.00 98.44 407 ALA A CA 1
ATOM 3167 C C . ALA A 1 407 ? 14.581 12.310 -28.427 1.00 98.44 407 ALA A C 1
ATOM 3169 O O . ALA A 1 407 ? 13.628 12.151 -29.194 1.00 98.44 407 ALA A O 1
ATOM 3170 N N . VAL A 1 408 ? 14.444 12.811 -27.201 1.00 98.44 408 VAL A N 1
ATOM 3171 C CA . VAL A 1 408 ? 13.163 13.233 -26.624 1.00 98.44 408 VAL A CA 1
ATOM 3172 C C . VAL A 1 408 ? 13.295 14.577 -25.923 1.00 98.44 408 VAL A C 1
ATOM 3174 O O . VAL A 1 408 ? 14.288 14.830 -25.244 1.00 98.44 408 VAL A O 1
ATOM 3177 N N . LEU A 1 409 ? 12.295 15.435 -26.108 1.00 98.44 409 LEU A N 1
ATOM 3178 C CA . LEU A 1 409 ? 12.226 16.773 -25.533 1.00 98.44 409 LEU A CA 1
ATOM 3179 C C . LEU A 1 409 ? 11.346 16.805 -24.278 1.00 98.44 409 LEU A C 1
ATOM 3181 O O . LEU A 1 409 ? 10.440 15.989 -24.104 1.00 98.44 409 LEU A O 1
ATOM 3185 N N . THR A 1 410 ? 11.579 17.804 -23.429 1.00 97.00 410 THR A N 1
ATOM 3186 C CA . THR A 1 410 ? 10.819 18.035 -22.190 1.00 97.00 410 THR A CA 1
ATOM 3187 C C . THR A 1 410 ? 9.340 18.387 -22.430 1.00 97.00 410 THR A C 1
ATOM 3189 O O . THR A 1 410 ? 8.522 18.299 -21.526 1.00 97.00 410 THR A O 1
ATOM 3192 N N . ASP A 1 411 ? 8.938 18.727 -23.657 1.00 96.44 411 ASP A N 1
ATOM 3193 C CA . ASP A 1 411 ? 7.528 18.953 -24.025 1.00 96.44 411 ASP A CA 1
ATOM 3194 C C . ASP A 1 411 ? 6.790 17.673 -24.487 1.00 96.44 411 ASP A C 1
ATOM 3196 O O . ASP A 1 411 ? 5.688 17.733 -25.056 1.00 96.44 411 ASP A O 1
ATOM 3200 N N . GLY A 1 412 ? 7.435 16.516 -24.313 1.00 97.44 412 GLY A N 1
ATOM 3201 C CA . GLY A 1 412 ? 6.929 15.210 -24.719 1.00 97.44 412 GLY A CA 1
ATOM 3202 C C . GLY A 1 412 ? 7.145 14.890 -26.197 1.00 97.44 412 GLY A C 1
ATOM 3203 O O . GLY A 1 412 ? 6.615 13.897 -26.686 1.00 97.44 412 GLY A O 1
ATOM 3204 N N . THR A 1 413 ? 7.897 15.687 -26.956 1.00 98.12 413 THR A N 1
ATOM 3205 C CA . THR A 1 413 ? 8.172 15.377 -28.366 1.00 98.12 413 THR A CA 1
ATOM 3206 C C . THR A 1 413 ? 9.316 14.366 -28.502 1.00 98.12 413 THR A C 1
ATOM 3208 O O . THR A 1 413 ? 10.471 14.686 -28.224 1.00 98.12 413 THR A O 1
ATOM 3211 N N . HIS A 1 414 ? 9.029 13.153 -28.989 1.00 98.38 414 HIS A N 1
ATOM 3212 C CA . HIS A 1 414 ? 10.048 12.260 -29.565 1.00 98.38 414 HIS A CA 1
ATOM 3213 C C . HIS A 1 414 ? 10.427 12.778 -30.954 1.00 98.38 414 HIS A C 1
ATOM 3215 O O . HIS A 1 414 ? 9.546 13.034 -31.770 1.00 98.38 414 HIS A O 1
ATOM 3221 N N . LEU A 1 415 ? 11.721 12.922 -31.242 1.00 97.44 415 LEU A N 1
ATOM 3222 C CA . LEU A 1 415 ? 12.220 13.408 -32.539 1.00 97.44 415 LEU A CA 1
ATOM 3223 C C . LEU A 1 415 ? 12.524 12.274 -33.534 1.00 97.44 415 LEU A C 1
ATOM 3225 O O . LEU A 1 415 ? 12.914 12.520 -34.674 1.00 97.44 415 LEU A O 1
ATOM 3229 N N . GLY A 1 416 ? 12.353 11.018 -33.117 1.00 95.69 416 GLY A N 1
ATOM 3230 C CA . GLY A 1 416 ? 12.814 9.849 -33.856 1.00 95.69 416 GLY A CA 1
ATOM 3231 C C . GLY A 1 416 ? 14.205 9.400 -33.407 1.00 95.69 416 GLY A C 1
ATOM 3232 O O . GLY A 1 416 ? 14.673 9.737 -32.318 1.00 95.69 416 GLY A O 1
ATOM 3233 N N . GLY A 1 417 ? 14.861 8.593 -34.242 1.00 95.00 417 GLY A N 1
ATOM 3234 C CA . GLY A 1 417 ? 16.165 8.044 -33.898 1.00 95.00 417 GLY A CA 1
ATOM 3235 C C . GLY A 1 417 ? 16.844 7.249 -35.006 1.00 95.00 417 GLY A C 1
ATOM 3236 O O . GLY A 1 417 ? 16.266 6.978 -36.061 1.00 95.00 417 GLY A O 1
ATOM 3237 N N . ASN A 1 418 ? 18.089 6.869 -34.738 1.00 96.38 418 ASN A N 1
ATOM 3238 C CA . ASN A 1 418 ? 18.995 6.189 -35.657 1.00 96.38 418 ASN A CA 1
ATOM 3239 C C . ASN A 1 418 ? 19.323 4.774 -35.165 1.00 96.38 418 ASN A C 1
ATOM 3241 O O . ASN A 1 418 ? 19.415 4.537 -33.962 1.00 96.38 418 ASN A O 1
ATOM 3245 N N . ILE A 1 419 ? 19.547 3.843 -36.099 1.00 95.69 419 ILE A N 1
ATOM 3246 C CA . ILE A 1 419 ? 19.985 2.468 -35.812 1.00 95.69 419 ILE A CA 1
ATOM 3247 C C . ILE A 1 419 ? 21.329 2.223 -36.493 1.00 95.69 419 ILE A C 1
ATOM 3249 O O . ILE A 1 419 ? 21.470 2.413 -37.701 1.00 95.69 419 ILE A O 1
ATOM 3253 N N . ILE A 1 420 ? 22.307 1.761 -35.722 1.00 95.25 420 ILE A N 1
ATOM 3254 C CA . ILE A 1 420 ? 23.675 1.491 -36.167 1.00 95.25 420 ILE A CA 1
ATOM 3255 C C . ILE A 1 420 ? 24.060 0.084 -35.702 1.00 95.25 420 ILE A C 1
ATOM 3257 O O . ILE A 1 420 ? 23.541 -0.428 -34.714 1.00 95.25 420 ILE A O 1
ATOM 3261 N N . ALA A 1 421 ? 24.954 -0.598 -36.415 1.00 94.56 421 ALA A N 1
ATOM 3262 C CA . ALA A 1 421 ? 25.474 -1.876 -35.936 1.00 94.56 421 ALA A CA 1
ATOM 3263 C C . ALA A 1 421 ? 26.223 -1.680 -34.603 1.00 94.56 421 ALA A C 1
ATOM 3265 O O . ALA A 1 421 ? 27.038 -0.768 -34.500 1.00 94.56 421 ALA A O 1
ATOM 3266 N N . GLY A 1 422 ? 25.971 -2.531 -33.604 1.00 92.25 422 GLY A N 1
ATOM 3267 C CA . GLY A 1 422 ? 26.672 -2.486 -32.315 1.00 92.25 422 GLY A CA 1
ATOM 3268 C C . GLY A 1 422 ? 28.142 -2.901 -32.421 1.00 92.25 422 GLY A C 1
ATOM 3269 O O . GLY A 1 422 ? 28.585 -3.382 -33.470 1.00 92.25 422 GLY A O 1
ATOM 3270 N N . LEU A 1 423 ? 28.898 -2.759 -31.329 1.00 89.94 423 LEU A N 1
ATOM 3271 C CA . LEU A 1 423 ? 30.360 -2.910 -31.325 1.00 89.94 423 LEU A CA 1
ATOM 3272 C C . LEU A 1 423 ? 30.791 -4.286 -31.844 1.00 89.94 423 LEU A C 1
ATOM 3274 O O . LEU A 1 423 ? 31.513 -4.399 -32.837 1.00 89.94 423 LEU A O 1
ATOM 3278 N N . THR A 1 424 ? 30.272 -5.340 -31.211 1.00 87.75 424 THR A N 1
ATOM 3279 C CA . THR A 1 424 ? 30.579 -6.729 -31.580 1.00 87.75 424 THR A CA 1
ATOM 3280 C C . THR A 1 424 ? 30.102 -7.044 -33.001 1.00 87.75 424 THR A C 1
ATOM 3282 O O . THR A 1 424 ? 30.803 -7.698 -33.770 1.00 87.75 424 THR A O 1
ATOM 3285 N N . THR A 1 425 ? 28.925 -6.542 -33.389 1.00 89.75 425 THR A N 1
ATOM 3286 C CA . THR A 1 425 ? 28.344 -6.768 -34.721 1.00 89.75 425 THR A CA 1
ATOM 3287 C C . THR A 1 425 ? 29.211 -6.174 -35.828 1.00 89.75 425 THR A C 1
ATOM 3289 O O . THR A 1 425 ? 29.408 -6.821 -36.858 1.00 89.75 425 THR A O 1
ATOM 3292 N N . GLN A 1 426 ? 29.747 -4.965 -35.635 1.00 91.06 426 GLN A N 1
ATOM 3293 C CA . GLN A 1 426 ? 30.660 -4.345 -36.596 1.00 91.06 426 GLN A CA 1
ATOM 3294 C C . GLN A 1 426 ? 31.955 -5.150 -36.734 1.00 91.06 426 GLN A C 1
ATOM 3296 O O . GLN A 1 426 ? 32.359 -5.479 -37.851 1.00 91.06 426 GLN A O 1
ATOM 3301 N N . GLN A 1 427 ? 32.571 -5.516 -35.608 1.00 88.56 427 GLN A N 1
ATOM 3302 C CA . GLN A 1 427 ? 33.842 -6.240 -35.587 1.00 88.56 427 GLN A CA 1
ATOM 3303 C C . GLN A 1 427 ? 33.724 -7.622 -36.240 1.00 88.56 427 GLN A C 1
ATOM 3305 O O . GLN A 1 427 ? 34.479 -7.938 -37.160 1.00 88.56 427 GLN A O 1
ATOM 3310 N N . VAL A 1 428 ? 32.741 -8.426 -35.819 1.00 85.56 428 VAL A N 1
ATOM 3311 C CA . VAL A 1 428 ? 32.548 -9.798 -36.315 1.00 85.56 428 VAL A CA 1
ATOM 3312 C C . VAL A 1 428 ? 32.238 -9.807 -37.809 1.00 85.56 428 VAL A C 1
ATOM 3314 O O . VAL A 1 428 ? 32.835 -10.581 -38.553 1.00 85.56 428 VAL A O 1
ATOM 3317 N N . ASN A 1 429 ? 31.338 -8.939 -38.280 1.00 86.12 429 ASN A N 1
ATOM 3318 C CA . ASN A 1 429 ? 30.957 -8.927 -39.695 1.00 86.12 429 ASN A CA 1
ATOM 3319 C C . ASN A 1 429 ? 32.082 -8.445 -40.614 1.00 86.12 429 ASN A C 1
ATOM 3321 O O . ASN A 1 429 ? 32.164 -8.900 -41.758 1.00 86.12 429 ASN A O 1
ATOM 3325 N N . LEU A 1 430 ? 32.930 -7.530 -40.137 1.00 84.56 430 LEU A N 1
ATOM 3326 C CA . LEU A 1 430 ? 34.068 -7.041 -40.904 1.00 84.56 430 LEU A CA 1
ATOM 3327 C C . LEU A 1 430 ? 35.181 -8.097 -40.965 1.00 84.56 430 LEU A C 1
ATOM 3329 O O . LEU A 1 430 ? 35.648 -8.416 -42.057 1.00 84.56 430 LEU A O 1
ATOM 3333 N N . LEU A 1 431 ? 35.526 -8.712 -39.827 1.00 81.38 431 LEU A N 1
ATOM 3334 C CA . LEU A 1 431 ? 36.545 -9.768 -39.744 1.00 81.38 431 LEU A CA 1
ATOM 3335 C C . LEU A 1 431 ? 36.140 -11.045 -40.491 1.00 81.38 431 LEU A C 1
ATOM 3337 O O . LEU A 1 431 ? 36.965 -11.655 -41.166 1.00 81.38 431 LEU A O 1
ATOM 3341 N N . ALA A 1 432 ? 34.860 -11.427 -40.457 1.00 79.12 432 ALA A N 1
ATOM 3342 C CA . ALA A 1 432 ? 34.361 -12.608 -41.168 1.00 79.12 432 ALA A CA 1
ATOM 3343 C C . ALA A 1 432 ? 34.498 -12.507 -42.700 1.00 79.12 432 ALA A C 1
ATOM 3345 O O . ALA A 1 432 ? 34.398 -13.514 -43.400 1.00 79.12 432 ALA A O 1
ATOM 3346 N N . ARG A 1 433 ? 34.705 -11.297 -43.234 1.00 73.75 433 ARG A N 1
ATOM 3347 C CA . ARG A 1 433 ? 34.888 -11.039 -44.670 1.00 73.75 433 ARG A CA 1
ATOM 3348 C C . ARG A 1 433 ? 36.348 -10.829 -45.070 1.00 73.75 433 ARG A C 1
ATOM 3350 O O . ARG A 1 433 ? 36.630 -10.762 -46.265 1.00 73.75 433 ARG A O 1
ATOM 3357 N N . THR A 1 434 ? 37.272 -10.750 -44.116 1.00 65.69 434 THR A N 1
ATOM 3358 C CA . THR A 1 434 ? 38.710 -10.639 -44.379 1.00 65.69 434 THR A CA 1
ATOM 3359 C C . THR A 1 434 ? 39.346 -12.017 -44.254 1.00 65.69 434 THR A C 1
ATOM 3361 O O . THR A 1 434 ? 39.479 -12.550 -43.155 1.00 65.69 434 THR A O 1
ATOM 3364 N N . ALA A 1 435 ? 39.690 -12.632 -45.386 1.00 50.12 435 ALA A N 1
ATOM 3365 C CA . ALA A 1 435 ? 40.368 -13.923 -45.395 1.00 50.12 435 ALA A CA 1
ATOM 3366 C C . ALA A 1 435 ? 41.748 -13.798 -44.720 1.00 50.12 435 ALA A C 1
ATOM 3368 O O . ALA A 1 435 ? 42.507 -12.899 -45.067 1.00 50.12 435 ALA A O 1
ATOM 3369 N N . GLU A 1 436 ? 42.048 -14.722 -43.802 1.00 55.25 436 GLU A N 1
ATOM 3370 C CA . GLU A 1 436 ? 43.332 -14.896 -43.091 1.00 55.25 436 GLU A CA 1
ATOM 3371 C C . GLU A 1 436 ? 43.642 -13.934 -41.929 1.00 55.25 436 GLU A C 1
ATOM 3373 O O . GLU A 1 436 ? 44.616 -13.186 -41.970 1.00 55.25 436 GLU A O 1
ATOM 3378 N N . ILE A 1 437 ? 42.889 -14.008 -40.826 1.00 54.53 437 ILE A N 1
ATOM 3379 C CA . ILE A 1 437 ? 43.331 -13.399 -39.560 1.00 54.53 437 ILE A CA 1
ATOM 3380 C C . ILE A 1 437 ? 43.248 -14.438 -38.443 1.00 54.53 437 ILE A C 1
ATOM 3382 O O . ILE A 1 437 ? 42.186 -14.985 -38.162 1.00 54.53 437 ILE A O 1
ATOM 3386 N N . SER A 1 438 ? 44.400 -14.735 -37.841 1.00 48.06 438 SER A N 1
ATOM 3387 C CA . SER A 1 438 ? 44.509 -15.497 -36.598 1.00 48.06 438 SER A CA 1
ATOM 3388 C C . SER A 1 438 ? 44.007 -14.648 -35.434 1.00 48.06 438 SER A C 1
ATOM 3390 O O . SER A 1 438 ? 44.434 -13.499 -35.315 1.00 48.06 438 SER A O 1
ATOM 3392 N N . ASP A 1 439 ? 43.155 -15.225 -34.584 1.00 49.22 439 ASP A N 1
ATOM 3393 C CA . ASP A 1 439 ? 42.660 -14.641 -33.333 1.00 49.22 439 ASP A CA 1
ATOM 3394 C C . ASP A 1 439 ? 43.823 -14.138 -32.459 1.00 49.22 439 ASP A C 1
ATOM 3396 O O . ASP A 1 439 ? 44.405 -14.880 -31.670 1.00 49.22 439 ASP A O 1
ATOM 3400 N N . SER A 1 440 ? 44.197 -12.871 -32.606 1.00 46.28 440 SER A N 1
ATOM 3401 C CA . SER A 1 440 ? 45.017 -12.170 -31.627 1.00 46.28 440 SER A CA 1
ATOM 3402 C C . SER A 1 440 ? 44.165 -11.048 -31.062 1.00 46.28 440 SER A C 1
ATOM 3404 O O . SER A 1 440 ? 43.890 -10.075 -31.769 1.00 46.28 440 SER A O 1
ATOM 3406 N N . GLU A 1 441 ? 43.727 -11.216 -29.813 1.00 49.84 441 GLU A N 1
ATOM 3407 C CA . GLU A 1 441 ? 43.104 -10.170 -29.003 1.00 49.84 441 GLU A CA 1
ATOM 3408 C C . GLU A 1 441 ? 43.978 -8.911 -29.086 1.00 49.84 441 GLU A C 1
ATOM 3410 O O . GLU A 1 441 ? 45.118 -8.883 -28.622 1.00 49.84 441 GLU A O 1
ATOM 3415 N N . GLY A 1 442 ? 43.488 -7.899 -29.804 1.00 47.69 442 GLY A N 1
ATOM 3416 C CA . GLY A 1 442 ? 44.235 -6.675 -30.049 1.00 47.69 442 GLY A CA 1
ATOM 3417 C C . GLY A 1 442 ? 44.270 -5.817 -28.791 1.00 47.69 442 GLY A C 1
ATOM 3418 O O . GLY A 1 442 ? 43.219 -5.465 -28.263 1.00 47.69 442 GLY A O 1
ATOM 3419 N N . GLU A 1 443 ? 45.472 -5.464 -28.335 1.00 48.41 443 GLU A N 1
ATOM 3420 C CA . GLU A 1 443 ? 45.677 -4.497 -27.254 1.00 48.41 443 GLU A CA 1
ATOM 3421 C C . GLU A 1 443 ? 44.922 -3.181 -27.504 1.00 48.41 443 GLU A C 1
ATOM 3423 O O . GLU A 1 443 ? 44.869 -2.654 -28.620 1.00 48.41 443 GLU A O 1
ATOM 3428 N N . THR A 1 444 ? 44.372 -2.634 -26.421 1.00 48.97 444 THR A N 1
ATOM 3429 C CA . THR A 1 444 ? 43.619 -1.382 -26.385 1.00 48.97 444 THR A CA 1
ATOM 3430 C C . THR A 1 444 ? 44.565 -0.181 -26.437 1.00 48.97 444 THR A C 1
ATOM 3432 O O . THR A 1 444 ? 45.196 0.175 -25.441 1.00 48.97 444 THR A O 1
ATOM 3435 N N . GLY A 1 445 ? 44.641 0.475 -27.591 1.00 55.44 445 GLY A N 1
ATOM 3436 C CA . GLY A 1 445 ? 45.255 1.792 -27.772 1.00 55.44 445 GLY A CA 1
ATOM 3437 C C . GLY A 1 445 ? 44.405 2.638 -28.719 1.00 55.44 445 GLY A C 1
ATOM 3438 O O . GLY A 1 445 ? 43.650 2.083 -29.502 1.00 55.44 445 GLY A O 1
ATOM 3439 N N . VAL A 1 446 ? 44.520 3.972 -28.679 1.00 66.81 446 VAL A N 1
ATOM 3440 C CA . VAL A 1 446 ? 43.707 4.899 -29.510 1.00 66.81 446 VAL A CA 1
ATOM 3441 C C . VAL A 1 446 ? 43.859 4.628 -31.017 1.00 66.81 446 VAL A C 1
ATOM 3443 O O . VAL A 1 446 ? 42.930 4.839 -31.791 1.00 66.81 446 VAL A O 1
ATOM 3446 N N . TRP A 1 447 ? 45.020 4.123 -31.437 1.00 81.56 447 TRP A N 1
ATOM 3447 C CA . TRP A 1 447 ? 45.331 3.809 -32.828 1.00 81.56 447 TRP A CA 1
ATOM 3448 C C . TRP A 1 447 ? 45.612 2.320 -32.981 1.00 81.56 447 TRP A C 1
ATOM 3450 O O . TRP A 1 447 ? 46.405 1.753 -32.231 1.00 81.56 447 TRP A O 1
ATOM 3460 N N . GLY A 1 448 ? 44.962 1.692 -33.963 1.00 80.50 448 GLY A N 1
ATOM 3461 C CA . GLY A 1 448 ? 45.195 0.285 -34.268 1.00 80.50 448 GLY A CA 1
ATOM 3462 C C . GLY A 1 448 ? 46.594 0.084 -34.841 1.00 80.50 448 GLY A C 1
ATOM 3463 O O . GLY A 1 448 ? 46.980 0.753 -35.797 1.00 80.50 448 GLY A O 1
ATOM 3464 N N . THR A 1 449 ? 47.351 -0.841 -34.263 1.00 82.88 449 THR A N 1
ATOM 3465 C CA . THR A 1 449 ? 48.706 -1.213 -34.708 1.00 82.88 449 THR A CA 1
ATOM 3466 C C . THR A 1 449 ? 48.736 -2.535 -35.477 1.00 82.88 449 THR A C 1
ATOM 3468 O O . THR A 1 449 ? 49.775 -2.929 -36.001 1.00 82.88 449 THR A O 1
ATOM 3471 N N . ASN A 1 450 ? 47.594 -3.215 -35.575 1.00 82.38 450 ASN A N 1
ATOM 3472 C CA . ASN A 1 450 ? 47.366 -4.388 -36.410 1.00 82.38 450 ASN A CA 1
ATOM 3473 C C . ASN A 1 450 ? 45.905 -4.396 -36.892 1.00 82.38 450 ASN A C 1
ATOM 3475 O O . ASN A 1 450 ? 45.100 -3.576 -36.454 1.00 82.38 450 ASN A O 1
ATOM 3479 N N . THR A 1 451 ? 45.547 -5.311 -37.794 1.00 81.00 451 THR A N 1
ATOM 3480 C CA . THR A 1 451 ? 44.199 -5.344 -38.380 1.00 81.00 451 THR A CA 1
ATOM 3481 C C . THR A 1 451 ? 43.104 -5.562 -37.334 1.00 81.00 451 THR A C 1
ATOM 3483 O O . THR A 1 451 ? 42.088 -4.875 -37.386 1.00 81.00 451 THR A O 1
ATOM 3486 N N . ALA A 1 452 ? 43.309 -6.453 -36.360 1.00 80.69 452 ALA A N 1
ATOM 3487 C CA . ALA A 1 452 ? 42.318 -6.719 -35.319 1.00 80.69 452 ALA A CA 1
ATOM 3488 C C . ALA A 1 452 ? 42.085 -5.485 -34.427 1.00 80.69 452 ALA A C 1
ATOM 3490 O O . ALA A 1 452 ? 40.938 -5.080 -34.237 1.00 80.69 452 ALA A O 1
ATOM 3491 N N . SER A 1 453 ? 43.151 -4.825 -33.957 1.00 83.31 453 SER A N 1
ATOM 3492 C CA . SER A 1 453 ? 43.033 -3.593 -33.163 1.00 83.31 453 SER A CA 1
ATOM 3493 C C . SER A 1 453 ? 42.514 -2.410 -33.986 1.00 83.31 453 SER A C 1
ATOM 3495 O O . SER A 1 453 ? 41.745 -1.604 -33.473 1.00 83.31 453 SER A O 1
ATOM 3497 N N . ALA A 1 454 ? 42.839 -2.321 -35.280 1.00 86.38 454 ALA A N 1
ATOM 3498 C CA . ALA A 1 454 ? 42.289 -1.300 -36.174 1.00 86.38 454 ALA A CA 1
ATOM 3499 C C . ALA A 1 454 ? 40.780 -1.472 -36.398 1.00 86.38 454 ALA A C 1
ATOM 3501 O O . ALA A 1 454 ? 40.047 -0.485 -36.361 1.00 86.38 454 ALA A O 1
ATOM 3502 N N . VAL A 1 455 ? 40.304 -2.708 -36.582 1.00 86.69 455 VAL A N 1
ATOM 3503 C CA . VAL A 1 455 ? 38.869 -3.011 -36.686 1.00 86.69 455 VAL A CA 1
ATOM 3504 C C . VAL A 1 455 ? 38.156 -2.722 -35.366 1.00 86.69 455 VAL A C 1
ATOM 3506 O O . VAL A 1 455 ? 37.110 -2.073 -35.375 1.00 86.69 455 VAL A O 1
ATOM 3509 N N . ALA A 1 456 ? 38.727 -3.145 -34.234 1.00 84.69 456 ALA A N 1
ATOM 3510 C CA . ALA A 1 456 ? 38.142 -2.907 -32.919 1.00 84.69 456 ALA A CA 1
ATOM 3511 C C . ALA A 1 456 ? 38.001 -1.407 -32.614 1.00 84.69 456 ALA A C 1
ATOM 3513 O O . ALA A 1 456 ? 36.908 -0.948 -32.274 1.00 84.69 456 ALA A O 1
ATOM 3514 N N . ASN A 1 457 ? 39.073 -0.639 -32.829 1.00 87.12 457 ASN A N 1
ATOM 3515 C CA . ASN A 1 457 ? 39.082 0.809 -32.641 1.00 87.12 457 ASN A CA 1
ATOM 3516 C C . AS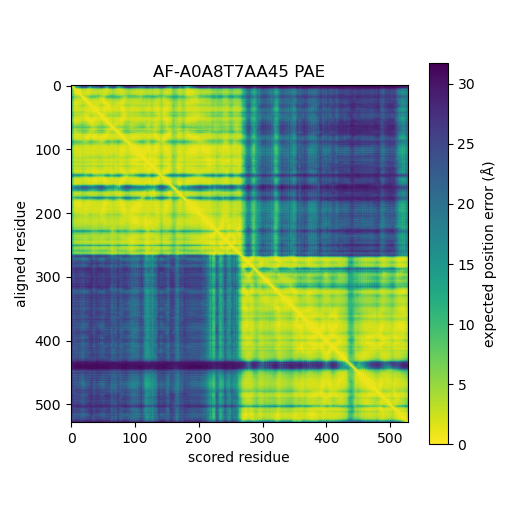N A 1 457 ? 38.159 1.525 -33.627 1.00 87.12 457 ASN A C 1
ATOM 3518 O O . ASN A 1 457 ? 37.441 2.435 -33.233 1.00 87.12 457 ASN A O 1
ATOM 3522 N N . GLY A 1 458 ? 38.147 1.114 -34.899 1.00 90.81 458 GLY A N 1
ATOM 3523 C CA . GLY A 1 458 ? 37.271 1.697 -35.915 1.00 90.81 458 GLY A CA 1
ATOM 3524 C C . GLY A 1 458 ? 35.793 1.528 -35.569 1.00 90.81 458 GLY A C 1
ATOM 3525 O O . GLY A 1 458 ? 35.034 2.491 -35.657 1.00 90.81 458 GLY A O 1
ATOM 3526 N N . ALA A 1 459 ? 35.402 0.338 -35.106 1.00 90.50 459 ALA A N 1
ATOM 3527 C CA . ALA A 1 459 ? 34.041 0.085 -34.647 1.00 90.50 459 ALA A CA 1
ATOM 3528 C C . ALA A 1 459 ? 33.683 0.941 -33.425 1.00 90.50 459 ALA A C 1
ATOM 3530 O O . ALA A 1 459 ? 32.612 1.539 -33.375 1.00 90.50 459 ALA A O 1
ATOM 3531 N N . TYR A 1 460 ? 34.602 1.060 -32.467 1.00 89.62 460 TYR A N 1
ATOM 3532 C CA . TYR A 1 460 ? 34.410 1.892 -31.283 1.00 89.62 460 TYR A CA 1
ATOM 3533 C C . TYR A 1 460 ? 34.280 3.389 -31.625 1.00 89.62 460 TYR A C 1
ATOM 3535 O O . TYR A 1 460 ? 33.349 4.050 -31.163 1.00 89.62 460 TYR A O 1
ATOM 3543 N N . PHE A 1 461 ? 35.138 3.911 -32.511 1.00 91.38 461 PHE A N 1
ATOM 3544 C CA . PHE A 1 461 ? 35.040 5.282 -33.024 1.00 91.38 461 PHE A CA 1
ATOM 3545 C C . PHE A 1 461 ? 33.734 5.536 -33.772 1.00 91.38 461 PHE A C 1
ATOM 3547 O O . PHE A 1 461 ? 33.179 6.624 -33.652 1.00 91.38 461 PHE A O 1
ATOM 3554 N N . ALA A 1 462 ? 33.233 4.554 -34.525 1.00 93.50 462 ALA A N 1
ATOM 3555 C CA . ALA A 1 462 ? 31.965 4.689 -35.228 1.00 93.50 462 ALA A CA 1
ATOM 3556 C C . ALA A 1 462 ? 30.792 4.887 -34.254 1.00 93.50 462 ALA A C 1
ATOM 3558 O O . ALA A 1 462 ? 29.932 5.725 -34.514 1.00 93.50 462 ALA A O 1
ATOM 3559 N N . LEU A 1 463 ? 30.772 4.166 -33.125 1.00 94.88 463 LEU A N 1
ATOM 3560 C CA . LEU A 1 463 ? 29.726 4.331 -32.110 1.00 94.88 463 LEU A CA 1
ATOM 3561 C C . LEU A 1 463 ? 29.814 5.696 -31.423 1.00 94.88 463 LEU A C 1
ATOM 3563 O O . LEU A 1 463 ? 28.835 6.435 -31.402 1.00 94.88 463 LEU A O 1
ATOM 3567 N N . ILE A 1 464 ? 30.997 6.057 -30.920 1.00 94.06 464 ILE A N 1
ATOM 3568 C CA . ILE A 1 464 ? 31.217 7.347 -30.252 1.00 94.06 464 ILE A CA 1
ATOM 3569 C C . ILE A 1 464 ? 30.902 8.511 -31.190 1.00 94.06 464 ILE A C 1
ATOM 3571 O O . ILE A 1 464 ? 30.188 9.434 -30.809 1.00 94.06 464 ILE A O 1
ATOM 3575 N N . GLY A 1 465 ? 31.419 8.467 -32.419 1.00 95.50 465 GLY A N 1
ATOM 3576 C CA . GLY A 1 465 ? 31.207 9.519 -33.406 1.00 95.50 465 GLY A CA 1
ATOM 3577 C C . GLY A 1 465 ? 29.732 9.697 -33.746 1.00 95.50 465 GLY A C 1
ATOM 3578 O O . GLY A 1 465 ? 29.277 10.828 -33.882 1.00 95.50 465 GLY A O 1
ATOM 3579 N N . ALA A 1 466 ? 28.968 8.604 -33.816 1.00 97.69 466 ALA A N 1
ATOM 3580 C CA . ALA A 1 466 ? 27.528 8.680 -34.019 1.00 97.69 466 ALA A CA 1
ATOM 3581 C C . ALA A 1 466 ? 26.796 9.340 -32.842 1.00 97.69 466 ALA A C 1
ATOM 3583 O O . ALA A 1 466 ? 25.920 10.168 -33.074 1.00 97.69 466 ALA A O 1
ATOM 3584 N N . ILE A 1 467 ? 27.167 9.010 -31.600 1.00 97.50 467 ILE A N 1
ATOM 3585 C CA . ILE A 1 467 ? 26.575 9.624 -30.401 1.00 97.50 467 ILE A CA 1
ATOM 3586 C C . ILE A 1 467 ? 26.906 11.117 -30.346 1.00 97.50 467 ILE A C 1
ATOM 3588 O O . ILE A 1 467 ? 26.007 11.930 -30.163 1.00 97.50 467 ILE A O 1
ATOM 3592 N N . LEU A 1 468 ? 28.173 11.489 -30.552 1.00 96.38 468 LEU A N 1
ATOM 3593 C CA . LEU A 1 468 ? 28.607 12.888 -30.534 1.00 96.38 468 LEU A CA 1
ATOM 3594 C C . LEU A 1 468 ? 27.927 13.714 -31.627 1.00 96.38 468 LEU A C 1
ATOM 3596 O O . LEU A 1 468 ? 27.465 14.815 -31.350 1.00 96.38 468 LEU A O 1
ATOM 3600 N N . LEU A 1 469 ? 27.821 13.174 -32.844 1.00 97.12 469 LEU A N 1
ATOM 3601 C CA . LEU A 1 469 ? 27.151 13.863 -33.944 1.00 97.12 469 LEU A CA 1
ATOM 3602 C C . LEU A 1 469 ? 25.649 14.023 -33.678 1.00 97.12 469 LEU A C 1
ATOM 3604 O O . LEU A 1 469 ? 25.091 15.078 -33.958 1.00 97.12 469 LEU A O 1
ATOM 3608 N N . ALA A 1 470 ? 24.994 13.001 -33.121 1.00 97.75 470 ALA A N 1
ATOM 3609 C CA . ALA A 1 470 ? 23.588 13.092 -32.738 1.00 97.75 470 ALA A CA 1
ATOM 3610 C C . ALA A 1 470 ? 23.366 14.111 -31.608 1.00 97.75 470 ALA A C 1
ATOM 3612 O O . ALA A 1 470 ? 22.401 14.869 -31.656 1.00 97.75 470 ALA A O 1
ATOM 3613 N N . TYR A 1 471 ? 24.272 14.167 -30.628 1.00 96.94 471 TYR A N 1
ATOM 3614 C CA . TYR A 1 471 ? 24.243 15.160 -29.555 1.00 96.94 471 TYR A CA 1
ATOM 3615 C C . TYR A 1 471 ? 24.423 16.583 -30.099 1.00 96.94 471 TYR A C 1
ATOM 3617 O O . TYR A 1 471 ? 23.659 17.474 -29.747 1.00 96.94 471 TYR A O 1
ATOM 3625 N N . GLU A 1 472 ? 25.399 16.800 -30.985 1.00 95.62 472 GLU A N 1
ATOM 3626 C CA . GLU A 1 472 ? 25.638 18.102 -31.622 1.00 95.62 472 GLU A CA 1
ATOM 3627 C C . GLU A 1 472 ? 24.438 18.543 -32.471 1.00 95.62 472 GLU A C 1
ATOM 3629 O O . GLU A 1 472 ? 24.022 19.699 -32.400 1.00 95.62 472 GLU A O 1
ATOM 3634 N N . GLN A 1 473 ? 23.835 17.614 -33.218 1.00 96.00 473 GLN A N 1
ATOM 3635 C CA . GLN A 1 473 ? 22.622 17.878 -33.988 1.00 96.00 473 GLN A CA 1
ATOM 3636 C C . GLN A 1 473 ? 21.465 18.297 -33.071 1.00 96.00 473 GLN A C 1
ATOM 3638 O O . GLN A 1 473 ? 20.847 19.329 -33.324 1.00 96.00 473 GLN A O 1
ATOM 3643 N N . LEU A 1 474 ? 21.219 17.558 -31.983 1.00 96.81 474 LEU A N 1
ATOM 3644 C CA . LEU A 1 474 ? 20.179 17.892 -31.006 1.00 96.81 474 LEU A CA 1
ATOM 3645 C C . LEU A 1 474 ? 20.431 19.260 -30.357 1.00 96.81 474 LEU A C 1
ATOM 3647 O O . LEU A 1 474 ? 19.517 20.072 -30.258 1.00 96.81 474 LEU A O 1
ATOM 3651 N N . GLN A 1 475 ? 21.678 19.551 -29.979 1.00 95.94 475 GLN A N 1
ATOM 3652 C CA . GLN A 1 475 ? 22.066 20.853 -29.436 1.00 95.94 475 GLN A CA 1
ATOM 3653 C C . GLN A 1 475 ? 21.817 21.994 -30.424 1.00 95.94 475 GLN A C 1
ATOM 3655 O O . GLN A 1 475 ? 21.404 23.067 -30.003 1.00 95.94 475 GLN A O 1
ATOM 3660 N N . SER A 1 476 ? 22.031 21.774 -31.725 1.00 96.12 476 SER A N 1
ATOM 3661 C CA . SER A 1 476 ? 21.798 22.797 -32.754 1.00 96.12 476 SER A CA 1
ATOM 3662 C C . SER A 1 476 ? 20.318 23.139 -32.973 1.00 96.12 476 SER A C 1
ATOM 3664 O O . SER A 1 476 ? 20.005 24.197 -33.520 1.00 96.12 476 SER A O 1
ATOM 3666 N N . GLU A 1 477 ? 19.412 22.253 -32.552 1.00 94.88 477 GLU A N 1
ATOM 3667 C CA . GLU A 1 477 ? 17.958 22.435 -32.626 1.00 94.88 477 GLU A CA 1
ATOM 3668 C C . GLU A 1 477 ? 17.379 23.080 -31.353 1.00 94.88 477 GLU A C 1
ATOM 3670 O O . GLU A 1 477 ? 16.208 23.464 -31.330 1.00 94.88 477 GLU A O 1
ATOM 3675 N N . LEU A 1 478 ? 18.201 23.239 -30.311 1.00 96.19 478 LEU A N 1
ATOM 3676 C CA . LEU A 1 478 ? 17.833 23.774 -29.004 1.00 96.19 478 LEU A CA 1
ATOM 3677 C C . LEU A 1 478 ? 18.565 25.099 -28.711 1.00 96.19 478 LEU A C 1
ATOM 3679 O O . LEU A 1 478 ? 19.552 25.428 -29.369 1.00 96.19 478 LEU A O 1
ATOM 3683 N N . 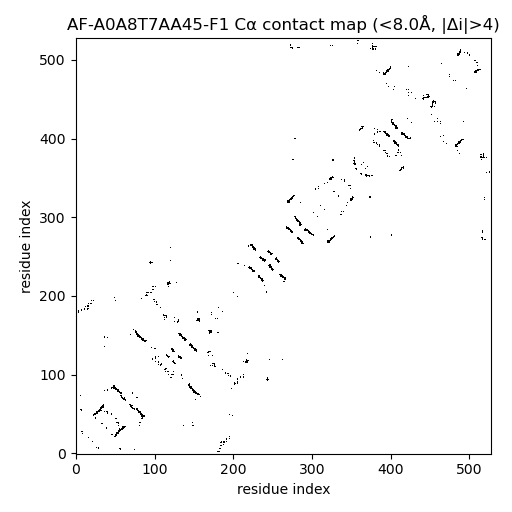PRO A 1 479 ? 18.097 25.894 -27.730 1.00 95.94 479 PRO A N 1
ATOM 3684 C CA . PRO A 1 479 ? 18.844 27.053 -27.240 1.00 95.94 479 PRO A CA 1
ATOM 3685 C C . PRO A 1 479 ? 20.269 26.694 -26.785 1.00 95.94 479 PRO A C 1
ATOM 3687 O O . PRO A 1 479 ? 20.505 25.598 -26.278 1.00 95.94 479 PRO A O 1
ATOM 3690 N N . ASP A 1 480 ? 21.211 27.635 -26.906 1.00 92.44 480 ASP A N 1
ATOM 3691 C CA . ASP A 1 480 ? 22.627 27.429 -26.544 1.00 92.44 480 ASP A CA 1
ATOM 3692 C C . ASP A 1 480 ? 22.835 27.010 -25.073 1.00 92.44 480 ASP A C 1
ATOM 3694 O O . ASP A 1 480 ? 23.845 26.391 -24.741 1.00 92.44 480 ASP A O 1
ATOM 3698 N N . ASP A 1 481 ? 21.908 27.369 -24.181 1.00 93.56 481 ASP A N 1
ATOM 3699 C CA . ASP A 1 481 ? 21.925 27.045 -22.752 1.00 93.56 481 ASP A CA 1
ATOM 3700 C C . ASP A 1 481 ? 21.066 25.825 -22.378 1.00 93.56 481 ASP A C 1
ATOM 3702 O O . ASP A 1 481 ? 20.948 25.508 -21.190 1.00 93.56 481 ASP A O 1
ATOM 3706 N N . ALA A 1 482 ? 20.498 25.128 -23.368 1.00 95.75 482 ALA A N 1
ATOM 3707 C CA . ALA A 1 482 ? 19.682 23.943 -23.147 1.00 95.75 482 ALA A CA 1
ATOM 3708 C C . ALA A 1 482 ? 20.481 22.817 -22.478 1.00 95.75 482 ALA A C 1
ATOM 3710 O O . ALA A 1 482 ? 21.612 22.497 -22.851 1.00 95.75 482 ALA A O 1
ATOM 3711 N N . LYS A 1 483 ? 19.859 22.172 -21.494 1.00 96.94 483 LYS A N 1
ATOM 3712 C CA . LYS A 1 483 ? 20.420 21.043 -20.758 1.00 96.94 483 LYS A CA 1
ATOM 3713 C C . LYS A 1 483 ? 20.016 19.738 -21.425 1.00 96.94 483 LYS A C 1
ATOM 3715 O O . LYS A 1 483 ? 18.888 19.273 -21.264 1.00 96.94 483 LYS A O 1
ATOM 3720 N N . ILE A 1 484 ? 20.960 19.128 -22.130 1.00 97.81 484 ILE A N 1
ATOM 3721 C CA . ILE A 1 484 ? 20.791 17.811 -22.748 1.00 97.81 484 ILE A CA 1
ATOM 3722 C C . ILE A 1 484 ? 21.448 16.757 -21.861 1.00 97.81 484 ILE A C 1
ATOM 3724 O O . ILE A 1 484 ? 22.607 16.908 -21.480 1.00 97.81 484 ILE A O 1
ATOM 3728 N N . HIS A 1 485 ? 20.725 15.676 -21.576 1.00 98.12 485 HIS A N 1
ATOM 3729 C CA . HIS A 1 485 ? 21.261 14.529 -20.850 1.00 98.12 485 HIS A CA 1
ATOM 3730 C C . HIS A 1 485 ? 21.470 13.323 -21.778 1.00 98.12 485 HIS A C 1
ATOM 3732 O O . HIS A 1 485 ? 20.546 12.890 -22.468 1.00 98.12 485 HIS A O 1
ATOM 3738 N N . LEU A 1 486 ? 22.676 12.754 -21.796 1.00 98.25 486 LEU A N 1
ATOM 3739 C CA . LEU A 1 486 ? 22.996 11.528 -22.531 1.00 98.25 486 LEU A CA 1
ATOM 3740 C C . LEU A 1 486 ? 22.784 10.297 -21.639 1.00 98.25 486 LEU A C 1
ATOM 3742 O O . LEU A 1 486 ? 23.513 10.079 -20.676 1.00 98.25 486 LEU A O 1
ATOM 3746 N N . MET A 1 487 ? 21.834 9.440 -22.001 1.00 98.25 487 MET A N 1
ATOM 3747 C CA . MET A 1 487 ? 21.558 8.199 -21.276 1.00 98.25 487 MET A CA 1
ATOM 3748 C C . MET A 1 487 ? 22.121 7.008 -22.037 1.00 98.25 487 MET A C 1
ATOM 3750 O O . MET A 1 487 ? 21.722 6.750 -23.171 1.00 98.25 487 MET A O 1
ATOM 3754 N N . LEU A 1 488 ? 23.024 6.258 -21.410 1.00 97.81 488 LEU A N 1
ATOM 3755 C CA . LEU A 1 488 ? 23.616 5.050 -21.978 1.00 97.81 488 LEU A CA 1
ATOM 3756 C C . LEU A 1 488 ? 23.008 3.800 -21.329 1.00 97.81 488 LEU A C 1
ATOM 3758 O O . LEU A 1 488 ? 22.990 3.662 -20.109 1.00 97.81 488 LEU A O 1
ATOM 3762 N N . THR A 1 489 ? 22.553 2.850 -22.136 1.00 95.56 489 THR A N 1
ATOM 3763 C CA . THR A 1 489 ? 22.099 1.523 -21.700 1.00 95.56 489 THR A CA 1
ATOM 3764 C C . THR A 1 489 ? 22.603 0.440 -22.658 1.00 95.56 489 THR A C 1
ATOM 3766 O O . THR A 1 489 ? 23.333 0.730 -23.606 1.00 95.56 489 THR A O 1
ATOM 3769 N N . GLY A 1 490 ? 22.268 -0.821 -22.399 1.00 91.19 490 GLY A N 1
ATOM 3770 C CA . GLY A 1 490 ? 22.692 -1.954 -23.218 1.00 91.19 490 GLY A CA 1
ATOM 3771 C C . GLY A 1 490 ? 24.037 -2.562 -22.811 1.00 91.19 490 GLY A C 1
ATOM 3772 O O . GLY A 1 490 ? 24.725 -2.113 -21.894 1.00 91.19 490 GLY A O 1
ATOM 3773 N N . GLY A 1 491 ? 24.402 -3.656 -23.484 1.00 86.38 491 GLY A N 1
ATOM 3774 C CA . GLY A 1 491 ? 25.545 -4.496 -23.107 1.00 86.38 491 GLY A CA 1
ATOM 3775 C C . GLY A 1 491 ? 26.921 -3.856 -23.313 1.00 86.38 491 GLY A C 1
ATOM 3776 O O . GLY A 1 491 ? 27.865 -4.249 -22.634 1.00 86.38 491 GLY A O 1
ATOM 3777 N N . ASP A 1 492 ? 27.034 -2.885 -24.220 1.00 89.31 492 ASP A N 1
ATOM 3778 C CA . ASP A 1 492 ? 28.275 -2.159 -24.512 1.00 89.31 492 ASP A CA 1
ATOM 3779 C C . ASP A 1 492 ? 28.345 -0.783 -23.808 1.00 89.31 492 ASP A C 1
ATOM 3781 O O . ASP A 1 492 ? 29.299 -0.032 -24.025 1.00 89.31 492 ASP A O 1
ATOM 3785 N N . ALA A 1 493 ? 27.381 -0.442 -22.939 1.00 91.56 493 ALA A N 1
ATOM 3786 C CA . ALA A 1 493 ? 27.320 0.860 -22.265 1.00 91.56 493 ALA A CA 1
ATOM 3787 C C . ALA A 1 493 ? 28.561 1.167 -21.411 1.00 91.56 493 ALA A C 1
ATOM 3789 O O . ALA A 1 493 ? 29.087 2.273 -21.486 1.00 91.56 493 ALA A O 1
ATOM 3790 N N . GLU A 1 494 ? 29.079 0.186 -20.662 1.00 87.19 494 GLU A N 1
ATOM 3791 C CA . GLU A 1 494 ? 30.280 0.355 -19.821 1.00 87.19 494 GLU A CA 1
ATOM 3792 C C . GLU A 1 494 ? 31.521 0.704 -20.664 1.00 87.19 494 GLU A C 1
ATOM 3794 O O . GLU A 1 494 ? 32.392 1.468 -20.246 1.00 87.19 494 GLU A O 1
ATOM 3799 N N . ASN A 1 495 ? 31.606 0.173 -21.891 1.00 84.94 495 ASN A N 1
ATOM 3800 C CA . ASN A 1 495 ? 32.695 0.525 -22.797 1.00 84.94 495 ASN A CA 1
ATOM 3801 C C . ASN A 1 495 ? 32.599 2.005 -23.187 1.00 84.94 495 ASN A C 1
ATOM 3803 O O . ASN A 1 495 ? 33.604 2.707 -23.123 1.00 84.94 495 ASN A O 1
ATOM 3807 N N . LEU A 1 496 ? 31.400 2.485 -23.532 1.00 91.25 496 LEU A N 1
ATOM 3808 C CA . LEU A 1 496 ? 31.147 3.882 -23.901 1.00 91.25 496 LEU A CA 1
ATOM 3809 C C . LEU A 1 496 ? 31.316 4.846 -22.715 1.00 91.25 496 LEU A C 1
ATOM 3811 O O . LEU A 1 496 ? 31.873 5.931 -22.889 1.00 91.25 496 LEU A O 1
ATOM 3815 N N . GLU A 1 497 ? 30.913 4.444 -21.509 1.00 92.19 497 GLU A N 1
ATOM 3816 C CA . GLU A 1 497 ? 31.072 5.216 -20.269 1.00 92.19 497 GLU A CA 1
ATOM 3817 C C . GLU A 1 497 ? 32.514 5.690 -20.078 1.00 92.19 497 GLU A C 1
ATOM 3819 O O . GLU A 1 497 ? 32.752 6.863 -19.791 1.00 92.19 497 GLU A O 1
ATOM 3824 N N . ARG A 1 498 ? 33.496 4.811 -20.316 1.00 87.00 498 ARG A N 1
ATOM 3825 C CA . ARG A 1 498 ? 34.923 5.144 -20.170 1.00 87.00 498 ARG A CA 1
ATOM 3826 C C . ARG A 1 498 ? 35.348 6.322 -21.046 1.00 87.00 498 ARG A C 1
ATOM 3828 O O . ARG A 1 498 ? 36.260 7.056 -20.670 1.00 87.00 498 ARG A O 1
ATOM 3835 N N . TYR A 1 499 ? 34.715 6.506 -22.204 1.00 88.69 499 TYR A N 1
ATOM 3836 C CA . TYR A 1 499 ? 34.984 7.644 -23.079 1.00 88.69 499 TYR A CA 1
ATOM 3837 C C . TYR A 1 499 ? 34.328 8.933 -22.571 1.00 88.69 499 TYR A C 1
ATOM 3839 O O . TYR A 1 499 ? 34.988 9.976 -22.487 1.00 88.69 499 TYR A O 1
ATOM 3847 N N . PHE A 1 500 ? 33.046 8.866 -22.210 1.00 90.25 500 PHE A N 1
ATOM 3848 C CA . PHE A 1 500 ? 32.282 10.040 -21.782 1.00 90.25 500 PHE A CA 1
ATOM 3849 C C . PHE A 1 500 ? 32.676 10.529 -20.385 1.00 90.25 500 PHE A C 1
ATOM 3851 O O . PHE A 1 500 ? 32.700 11.734 -20.159 1.00 90.25 500 PHE A O 1
ATOM 3858 N N . ALA A 1 501 ? 33.152 9.651 -19.497 1.00 88.19 501 ALA A N 1
ATOM 3859 C CA . ALA A 1 501 ? 33.720 10.038 -18.202 1.00 88.19 501 ALA A CA 1
ATOM 3860 C C . ALA A 1 501 ? 34.924 10.996 -18.335 1.00 88.19 501 ALA A C 1
ATOM 3862 O O . ALA A 1 501 ? 35.221 11.768 -17.423 1.00 88.19 501 ALA A O 1
ATOM 3863 N N . GLY A 1 502 ? 35.623 10.970 -19.477 1.00 80.56 502 GLY A N 1
ATOM 3864 C CA . GLY A 1 502 ? 36.703 11.905 -19.803 1.00 80.56 502 GLY A CA 1
ATOM 3865 C C . GLY A 1 502 ? 36.241 13.242 -20.403 1.00 80.56 502 GLY A C 1
ATOM 3866 O O . GLY A 1 502 ? 37.060 14.153 -20.544 1.00 80.56 502 GLY A O 1
ATOM 3867 N N . HIS A 1 503 ? 34.960 13.382 -20.757 1.00 81.81 503 HIS A N 1
ATOM 3868 C CA . HIS A 1 503 ? 34.388 14.553 -21.424 1.00 81.81 503 HIS A CA 1
ATOM 3869 C C . HIS A 1 503 ? 33.660 15.458 -20.428 1.00 81.81 503 HIS A C 1
ATOM 3871 O O . HIS A 1 503 ? 32.538 15.194 -20.021 1.00 81.81 503 HIS A O 1
ATOM 3877 N N . LYS A 1 504 ? 34.280 16.589 -20.075 1.00 75.88 504 LYS A N 1
ATOM 3878 C CA . LYS A 1 504 ? 33.741 17.526 -19.068 1.00 75.88 504 LYS A CA 1
ATOM 3879 C C . LYS A 1 504 ? 32.473 18.287 -19.481 1.00 75.88 504 LYS A C 1
ATOM 3881 O O . LYS A 1 504 ? 31.884 18.939 -18.630 1.00 75.88 504 LYS A O 1
ATOM 3886 N N . ASN A 1 505 ? 32.099 18.249 -20.759 1.00 83.88 505 ASN A N 1
ATOM 3887 C CA . ASN A 1 505 ? 31.042 19.096 -21.321 1.00 83.88 505 ASN A CA 1
ATOM 3888 C C . ASN A 1 505 ? 29.786 18.316 -21.733 1.00 83.88 505 ASN A C 1
ATOM 3890 O O . ASN A 1 505 ? 28.889 18.910 -22.319 1.00 83.88 505 ASN A O 1
ATOM 3894 N N . ILE A 1 506 ? 29.737 17.006 -21.487 1.00 92.44 506 ILE A N 1
ATOM 3895 C CA . ILE A 1 506 ? 28.570 16.177 -21.795 1.00 92.44 506 ILE A CA 1
ATOM 3896 C C . ILE A 1 506 ? 28.041 15.655 -20.469 1.00 92.44 506 ILE A C 1
ATOM 3898 O O . ILE A 1 506 ? 28.748 14.937 -19.764 1.00 92.44 506 ILE A O 1
ATOM 3902 N N . ASP A 1 507 ? 26.817 16.044 -20.133 1.00 95.06 507 ASP A N 1
ATOM 3903 C CA . ASP A 1 507 ? 26.101 15.472 -19.002 1.00 95.06 507 ASP A CA 1
ATOM 3904 C C . ASP A 1 507 ? 25.562 14.096 -19.404 1.00 95.06 507 ASP A C 1
ATOM 3906 O O . ASP A 1 507 ? 24.860 13.971 -20.411 1.00 95.06 507 ASP A O 1
ATOM 3910 N N . PHE A 1 508 ? 25.948 13.052 -18.673 1.00 96.88 508 PHE A N 1
ATOM 3911 C CA . PHE A 1 508 ? 25.606 11.683 -19.036 1.00 96.88 508 PHE A CA 1
ATOM 3912 C C . PHE A 1 508 ? 25.493 10.750 -17.832 1.00 96.88 508 PHE A C 1
ATOM 3914 O O . PHE A 1 508 ? 26.041 11.003 -16.758 1.00 96.88 508 PHE A O 1
ATOM 3921 N N . SER A 1 509 ? 24.820 9.624 -18.049 1.00 96.00 509 SER A N 1
ATOM 3922 C CA . SER A 1 509 ? 24.635 8.559 -17.064 1.00 96.00 509 SER A CA 1
ATOM 3923 C C . SER A 1 509 ? 24.515 7.183 -17.729 1.00 96.00 509 SER A C 1
ATOM 3925 O O . SER A 1 509 ? 24.221 7.066 -18.922 1.00 96.00 509 SER A O 1
ATOM 3927 N N . VAL A 1 510 ? 24.751 6.121 -16.951 1.00 95.25 510 VAL A N 1
ATOM 3928 C CA . VAL A 1 510 ? 24.588 4.727 -17.389 1.00 95.25 510 VAL A CA 1
ATOM 3929 C C . VAL A 1 510 ? 23.434 4.078 -16.628 1.00 95.25 510 VAL A C 1
ATOM 3931 O O . VAL A 1 510 ? 23.428 4.047 -15.399 1.00 95.25 510 VAL A O 1
ATOM 3934 N N . HIS A 1 511 ? 22.475 3.517 -17.362 1.00 93.38 511 HIS A N 1
ATOM 3935 C CA . HIS A 1 511 ? 21.247 2.927 -16.837 1.00 93.38 511 HIS A CA 1
ATOM 3936 C C . HIS A 1 511 ? 21.085 1.477 -17.297 1.00 93.38 511 HIS A C 1
ATOM 3938 O O . HIS A 1 511 ? 20.507 1.202 -18.346 1.00 93.38 511 HIS A O 1
ATOM 3944 N N . THR A 1 512 ? 21.538 0.512 -16.499 1.00 87.69 512 THR A N 1
ATOM 3945 C CA . THR A 1 512 ? 21.515 -0.920 -16.864 1.00 87.69 512 THR A CA 1
ATOM 3946 C C . THR A 1 512 ? 20.107 -1.495 -17.082 1.00 87.69 512 THR A C 1
ATOM 3948 O O . THR A 1 512 ? 19.961 -2.507 -17.761 1.00 87.69 512 THR A O 1
ATOM 3951 N N . ASN A 1 513 ? 19.072 -0.867 -16.516 1.00 90.62 513 ASN A N 1
ATOM 3952 C CA . ASN A 1 513 ? 17.690 -1.361 -16.531 1.00 90.62 513 ASN A CA 1
ATOM 3953 C C . ASN A 1 513 ? 16.708 -0.429 -17.249 1.00 90.62 513 ASN A C 1
ATOM 3955 O O . ASN A 1 513 ? 15.505 -0.598 -17.084 1.00 90.62 513 ASN A O 1
ATOM 3959 N N . LEU A 1 514 ? 17.198 0.507 -18.067 1.00 94.19 514 LEU A N 1
ATOM 3960 C CA . LEU A 1 514 ? 16.392 1.600 -18.624 1.00 94.19 514 LEU A CA 1
ATOM 3961 C C . LEU A 1 514 ? 15.093 1.131 -19.306 1.00 94.19 514 LEU A C 1
ATOM 3963 O O . LEU A 1 514 ? 14.034 1.710 -19.094 1.00 94.19 514 LEU A O 1
ATOM 3967 N N . VAL A 1 515 ? 15.151 0.044 -20.082 1.00 95.31 515 VAL A N 1
ATOM 3968 C CA . VAL A 1 515 ? 13.971 -0.532 -20.754 1.00 95.31 515 VAL A CA 1
ATOM 3969 C C . VAL A 1 515 ? 12.969 -1.114 -19.750 1.00 95.31 515 VAL A C 1
ATOM 3971 O O . VAL A 1 515 ? 11.762 -0.968 -19.927 1.00 95.31 515 VAL A O 1
ATOM 3974 N N . LEU A 1 516 ? 13.448 -1.757 -18.680 1.00 94.75 516 LEU A N 1
ATOM 3975 C CA . LEU A 1 516 ? 12.582 -2.276 -17.619 1.00 94.75 516 LEU A CA 1
ATOM 3976 C C . LEU A 1 516 ? 11.965 -1.140 -16.795 1.00 94.75 516 LEU A C 1
ATOM 3978 O O . LEU A 1 516 ? 10.810 -1.269 -16.391 1.00 94.75 516 LEU A O 1
ATOM 3982 N N . ASP A 1 517 ? 12.713 -0.056 -16.564 1.00 93.56 517 ASP A N 1
ATOM 3983 C CA . ASP A 1 517 ? 12.235 1.171 -15.911 1.00 93.56 517 ASP A CA 1
ATOM 3984 C C . ASP A 1 517 ? 11.100 1.790 -16.734 1.00 93.56 517 ASP A C 1
ATOM 3986 O O . ASP A 1 517 ? 9.998 1.985 -16.225 1.00 93.56 517 ASP A O 1
ATOM 3990 N N . GLY A 1 518 ? 11.309 1.943 -18.044 1.00 95.12 518 GLY A N 1
ATOM 3991 C CA . GLY A 1 518 ? 10.275 2.396 -18.971 1.00 95.12 518 GLY A CA 1
ATOM 3992 C C . GLY A 1 518 ? 9.057 1.474 -19.030 1.00 95.12 518 GLY A C 1
ATOM 3993 O O . GLY A 1 518 ? 7.931 1.955 -19.115 1.00 95.12 518 GLY A O 1
ATOM 3994 N N . LEU A 1 519 ? 9.254 0.152 -18.953 1.00 95.38 519 LEU A N 1
ATOM 3995 C CA . LEU A 1 519 ? 8.162 -0.828 -18.943 1.00 95.38 519 LEU A CA 1
ATOM 3996 C C . LEU A 1 519 ? 7.257 -0.693 -17.716 1.00 95.38 519 LEU A C 1
ATOM 3998 O O . LEU A 1 519 ? 6.040 -0.800 -17.839 1.00 95.38 519 LEU A O 1
ATOM 4002 N N . GLU A 1 520 ? 7.840 -0.488 -16.539 1.00 91.81 520 GLU A N 1
ATOM 4003 C CA . GLU A 1 520 ? 7.076 -0.308 -15.302 1.00 91.81 520 GLU A CA 1
ATOM 4004 C C . GLU A 1 520 ? 6.271 0.987 -15.340 1.00 91.81 520 GLU A C 1
ATOM 4006 O O . GLU A 1 520 ? 5.077 0.976 -15.053 1.00 91.81 520 GLU A O 1
ATOM 4011 N N . SER A 1 521 ? 6.894 2.067 -15.801 1.00 90.88 521 SER A N 1
ATOM 4012 C CA . SER A 1 521 ? 6.234 3.349 -16.022 1.00 90.88 521 SER A CA 1
ATOM 4013 C C . SER A 1 521 ? 5.080 3.275 -17.016 1.00 90.88 521 SER A C 1
ATOM 4015 O O . SER A 1 521 ? 3.984 3.750 -16.734 1.00 90.88 521 SER A O 1
ATOM 4017 N N . TYR A 1 522 ? 5.297 2.605 -18.146 1.00 92.69 522 TYR A N 1
ATOM 4018 C CA . TYR A 1 522 ? 4.265 2.368 -19.151 1.00 92.69 522 TYR A CA 1
ATOM 4019 C C . TYR A 1 522 ? 3.062 1.604 -18.572 1.00 92.69 522 TYR A C 1
ATOM 4021 O O . TYR A 1 522 ? 1.910 1.921 -18.854 1.00 92.69 522 TYR A O 1
ATOM 4029 N N . VAL A 1 523 ? 3.311 0.592 -17.736 1.00 89.88 523 VAL A N 1
ATOM 4030 C CA . VAL A 1 523 ? 2.245 -0.188 -17.091 1.00 89.88 523 VAL A CA 1
ATOM 4031 C C . VAL A 1 523 ? 1.525 0.612 -16.008 1.00 89.88 523 VAL A C 1
ATOM 4033 O O . VAL A 1 523 ? 0.314 0.455 -15.857 1.00 89.88 523 VAL A O 1
ATOM 4036 N N . ALA A 1 524 ? 2.234 1.463 -15.265 1.00 83.75 524 ALA A N 1
ATOM 4037 C CA . ALA A 1 524 ? 1.621 2.340 -14.274 1.00 83.75 524 ALA A CA 1
ATOM 4038 C C . ALA A 1 524 ? 0.597 3.285 -14.926 1.00 83.75 524 ALA A C 1
ATOM 4040 O O . ALA A 1 524 ? -0.502 3.428 -14.404 1.00 83.75 524 ALA A O 1
ATOM 4041 N N . GLU A 1 525 ? 0.903 3.835 -16.105 1.00 79.69 525 GLU A N 1
ATOM 4042 C CA . GLU A 1 525 ? -0.021 4.691 -16.865 1.00 79.69 525 GLU A CA 1
ATOM 4043 C C . GLU A 1 525 ? -1.250 3.948 -17.412 1.00 79.69 525 GLU A C 1
ATOM 4045 O O . GLU A 1 525 ? -2.304 4.553 -17.566 1.00 79.69 525 GLU A O 1
ATOM 4050 N N . LEU A 1 526 ? -1.155 2.642 -17.688 1.00 70.25 526 LEU A N 1
ATOM 4051 C CA . LEU A 1 526 ? -2.298 1.840 -18.152 1.00 70.25 526 LEU A CA 1
ATOM 4052 C C . LEU A 1 526 ? -3.308 1.497 -17.043 1.00 70.25 526 LEU A C 1
ATOM 4054 O O . LEU A 1 526 ? -4.432 1.101 -17.358 1.00 70.25 526 LEU A O 1
ATOM 4058 N N . ASN A 1 527 ? -2.893 1.567 -15.775 1.00 54.56 527 ASN A N 1
ATOM 4059 C CA . ASN A 1 527 ? -3.701 1.186 -14.610 1.00 54.56 527 ASN A CA 1
ATOM 4060 C C . ASN A 1 527 ? -4.302 2.389 -13.852 1.00 54.56 527 ASN A C 1
ATOM 4062 O O . ASN A 1 527 ? -5.028 2.178 -12.877 1.00 54.56 527 ASN A O 1
ATOM 4066 N N . VAL A 1 528 ? -4.001 3.617 -14.289 1.00 40.97 528 VAL A N 1
ATOM 4067 C CA . VAL A 1 528 ? -4.643 4.880 -13.873 1.00 40.97 528 VAL A CA 1
ATOM 4068 C C . VAL A 1 528 ? -5.781 5.193 -14.837 1.00 40.97 528 VAL A C 1
ATOM 4070 O O . VAL A 1 528 ? -6.848 5.639 -14.353 1.00 40.97 528 VAL A O 1
#

Radius of gyration: 33.41 Å; Cα contacts (8 Å, |Δi|>4): 1045; chains: 1; bounding box: 82×54×89 Å

Mean predicted aligned error: 13.51 Å

Solvent-accessible surface area (backbone atoms only — not comparable to full-atom values): 28756 Å² total; per-residue (Å²): 132,86,68,83,63,74,86,43,71,72,57,20,58,71,48,40,54,82,85,38,56,87,34,50,73,52,75,48,78,41,67,68,39,48,30,54,48,58,55,56,71,72,46,82,74,47,58,71,70,18,30,35,35,30,35,34,43,28,37,83,51,24,68,41,72,94,81,38,75,34,91,51,44,74,81,29,29,45,43,38,16,41,32,38,16,34,71,51,64,46,65,48,61,74,13,49,48,45,41,50,48,42,51,53,41,55,47,40,32,77,69,51,43,73,70,53,28,33,39,88,76,38,35,33,25,44,93,90,16,40,27,30,42,53,39,78,46,78,49,78,53,94,60,28,26,36,36,34,38,27,43,40,37,31,47,43,84,79,76,76,71,88,86,52,98,63,70,61,46,20,52,64,72,41,95,59,59,60,80,85,78,44,64,34,46,52,48,20,49,43,48,44,54,50,52,52,48,61,69,48,31,66,82,54,42,38,59,88,40,44,67,61,35,44,74,34,28,76,52,51,74,29,48,29,38,35,34,43,97,90,44,76,51,58,30,32,27,73,35,65,51,72,54,49,24,40,30,30,41,34,100,88,47,78,44,77,40,83,74,65,81,41,75,44,76,50,76,65,54,34,35,33,42,34,43,32,48,82,49,38,38,38,37,35,36,32,33,86,88,48,76,73,41,82,74,46,80,45,79,52,87,79,54,52,72,59,56,55,54,72,38,46,70,79,60,52,82,63,80,59,75,44,41,43,34,38,66,74,51,49,67,72,49,53,59,46,51,40,55,47,38,35,71,74,70,75,39,76,62,46,73,60,70,33,48,58,55,59,92,72,35,36,47,59,48,95,58,22,70,74,46,54,38,60,57,47,20,33,49,49,34,39,45,52,48,22,62,75,70,74,29,50,25,27,42,39,30,37,29,34,73,49,24,38,42,33,37,35,33,63,83,23,47,35,78,42,70,50,81,43,74,9,56,67,49,44,36,53,60,55,53,77,69,48,88,90,73,80,97,55,91,50,74,94,53,96,64,49,89,48,72,57,20,34,42,49,40,49,33,50,48,54,53,53,51,51,52,53,51,52,50,51,53,53,49,72,78,44,62,95,84,58,43,58,38,38,39,31,18,50,84,47,25,72,67,52,45,67,58,50,76,72,40,94,86,59,52,67,50,78,38,90,53,39,44,60,53,9,46,52,54,56,51,54,63,75,75,108

Secondary structure (DSSP, 8-state):
--------HHHHHHHS-TTTGGGEEEEEEEEEES-HHHHHHHSPPPPTT-EEEEEEEEESSEE-GGG-EE---TTTEEEEEEEEEESSPPTTGGGHHHHHHHHHHHHHHHTT-TT-EEETTTEEEETTEEEEEEEEEEEEETTEEEEEEEEEEE-S----GGG-SS-B--GGGSTT-PSPP-HHHHHHHHHHHHHHHHHHHHHHTTGGGHHHHHHHBTTTTSEEEEEETTEEEEEEEEEE-TT-PEEEE-SS-EEEES--SEEEE----EEEEEEE-SSEEEEEEEETTEE-S--EEEE-SS-HHHHHHHTTTTTTS---SEEEEEE-S-HHHHHHHHHHHHHHHS-PPEEP---SEETTEE---SSGGGS-HHHHHHHHHHHHHHHHHT-SEEEEEEESSEEEEEEEETTSBEEEEEEEE-HHHHHHHHHTTSS----------SS-SSHHHHHHHHHHHHHHHHHHHHHHHHHHTS-TT--EEEEEESTTHHHHHHHHTT-TT-EEEE-TTHHHHHHHHHHHHH--

Sequence (528 aa):
MIDHAHLSVADFDRHLGPGVKPHLQDILIVQEVGSSNDFLLAIDPPENNKALICMAEHQSAGRGTRGREWHSQLGASFVYSIAWNFSEAPQNISALTLAIGVVAQQTLENFGYSDVELKWPNDLLIDHKKLGGILVEVKQHNNSCHVVCGIGINLLSTMDSEDIDQAFTALDQSKNSQPPICRNNLAAKLSGDLIKLFMDYPETGFKPWREAWESLHALQNKSVRLEQAGDVIQGIALGVDDTGALQIQTDDAVRSVLSAENLVENNSQTNLYIDIGNTSMHWRVSNEKEIASPSVSIKHNKDWRKTLRMQQTTLGELKPDNIYIASVAGRQAQDACVRWFQQKFLKTPIFVQSQSESGELRNAYDTSTQLGVDRWLGIIAGFQYIQTNQHDAALVVDAGTAMTIDAVLTDGTHLGGNIIAGLTTQQVNLLARTAEISDSEGETGVWGTNTASAVANGAYFALIGAILLAYEQLQSELPDDAKIHLMLTGGDAENLERYFAGHKNIDFSVHTNLVLDGLESYVAELNV